Protein AF-0000000070114264 (afdb_homodimer)

Foldseek 3Di:
DDLQVVLVVVLVVDDPPDQLLLLVLLLLLLVLQLVVCLQFWAWAADPVRAIDTAGLCQQCVVCQVSLLRSNRLLSNLLSLLQVLLVQVVVCVVVVHDLVNSLVLVCLLLCLLVVVLVVVVVVVLVVCVVVPHDPRNSVRVCCLQCVLVLSSVLSSVLSVCSVVLLVLCVVPALCSLVVLLVVQVVLCCCDPPVDDPPDDVVNLVLQNSLSNNSSSNSNSVSVVSAADLVSLVVLLCQLVVVLVVVVVVPDDSHQADHPPDDDHCVSPHHSNSSSSSSNVVSVSRNCSVVSSVVCSPSSNVVVSVVCSLQSSLLSNCSSVLLVVLLVVCCVVPNADQLNYDHCSDPCSSVVSVVCVVSSVVSSVVSCVVSSVSSVVSD/DDLQVVLVVVLVVDDPPDQLLLLVLLLLLLVLQLVVCLQFWAWAADPVRAIDTAGLCQQCVVCQVSLLRSNRLLSNLLSLLQVLLVQVVVCVVVVHDLVVSLVLVCLLLCLLVVVLVVVVVVVLVVCVVVPHDPRNSVRVCCLQCVLVLSSVLSSVLSVCSVVLLVLCVVPALCSLVVLLVVQVVLCCCDPPVDDPPDDVVNLVLQNSLSNNSSSNSNSVSVVSAADLVSLVVLQCQLVVVLVVVVVVPDDSHQADHPPDDDHCVSPHHSNSSSSSSNVVSVSRNCSVVSSVVCSPSSNVVVSVVCSLQSSLLSNCSSVLLVVVLVVCCVVPNADQLNYDHCSDPCSSVVSVVCVVSSVVSSVVSCVVSSVSSVVSD

Sequence (754 aa):
MTAAAWAGRIATATPPDRERAVDGLRTIAMLGVVAGHWLVTGLTIGSGGDLHQASPLTGRPGLTPLTWALQTLGLFFFVSGYAAARGLGRARRRGVGAGSWLAGRARRLLTPVAVFLGMWLLVLTALRHAGAGRWTLHTAGTIALSPLWFVLVLALLLALTAPVLSAVGRFGAAAALLPLGALAAMDTLRYLLWPGMPGWPAYLNCVTAWLVPYTLGVAAARGRLAGPRSGRGLLLAGVTGGALLILAGYPASLVGVPGHGRSNLDPPSLLTAALSAAQIGLALLLWARLDRRLRRPGWWAVVAGLNLTAMTIFLWHQSALLGVAVFGRTLAGAPTGLIGPPDQAGWIAHRLLWLPAVAAALAALCLLFRRAEWRGRMTAAAWAGRIATATPPDRERAVDGLRTIAMLGVVAGHWLVTGLTIGSGGDLHQASPLTGRPGLTPLTWALQTLGLFFFVSGYAAARGLGRARRRGVGAGSWLAGRARRLLTPVAVFLGMWLLVLTALRHAGAGRWTLHTAGTIALSPLWFVLVLALLLALTAPVLSAVGRFGAAAALLPLGALAAMDTLRYLLWPGMPGWPAYLNCVTAWLVPYTLGVAAARGRLAGPRSGRGLLLAGVTGGALLILAGYPASLVGVPGHGRSNLDPPSLLTAALSAAQIGLALLLWARLDRRLRRPGWWAVVAGLNLTAMTIFLWHQSALLGVAVFGRTLAGAPTGLIGPPDQAGWIAHRLLWLPAVAAALAALCLLFRRAEWRGR

Organism: Actinoplanes teichomyceticus (NCBI:txid1867)

pLDDT: mean 91.92, std 6.29, range [60.78, 98.88]

Radius of gyration: 28.12 Å; Cα contacts (8 Å, |Δi|>4): 1077; chains: 2; bounding box: 62×74×70 Å

InterPro domains:
  IPR002656 Acyltransferase 3 domain [PF01757] (21-368)

Secondary structure (DSSP, 8-state):
--HHHHHHHHHHHS-TT--HHHHHHHHHHHHHHHHHHHHH-EEEE-TTS-EEEE-HHHH-GGGHHHHHHH--HHHHHHHHHHHHHHHHHHHHHTT--HHHHHHHHHHHHHHHHHHHHHHHHHHHHHHHHTT--HHHHHHHHHHHHTTHHHHHHHHHHHHTHHHHHHHHHHHGGGGGHHHHHHHHHHHHIIIII-TT--SGGGGGHHHHHHHHHHHHHHHHHTTSS-HHHHHHHHHHHHHHHHHHHHHTT--S-SS--TT-S--SBTTB-HHHHHHHHHHHHHHHHTHHHHHHHTTSHHHHHHHHHHHHTHHHHHHHHHHHHHHHHHHHHHHHSS-TTTSS-TTSTTHHHHHHHHHHHHHHHHHHHHHHHHHHHHHT-/--HHHHHHHHHHHS-TT--HHHHHHHHHHHHHHHHHHHHH-EEEE-TTS-EEEE-HHHH-GGGHHHHHHH--HHHHHHHHHHHHHHHHHHHHHTT--HHHHHHHHHHHHHHHHHHHHHHHHHHHHHHHHTT--HHHHHHHHHHHHTTHHHHHHHHHHHHTHHHHHHHHHHHGGGGGHHHHHHHHHHHHIIIII-TT--SGGGGGHHHHHHHHHHHHHHHHHTTSS-HHHHHHHHHHHHHHHHHHHHHTT--S-SS--TT-S--SBTTB-HHHHHHHHHHHHHHHHTHHHHHHHTTSHHHHHHHHHHHHTHHHHHHHHHHHHHHHHHHHHHHHSS-TTTSS-TTSTTHHHHHHHHHHHHHHHHHHHHHHHHHHHHHT-

Nearest PDB structures (foldseek):
  7qoa-assembly2_B  TM=1.493E-01  e=7.039E-01  Proteus vulgaris
  8odt-assembly1_E  TM=2.176E-01  e=9.246E+00  Escherichia coli K-12

Solvent-accessible surface area (backbone atoms only — not comparable to full-atom values): 37545 Å² total; per-residue (Å²): 131,52,71,65,60,51,15,45,49,50,53,68,68,47,61,87,83,58,62,57,40,51,51,46,45,41,48,51,18,51,50,21,43,50,50,38,49,68,67,40,60,29,29,28,68,45,95,87,68,30,43,36,77,44,42,32,54,61,71,33,65,86,54,33,68,54,33,69,67,19,59,24,61,34,45,37,32,17,40,47,21,22,50,47,45,51,50,51,51,52,33,48,76,71,71,43,52,69,65,59,52,49,51,48,51,45,42,38,61,44,40,39,51,51,55,51,51,54,51,48,51,51,50,43,40,50,39,48,74,72,63,54,48,50,52,29,48,19,36,53,48,43,58,47,50,55,60,51,59,56,56,53,42,49,54,54,50,60,72,40,43,64,64,47,50,53,39,26,70,74,50,28,44,60,41,26,51,56,32,45,49,52,30,45,51,50,50,43,37,48,72,67,50,30,47,54,52,65,68,71,72,50,51,56,22,53,49,26,39,47,42,24,30,18,39,42,13,30,11,34,60,70,65,51,46,64,52,57,69,50,9,51,50,29,26,49,49,8,50,52,47,32,51,51,41,39,75,70,64,46,67,80,38,54,46,70,42,79,91,53,88,76,37,28,50,74,42,35,36,60,56,46,42,17,49,22,30,25,53,45,9,50,47,43,58,40,36,67,61,46,35,58,52,44,64,37,35,66,55,29,37,53,42,54,55,48,63,75,39,40,67,47,49,60,61,38,45,49,46,17,47,51,48,49,35,53,50,38,28,75,74,63,55,58,40,70,46,44,32,42,67,47,67,43,88,59,20,66,60,37,30,61,67,44,44,62,59,28,50,49,42,32,50,52,49,38,70,73,48,38,62,44,49,53,68,38,101,133,52,73,65,60,53,16,46,48,51,52,68,67,46,61,87,83,58,62,57,39,51,51,45,46,42,48,52,19,50,51,22,43,50,50,39,49,66,67,40,60,29,28,27,69,46,97,87,68,31,42,37,77,44,41,32,56,62,69,32,65,87,53,33,68,54,32,68,70,21,59,23,60,34,44,38,32,16,41,48,21,21,52,48,45,52,50,52,51,53,33,48,75,72,71,42,52,70,64,60,52,49,51,48,52,45,41,38,59,45,43,39,48,51,54,51,52,53,50,49,51,52,49,44,42,49,40,49,74,72,62,53,47,51,51,27,47,18,36,53,48,43,56,46,49,54,60,50,59,57,56,53,44,49,53,53,50,60,72,39,42,64,64,48,50,54,40,26,70,75,51,28,45,60,41,26,51,55,32,44,48,52,30,46,50,48,51,43,38,48,72,67,51,31,48,55,52,65,69,71,72,49,50,55,20,54,49,26,38,49,41,24,31,18,40,42,14,30,12,34,62,69,66,49,45,64,49,56,69,50,8,51,50,30,24,49,49,8,50,53,46,32,51,50,39,38,74,71,64,45,67,78,38,53,48,71,42,78,92,52,88,76,38,28,50,74,41,35,36,62,57,46,42,16,50,23,30,25,52,45,8,48,47,42,57,39,35,66,61,47,34,58,54,43,67,38,34,66,56,30,37,53,43,54,56,49,62,75,38,41,66,46,48,61,60,38,44,49,46,18,46,51,49,49,33,53,53,38,28,72,73,62,56,58,43,70,45,47,31,42,66,47,66,43,90,60,19,65,60,37,30,62,67,43,45,62,60,29,51,50,42,32,51,53,49,37,70,72,49,38,63,45,49,54,67,38,102

Structure (mmCIF, N/CA/C/O backbone):
data_AF-0000000070114264-model_v1
#
loop_
_entity.id
_entity.type
_entity.pdbx_description
1 polymer 'Acyltransferase-like protein'
#
loop_
_atom_site.group_PDB
_atom_site.id
_atom_site.type_symbol
_atom_site.label_atom_id
_atom_site.label_alt_id
_atom_site.label_comp_id
_atom_site.label_asym_id
_atom_site.label_entity_id
_atom_site.label_seq_id
_atom_site.pdbx_PDB_ins_code
_atom_site.Cartn_x
_atom_site.Cartn_y
_atom_site.Cartn_z
_atom_site.occupancy
_atom_site.B_iso_or_equiv
_atom_site.auth_seq_id
_atom_site.auth_comp_id
_atom_site.auth_asym_id
_atom_site.auth_atom_id
_atom_site.pdbx_PDB_model_num
ATOM 1 N N . MET A 1 1 ? 13.305 -30.641 -37.125 1 65 1 MET A N 1
ATOM 2 C CA . MET A 1 1 ? 14.016 -30.969 -35.906 1 65 1 MET A CA 1
ATOM 3 C C . MET A 1 1 ? 13.102 -31.688 -34.906 1 65 1 MET A C 1
ATOM 5 O O . MET A 1 1 ? 11.992 -31.219 -34.625 1 65 1 MET A O 1
ATOM 9 N N . THR A 1 2 ? 13.32 -32.875 -34.531 1 78.25 2 THR A N 1
ATOM 10 C CA . THR A 1 2 ? 12.477 -33.688 -33.656 1 78.25 2 THR A CA 1
ATOM 11 C C . THR A 1 2 ? 12.445 -33.094 -32.25 1 78.25 2 THR A C 1
ATOM 13 O O . THR A 1 2 ? 13.328 -32.312 -31.859 1 78.25 2 THR A O 1
ATOM 16 N N . ALA A 1 3 ? 11.383 -33.281 -31.641 1 81.56 3 ALA A N 1
ATOM 17 C CA . ALA A 1 3 ? 11.242 -32.844 -30.266 1 81.56 3 ALA A CA 1
ATOM 18 C C . ALA A 1 3 ? 12.422 -33.312 -29.406 1 81.56 3 ALA A C 1
ATOM 20 O O . ALA A 1 3 ? 12.906 -32.594 -28.547 1 81.56 3 ALA A O 1
ATOM 21 N N . ALA A 1 4 ? 12.844 -34.406 -29.656 1 83.19 4 ALA A N 1
ATOM 22 C CA . ALA A 1 4 ? 13.961 -34.969 -28.906 1 83.19 4 ALA A CA 1
ATOM 23 C C . ALA A 1 4 ? 15.258 -34.25 -29.203 1 83.19 4 ALA A C 1
ATOM 25 O O . ALA A 1 4 ? 16.047 -33.969 -28.297 1 83.19 4 ALA A O 1
ATOM 26 N N . ALA A 1 5 ? 15.547 -33.969 -30.453 1 83.44 5 ALA A N 1
ATOM 27 C CA . ALA A 1 5 ? 16.734 -33.219 -30.844 1 83.44 5 ALA A CA 1
ATOM 28 C C . ALA A 1 5 ? 16.734 -31.812 -30.266 1 83.44 5 ALA A C 1
ATOM 30 O O . ALA A 1 5 ? 17.766 -31.312 -29.812 1 83.44 5 ALA A O 1
ATOM 31 N N . TRP A 1 6 ? 15.578 -31.25 -30.25 1 83.25 6 TRP A N 1
ATOM 32 C CA . TRP A 1 6 ? 15.422 -29.906 -29.688 1 83.25 6 TRP A CA 1
ATOM 33 C C . TRP A 1 6 ? 15.695 -29.906 -28.188 1 83.25 6 TRP A C 1
ATOM 35 O O . TRP A 1 6 ? 16.438 -29.047 -27.688 1 83.25 6 TRP A O 1
ATOM 45 N N . ALA A 1 7 ? 15.172 -30.844 -27.516 1 83.5 7 ALA A N 1
ATOM 46 C CA . ALA A 1 7 ? 15.383 -31 -26.078 1 83.5 7 ALA A CA 1
ATOM 47 C C . ALA A 1 7 ? 16.859 -31.188 -25.75 1 83.5 7 ALA A C 1
ATOM 49 O O . ALA A 1 7 ? 17.359 -30.625 -24.781 1 83.5 7 ALA A O 1
ATOM 50 N N . GLY A 1 8 ? 17.453 -31.953 -26.578 1 84.62 8 GLY A N 1
ATOM 51 C CA . GLY A 1 8 ? 18.875 -32.156 -26.406 1 84.62 8 GLY A CA 1
ATOM 52 C C . GLY A 1 8 ? 19.688 -30.891 -26.562 1 84.62 8 GLY A C 1
ATOM 53 O O . GLY A 1 8 ? 20.641 -30.656 -25.812 1 84.62 8 GLY A O 1
ATOM 54 N N . ARG A 1 9 ? 19.297 -30.125 -27.406 1 83.62 9 ARG A N 1
ATOM 55 C CA . ARG A 1 9 ? 20 -28.859 -27.656 1 83.62 9 ARG A CA 1
ATOM 56 C C . ARG A 1 9 ? 19.859 -27.922 -26.469 1 83.62 9 ARG A C 1
ATOM 58 O O . ARG A 1 9 ? 20.828 -27.25 -26.078 1 83.62 9 ARG A O 1
ATOM 65 N N . ILE A 1 10 ? 18.719 -27.844 -25.953 1 84.5 10 ILE A N 1
ATOM 66 C CA . ILE A 1 10 ? 18.469 -26.984 -24.812 1 84.5 10 ILE A CA 1
ATOM 67 C C . ILE A 1 10 ? 19.297 -27.469 -23.625 1 84.5 10 ILE A C 1
ATOM 69 O O . ILE A 1 10 ? 19.906 -26.656 -22.922 1 84.5 10 ILE A O 1
ATOM 73 N N . ALA A 1 11 ? 19.344 -28.719 -23.438 1 83.56 11 ALA A N 1
ATOM 74 C CA . ALA A 1 11 ? 20.109 -29.281 -22.328 1 83.56 11 ALA A CA 1
ATOM 75 C C . ALA A 1 11 ? 21.594 -28.969 -22.469 1 83.56 11 ALA A C 1
ATOM 77 O O . ALA A 1 11 ? 22.25 -28.641 -21.484 1 83.56 11 ALA A O 1
ATOM 78 N N . THR A 1 12 ? 22.016 -29.062 -23.672 1 84.44 12 THR A N 1
ATOM 79 C CA . THR A 1 12 ? 23.438 -28.828 -23.922 1 84.44 12 THR A CA 1
ATOM 80 C C . THR A 1 12 ? 23.781 -27.344 -23.797 1 84.44 12 THR A C 1
ATOM 82 O O . THR A 1 12 ? 24.891 -26.984 -23.406 1 84.44 12 THR A O 1
ATOM 85 N N . ALA A 1 13 ? 22.828 -26.578 -24.062 1 85.06 13 ALA A N 1
ATOM 86 C CA . ALA A 1 13 ? 23.047 -25.141 -24.047 1 85.06 13 ALA A CA 1
ATOM 87 C C . ALA A 1 13 ? 22.953 -24.578 -22.625 1 85.06 13 ALA A C 1
ATOM 89 O O . ALA A 1 13 ? 23.344 -23.453 -22.359 1 85.06 13 ALA A O 1
ATOM 90 N N . THR A 1 14 ? 22.484 -25.344 -21.703 1 86.81 14 THR A N 1
ATOM 91 C CA . THR A 1 14 ? 22.266 -24.906 -20.328 1 86.81 14 THR A CA 1
ATOM 92 C C . THR A 1 14 ? 23.578 -24.938 -19.547 1 86.81 14 THR A C 1
ATOM 94 O O . THR A 1 14 ? 24.281 -25.953 -19.531 1 86.81 14 THR A O 1
ATOM 97 N N . PRO A 1 15 ? 23.875 -23.828 -19.031 1 85.44 15 PRO A N 1
ATOM 98 C CA . PRO A 1 15 ? 25.109 -23.812 -18.234 1 85.44 15 PRO A CA 1
ATOM 99 C C . PRO A 1 15 ? 25.109 -24.844 -17.109 1 85.44 15 PRO A C 1
ATOM 101 O O . PRO A 1 15 ? 24.078 -25.078 -16.484 1 85.44 15 PRO A O 1
ATOM 104 N N . PRO A 1 16 ? 26.234 -25.422 -16.891 1 81.06 16 PRO A N 1
ATOM 105 C CA . PRO A 1 16 ? 26.312 -26.469 -15.875 1 81.06 16 PRO A CA 1
ATOM 106 C C . PRO A 1 16 ? 26.016 -25.938 -14.477 1 81.06 16 PRO A C 1
ATOM 108 O O . PRO A 1 16 ? 25.594 -26.719 -13.609 1 81.06 16 PRO A O 1
ATOM 111 N N . ASP A 1 17 ? 26.125 -24.672 -14.258 1 83.25 17 ASP A N 1
ATOM 112 C CA . ASP A 1 17 ? 25.969 -24.125 -12.914 1 83.25 17 ASP A CA 1
ATOM 113 C C . ASP A 1 17 ? 24.531 -23.688 -12.664 1 83.25 17 ASP A C 1
ATOM 115 O O . ASP A 1 17 ? 24.203 -23.203 -11.578 1 83.25 17 ASP A O 1
ATOM 119 N N . ARG A 1 18 ? 23.75 -23.953 -13.625 1 88 18 ARG A N 1
ATOM 120 C CA . ARG A 1 18 ? 22.344 -23.578 -13.469 1 88 18 ARG A CA 1
ATOM 121 C C . ARG A 1 18 ? 21.641 -24.5 -12.484 1 88 18 ARG A C 1
ATOM 123 O O . ARG A 1 18 ? 21.781 -25.719 -12.555 1 88 18 ARG A O 1
ATOM 130 N N . GLU A 1 19 ? 21 -23.906 -11.539 1 91.25 19 GLU A N 1
ATOM 131 C CA . GLU A 1 19 ? 20.219 -24.656 -10.57 1 91.25 19 GLU A CA 1
ATOM 132 C C . GLU A 1 19 ? 18.844 -25.031 -11.133 1 91.25 19 GLU A C 1
ATOM 134 O O . GLU A 1 19 ? 17.875 -24.281 -10.977 1 91.25 19 GLU A O 1
ATOM 139 N N . ARG A 1 20 ? 18.734 -26.172 -11.688 1 94.88 20 ARG A N 1
ATOM 140 C CA . ARG A 1 20 ? 17.547 -26.578 -12.414 1 94.88 20 ARG A CA 1
ATOM 141 C C . ARG A 1 20 ? 16.375 -26.781 -11.469 1 94.88 20 ARG A C 1
ATOM 143 O O . ARG A 1 20 ? 15.219 -26.562 -11.852 1 94.88 20 ARG A O 1
ATOM 150 N N . ALA A 1 21 ? 16.656 -27.125 -10.25 1 96.06 21 ALA A N 1
ATOM 151 C CA . ALA A 1 21 ? 15.602 -27.328 -9.266 1 96.06 21 ALA A CA 1
ATOM 152 C C . ALA A 1 21 ? 14.844 -26.031 -9 1 96.06 21 ALA A C 1
ATOM 154 O O . ALA A 1 21 ? 13.633 -26.031 -8.805 1 96.06 21 ALA A O 1
ATOM 155 N N . VAL A 1 22 ? 15.531 -24.906 -9.016 1 96.94 22 VAL A N 1
ATOM 156 C CA . VAL A 1 22 ? 14.906 -23.609 -8.789 1 96.94 22 VAL A CA 1
ATOM 157 C C . VAL A 1 22 ? 13.961 -23.281 -9.945 1 96.94 22 VAL A C 1
ATOM 159 O O . VAL A 1 22 ? 12.836 -22.828 -9.727 1 96.94 22 VAL A O 1
ATOM 162 N N . ASP A 1 23 ? 14.383 -23.578 -11.125 1 96.94 23 ASP A N 1
ATOM 163 C CA . ASP A 1 23 ? 13.539 -23.375 -12.297 1 96.94 23 ASP A CA 1
ATOM 164 C C . ASP A 1 23 ? 12.328 -24.297 -12.266 1 96.94 23 ASP A C 1
ATOM 166 O O . ASP A 1 23 ? 11.227 -23.906 -12.656 1 96.94 23 ASP A O 1
ATOM 170 N N . GLY A 1 24 ? 12.602 -25.484 -11.867 1 98.06 24 GLY A N 1
ATOM 171 C CA . GLY A 1 24 ? 11.508 -26.422 -11.719 1 98.06 24 GLY A CA 1
ATOM 172 C C . GLY A 1 24 ? 10.469 -25.984 -10.703 1 98.06 24 GLY A C 1
ATOM 173 O O . GLY A 1 24 ? 9.266 -26.047 -10.969 1 98.06 24 GLY A O 1
ATOM 174 N N . LEU A 1 25 ? 10.922 -25.531 -9.547 1 98.06 25 LEU A N 1
ATOM 175 C CA . LEU A 1 25 ? 10.023 -25.062 -8.5 1 98.06 25 LEU A CA 1
ATOM 176 C C . LEU A 1 25 ? 9.242 -23.828 -8.961 1 98.06 25 LEU A C 1
ATOM 178 O O . LEU A 1 25 ? 8.062 -23.688 -8.641 1 98.06 25 LEU A O 1
ATOM 182 N N . ARG A 1 26 ? 9.898 -22.969 -9.695 1 97.62 26 ARG A N 1
ATOM 183 C CA . ARG A 1 26 ? 9.219 -21.797 -10.266 1 97.62 26 ARG A CA 1
ATOM 184 C C . ARG A 1 26 ? 8.078 -22.219 -11.172 1 97.62 26 ARG A C 1
ATOM 186 O O . ARG A 1 26 ? 6.984 -21.656 -11.109 1 97.62 26 ARG A O 1
ATOM 193 N N . THR A 1 27 ? 8.375 -23.156 -11.969 1 97.62 27 THR A N 1
ATOM 194 C CA . THR A 1 27 ? 7.379 -23.688 -12.898 1 97.62 27 THR A CA 1
ATOM 195 C C . THR A 1 27 ? 6.219 -24.328 -12.141 1 97.62 27 THR A C 1
ATOM 197 O O . THR A 1 27 ? 5.055 -24.078 -12.453 1 97.62 27 THR A O 1
ATOM 200 N N . ILE A 1 28 ? 6.52 -25.109 -11.133 1 97.62 28 ILE A N 1
ATOM 201 C CA . ILE A 1 28 ? 5.504 -25.766 -10.32 1 97.62 28 ILE A CA 1
ATOM 202 C C . ILE A 1 28 ? 4.633 -24.703 -9.633 1 97.62 28 ILE A C 1
ATOM 204 O O . ILE A 1 28 ? 3.406 -24.812 -9.633 1 97.62 28 ILE A O 1
ATOM 208 N N . ALA A 1 29 ? 5.27 -23.719 -9.109 1 97.81 29 ALA A N 1
ATOM 209 C CA . ALA A 1 29 ? 4.551 -22.641 -8.445 1 97.81 29 ALA A CA 1
ATOM 210 C C . ALA A 1 29 ? 3.629 -21.922 -9.422 1 97.81 29 ALA A C 1
ATOM 212 O O . ALA A 1 29 ? 2.461 -21.672 -9.117 1 97.81 29 ALA A O 1
ATOM 213 N N . MET A 1 30 ? 4.117 -21.609 -10.562 1 97.31 30 MET A N 1
ATOM 214 C CA . MET A 1 30 ? 3.344 -20.906 -11.578 1 97.31 30 MET A CA 1
ATOM 215 C C . MET A 1 30 ? 2.146 -21.734 -12.031 1 97.31 30 MET A C 1
ATOM 217 O O . MET A 1 30 ? 1.026 -21.219 -12.102 1 97.31 30 MET A O 1
ATOM 221 N N . LEU A 1 31 ? 2.377 -22.984 -12.281 1 97.06 31 LEU A N 1
ATOM 222 C CA . LEU A 1 31 ? 1.307 -23.859 -12.742 1 97.06 31 LEU A CA 1
ATOM 223 C C . LEU A 1 31 ? 0.259 -24.062 -11.648 1 97.06 31 LEU A C 1
ATOM 225 O O . LEU A 1 31 ? -0.93 -24.203 -11.945 1 97.06 31 LEU A O 1
ATOM 229 N N . GLY A 1 32 ? 0.714 -24.109 -10.406 1 97.19 32 GLY A N 1
ATOM 230 C CA . GLY A 1 32 ? -0.231 -24.172 -9.297 1 97.19 32 GLY A CA 1
ATOM 231 C C . GLY A 1 32 ? -1.161 -22.969 -9.258 1 97.19 32 GLY A C 1
ATOM 232 O O . GLY A 1 32 ? -2.377 -23.125 -9.125 1 97.19 32 GLY A O 1
ATOM 233 N N . VAL A 1 33 ? -0.617 -21.797 -9.422 1 96.31 33 VAL A N 1
ATOM 234 C CA . VAL A 1 33 ? -1.395 -20.562 -9.406 1 96.31 33 VAL A CA 1
ATOM 235 C C . VAL A 1 33 ? -2.373 -20.562 -10.578 1 96.31 33 VAL A C 1
ATOM 237 O O . VAL A 1 33 ? -3.557 -20.25 -10.406 1 96.31 33 VAL A O 1
ATOM 240 N N . VAL A 1 34 ? -1.894 -20.906 -11.742 1 97.38 34 VAL A N 1
ATOM 241 C CA . VAL A 1 34 ? -2.715 -20.922 -12.945 1 97.38 34 VAL A CA 1
ATOM 242 C C . VAL A 1 34 ? -3.861 -21.922 -12.781 1 97.38 34 VAL A C 1
ATOM 244 O O . VAL A 1 34 ? -5.027 -21.578 -12.984 1 97.38 34 VAL A O 1
ATOM 247 N N . ALA A 1 35 ? -3.527 -23.109 -12.336 1 96.56 35 ALA A N 1
ATOM 248 C CA . ALA A 1 35 ? -4.535 -24.156 -12.125 1 96.56 35 ALA A CA 1
ATOM 249 C C . ALA A 1 35 ? -5.539 -23.734 -11.055 1 96.56 35 ALA A C 1
ATOM 251 O O . ALA A 1 35 ? -6.746 -23.938 -11.211 1 96.56 35 ALA A O 1
ATOM 252 N N . GLY A 1 36 ? -5.047 -23.188 -10 1 95.19 36 GLY A N 1
ATOM 253 C CA . GLY A 1 36 ? -5.918 -22.703 -8.945 1 95.19 36 GLY A CA 1
ATOM 254 C C . GLY A 1 36 ? -6.938 -21.688 -9.422 1 95.19 36 GLY A C 1
ATOM 255 O O . GLY A 1 36 ? -8.133 -21.828 -9.156 1 95.19 36 GLY A O 1
ATOM 256 N N . HIS A 1 37 ? -6.512 -20.75 -10.156 1 95.44 37 HIS A N 1
ATOM 257 C CA . HIS A 1 37 ? -7.41 -19.719 -10.68 1 95.44 37 HIS A CA 1
ATOM 258 C C . HIS A 1 37 ? -8.414 -20.328 -11.656 1 95.44 37 HIS A C 1
ATOM 260 O O . HIS A 1 37 ? -9.609 -20 -11.602 1 95.44 37 HIS A O 1
ATOM 266 N N . TRP A 1 38 ? -7.93 -21.172 -12.508 1 95.94 38 TRP A N 1
ATOM 267 C CA . TRP A 1 38 ? -8.797 -21.734 -13.531 1 95.94 38 TRP A CA 1
ATOM 268 C C . TRP A 1 38 ? -9.867 -22.625 -12.906 1 95.94 38 TRP A C 1
ATOM 270 O O . TRP A 1 38 ? -10.961 -22.766 -13.445 1 95.94 38 TRP A O 1
ATOM 280 N N . LEU A 1 39 ? -9.555 -23.172 -11.758 1 93.25 39 LEU A N 1
ATOM 281 C CA . LEU A 1 39 ? -10.477 -24.125 -11.148 1 93.25 39 LEU A CA 1
ATOM 282 C C . LEU A 1 39 ? -11.414 -23.406 -10.164 1 93.25 39 LEU A C 1
ATOM 284 O O . LEU A 1 39 ? -12.547 -23.844 -9.961 1 93.25 39 LEU A O 1
ATOM 288 N N . VAL A 1 40 ? -10.969 -22.328 -9.625 1 90 40 VAL A N 1
ATOM 289 C CA . VAL A 1 40 ? -11.734 -21.734 -8.523 1 90 40 VAL A CA 1
ATOM 290 C C . VAL A 1 40 ? -12.523 -20.531 -9.031 1 90 40 VAL A C 1
ATOM 292 O O . VAL A 1 40 ? -13.516 -20.125 -8.414 1 90 40 VAL A O 1
ATOM 295 N N . THR A 1 41 ? -12.125 -19.953 -10.156 1 89.69 41 THR A N 1
ATOM 296 C CA . THR A 1 41 ? -12.805 -18.781 -10.672 1 89.69 41 THR A CA 1
ATOM 297 C C . THR A 1 41 ? -14.055 -19.172 -11.453 1 89.69 41 THR A C 1
ATOM 299 O O . THR A 1 41 ? -13.977 -19.922 -12.422 1 89.69 41 THR A O 1
ATOM 302 N N . GLY A 1 42 ? -15.227 -18.688 -10.992 1 89.25 42 GLY A N 1
ATOM 303 C CA . GLY A 1 42 ? -16.484 -18.875 -11.688 1 89.25 42 GLY A CA 1
ATOM 304 C C . GLY A 1 42 ? -17.141 -17.578 -12.102 1 89.25 42 GLY A C 1
ATOM 305 O O . GLY A 1 42 ? -16.828 -16.516 -11.562 1 89.25 42 GLY A O 1
ATOM 306 N N . LEU A 1 43 ? -17.953 -17.688 -13.094 1 91.06 43 LEU A N 1
ATOM 307 C CA . LEU A 1 43 ? -18.719 -16.547 -13.602 1 91.06 43 LEU A CA 1
ATOM 308 C C . LEU A 1 43 ? -20.203 -16.875 -13.641 1 91.06 43 LEU A C 1
ATOM 310 O O . LEU A 1 43 ? -20.594 -17.984 -14.016 1 91.06 43 LEU A O 1
ATOM 314 N N . THR A 1 44 ? -20.953 -15.938 -13.148 1 89.81 44 THR A N 1
ATOM 315 C CA . THR A 1 44 ? -22.406 -16.062 -13.219 1 89.81 44 THR A CA 1
ATOM 316 C C . THR A 1 44 ? -23.031 -14.805 -13.812 1 89.81 44 THR A C 1
ATOM 318 O O . THR A 1 44 ? -22.406 -13.742 -13.828 1 89.81 44 THR A O 1
ATOM 321 N N . ILE A 1 45 ? -24.219 -15.016 -14.312 1 86.81 45 ILE A N 1
ATOM 322 C CA . ILE A 1 45 ? -24.953 -13.891 -14.867 1 86.81 45 ILE A CA 1
ATOM 323 C C . ILE A 1 45 ? -26.031 -13.438 -13.875 1 86.81 45 ILE A C 1
ATOM 325 O O . ILE A 1 45 ? -26.859 -14.242 -13.43 1 86.81 45 ILE A O 1
ATOM 329 N N . GLY A 1 46 ? -25.906 -12.188 -13.562 1 84.44 46 GLY A N 1
ATOM 330 C CA . GLY A 1 46 ? -26.906 -11.625 -12.664 1 84.44 46 GLY A CA 1
ATOM 331 C C . GLY A 1 46 ? -28.203 -11.289 -13.359 1 84.44 46 GLY A C 1
ATOM 332 O O . GLY A 1 46 ? -28.344 -11.461 -14.57 1 84.44 46 GLY A O 1
ATOM 333 N N . SER A 1 47 ? -29.203 -10.805 -12.609 1 82.25 47 SER A N 1
ATOM 334 C CA . SER A 1 47 ? -30.547 -10.5 -13.094 1 82.25 47 SER A CA 1
ATOM 335 C C . SER A 1 47 ? -30.516 -9.445 -14.188 1 82.25 47 SER A C 1
ATOM 337 O O . SER A 1 47 ? -31.312 -9.492 -15.125 1 82.25 47 SER A O 1
ATOM 339 N N . GLY A 1 48 ? -29.562 -8.57 -14.188 1 81.88 48 GLY A N 1
ATOM 340 C CA . GLY A 1 48 ? -29.469 -7.504 -15.172 1 81.88 48 GLY A CA 1
ATOM 341 C C . GLY A 1 48 ? -28.578 -7.852 -16.344 1 81.88 48 GLY A C 1
ATOM 342 O O . GLY A 1 48 ? -28.281 -7 -17.188 1 81.88 48 GLY A O 1
ATOM 343 N N . GLY A 1 49 ? -28.141 -9.141 -16.359 1 82.25 49 GLY A N 1
ATOM 344 C CA . GLY A 1 49 ? -27.312 -9.586 -17.469 1 82.25 49 GLY A CA 1
ATOM 345 C C . GLY A 1 49 ? -25.828 -9.383 -17.219 1 82.25 49 GLY A C 1
ATOM 346 O O . GLY A 1 49 ? -25 -9.773 -18.047 1 82.25 49 GLY A O 1
ATOM 347 N N . ASP A 1 50 ? -25.469 -8.812 -16.094 1 87.5 50 ASP A N 1
ATOM 348 C CA . ASP A 1 50 ? -24.062 -8.531 -15.797 1 87.5 50 ASP A CA 1
ATOM 349 C C . ASP A 1 50 ? -23.344 -9.789 -15.32 1 87.5 50 ASP A C 1
ATOM 351 O O . ASP A 1 50 ? -23.953 -10.672 -14.727 1 87.5 50 ASP A O 1
ATOM 355 N N . LEU A 1 51 ? -22.109 -9.836 -15.664 1 86.75 51 LEU A N 1
ATOM 356 C CA . LEU A 1 51 ? -21.266 -10.938 -15.234 1 86.75 51 LEU A CA 1
ATOM 357 C C . LEU A 1 51 ? -20.75 -10.711 -13.812 1 86.75 51 LEU A C 1
ATOM 359 O O . LEU A 1 51 ? -20.312 -9.609 -13.477 1 86.75 51 LEU A O 1
ATOM 363 N N . HIS A 1 52 ? -20.938 -11.742 -12.992 1 87.81 52 HIS A N 1
ATOM 364 C CA . HIS A 1 52 ? -20.453 -11.711 -11.617 1 87.81 52 HIS A CA 1
ATOM 365 C C . HIS A 1 52 ? -19.453 -12.82 -11.359 1 87.81 52 HIS A C 1
ATOM 367 O O . HIS A 1 52 ? -19.547 -13.898 -11.945 1 87.81 52 HIS A O 1
ATOM 373 N N . GLN A 1 53 ? -18.516 -12.5 -10.5 1 86.69 53 GLN A N 1
ATOM 374 C CA . GLN A 1 53 ? -17.547 -13.516 -10.102 1 86.69 53 GLN A CA 1
ATOM 375 C C . GLN A 1 53 ? -18.141 -14.469 -9.07 1 86.69 53 GLN A C 1
ATOM 377 O O . GLN A 1 53 ? -18.906 -14.055 -8.203 1 86.69 53 GLN A O 1
ATOM 382 N N . ALA A 1 54 ? -17.922 -15.703 -9.172 1 87.25 54 ALA A N 1
ATOM 383 C CA . ALA A 1 54 ? -18.344 -16.766 -8.25 1 87.25 54 ALA A CA 1
ATOM 384 C C . ALA A 1 54 ? -17.219 -17.75 -8.008 1 87.25 54 ALA A C 1
ATOM 386 O O . ALA A 1 54 ? -16.109 -17.594 -8.531 1 87.25 54 ALA A O 1
ATOM 387 N N . SER A 1 55 ? -17.391 -18.609 -7.035 1 88 55 SER A N 1
ATOM 388 C CA . SER A 1 55 ? -16.406 -19.656 -6.742 1 88 55 SER A CA 1
ATOM 389 C C . SER A 1 55 ? -17.094 -20.969 -6.367 1 88 55 SER A C 1
ATOM 391 O O . SER A 1 55 ? -18.062 -20.969 -5.625 1 88 55 SER A O 1
ATOM 393 N N . PRO A 1 56 ? -16.594 -22.062 -6.867 1 87.69 56 PRO A N 1
ATOM 394 C CA . PRO A 1 56 ? -17.141 -23.359 -6.445 1 87.69 56 PRO A CA 1
ATOM 395 C C . PRO A 1 56 ? -16.891 -23.641 -4.969 1 87.69 56 PRO A C 1
ATOM 397 O O . PRO A 1 56 ? -17.578 -24.484 -4.375 1 87.69 56 PRO A O 1
ATOM 400 N N . LEU A 1 57 ? -15.953 -22.938 -4.375 1 87.12 57 LEU A N 1
ATOM 401 C CA . LEU A 1 57 ? -15.617 -23.172 -2.975 1 87.12 57 LEU A CA 1
ATOM 402 C C . LEU A 1 57 ? -16.75 -22.734 -2.062 1 87.12 57 LEU A C 1
ATOM 404 O O . LEU A 1 57 ? -16.875 -23.203 -0.933 1 87.12 57 LEU A O 1
ATOM 408 N N . THR A 1 58 ? -17.531 -21.797 -2.562 1 86.19 58 THR A N 1
ATOM 409 C CA . THR A 1 58 ? -18.656 -21.297 -1.774 1 86.19 58 THR A CA 1
ATOM 410 C C . THR A 1 58 ? -19.672 -22.422 -1.522 1 86.19 58 THR A C 1
ATOM 412 O O . THR A 1 58 ? -20.156 -22.578 -0.403 1 86.19 58 THR A O 1
ATOM 415 N N . GLY A 1 59 ? -19.906 -23.25 -2.484 1 84.44 59 GLY A N 1
ATOM 416 C CA . GLY A 1 59 ? -20.922 -24.281 -2.395 1 84.44 59 GLY A CA 1
ATOM 417 C C . GLY A 1 59 ? -20.344 -25.656 -2.105 1 84.44 59 GLY A C 1
ATOM 418 O O . GLY A 1 59 ? -21.094 -26.609 -1.856 1 84.44 59 GLY A O 1
ATOM 419 N N . ARG A 1 60 ? -19 -25.734 -2.15 1 88.88 60 ARG A N 1
ATOM 420 C CA . ARG A 1 60 ? -18.359 -27.031 -1.966 1 88.88 60 ARG A CA 1
ATOM 421 C C . ARG A 1 60 ? -17.156 -26.922 -1.046 1 88.88 60 ARG A C 1
ATOM 423 O O . ARG A 1 60 ? -16.016 -27.094 -1.49 1 88.88 60 ARG A O 1
ATOM 430 N N . PRO A 1 61 ? -17.406 -26.859 0.196 1 85.19 61 PRO A N 1
ATOM 431 C CA . PRO A 1 61 ? -16.297 -26.703 1.154 1 85.19 61 PRO A CA 1
ATOM 432 C C . PRO A 1 61 ? -15.352 -27.906 1.155 1 85.19 61 PRO A C 1
ATOM 434 O O . PRO A 1 61 ? -14.203 -27.781 1.596 1 85.19 61 PRO A O 1
ATOM 437 N N . GLY A 1 62 ? -15.797 -29.062 0.631 1 88.38 62 GLY A N 1
ATOM 438 C CA . GLY A 1 62 ? -14.953 -30.234 0.53 1 88.38 62 GLY A CA 1
ATOM 439 C C . GLY A 1 62 ? -13.742 -30.031 -0.361 1 88.38 62 GLY A C 1
ATOM 440 O O . GLY A 1 62 ? -12.781 -30.797 -0.297 1 88.38 62 GLY A O 1
ATOM 441 N N . LEU A 1 63 ? -13.766 -28.969 -1.161 1 90.44 63 LEU A N 1
ATOM 442 C CA . LEU A 1 63 ? -12.672 -28.688 -2.088 1 90.44 63 LEU A CA 1
ATOM 443 C C . LEU A 1 63 ? -11.602 -27.828 -1.429 1 90.44 63 LEU A C 1
ATOM 445 O O . LEU A 1 63 ? -10.578 -27.516 -2.043 1 90.44 63 LEU A O 1
ATOM 449 N N . THR A 1 64 ? -11.758 -27.516 -0.18 1 91.19 64 THR A N 1
ATOM 450 C CA . THR A 1 64 ? -10.883 -26.594 0.542 1 91.19 64 THR A CA 1
ATOM 451 C C . THR A 1 64 ? -9.438 -27.094 0.529 1 91.19 64 THR A C 1
ATOM 453 O O . THR A 1 64 ? -8.508 -26.328 0.323 1 91.19 64 THR A O 1
ATOM 456 N N . PRO A 1 65 ? -9.195 -28.438 0.66 1 92.81 65 PRO A N 1
ATOM 457 C CA . PRO A 1 65 ? -7.816 -28.922 0.665 1 92.81 65 PRO A CA 1
ATOM 458 C C . PRO A 1 65 ? -7.094 -28.656 -0.658 1 92.81 65 PRO A C 1
ATOM 460 O O . PRO A 1 65 ? -5.863 -28.609 -0.695 1 92.81 65 PRO A O 1
ATOM 463 N N . LEU A 1 66 ? -7.859 -28.469 -1.672 1 93 66 LEU A N 1
ATOM 464 C CA . LEU A 1 66 ? -7.246 -28.156 -2.959 1 93 66 LEU A CA 1
ATOM 465 C C . LEU A 1 66 ? -6.52 -26.812 -2.906 1 93 66 LEU A C 1
ATOM 467 O O . LEU A 1 66 ? -5.516 -26.625 -3.596 1 93 66 LEU A O 1
ATOM 471 N N . THR A 1 67 ? -6.984 -25.938 -2.045 1 94.5 67 THR A N 1
ATOM 472 C CA . THR A 1 67 ? -6.344 -24.625 -1.915 1 94.5 67 THR A CA 1
ATOM 473 C C . THR A 1 67 ? -4.965 -24.766 -1.276 1 94.5 67 THR A C 1
ATOM 475 O O . THR A 1 67 ? -4.09 -23.922 -1.482 1 94.5 67 THR A O 1
ATOM 478 N N . TRP A 1 68 ? -4.711 -25.812 -0.492 1 96.19 68 TRP A N 1
ATOM 479 C CA . TRP A 1 68 ? -3.414 -26.047 0.132 1 96.19 68 TRP A CA 1
ATOM 480 C C . TRP A 1 68 ? -2.377 -26.469 -0.907 1 96.19 68 TRP A C 1
ATOM 482 O O . TRP A 1 68 ? -1.204 -26.094 -0.802 1 96.19 68 TRP A O 1
ATOM 492 N N . ALA A 1 69 ? -2.914 -27.141 -1.885 1 95.62 69 ALA A N 1
ATOM 493 C CA . ALA A 1 69 ? -2.021 -27.641 -2.928 1 95.62 69 ALA A CA 1
ATOM 494 C C . ALA A 1 69 ? -1.806 -26.594 -4.016 1 95.62 69 ALA A C 1
ATOM 496 O O . ALA A 1 69 ? -0.711 -26.484 -4.57 1 95.62 69 ALA A O 1
ATOM 497 N N . LEU A 1 70 ? -2.824 -25.766 -4.227 1 96.12 70 LEU A N 1
ATOM 498 C CA . LEU A 1 70 ? -2.781 -24.938 -5.426 1 96.12 70 LEU A CA 1
ATOM 499 C C . LEU A 1 70 ? -2.359 -23.516 -5.082 1 96.12 70 LEU A C 1
ATOM 501 O O . LEU A 1 70 ? -1.981 -22.75 -5.969 1 96.12 70 LEU A O 1
ATOM 505 N N . GLN A 1 71 ? -2.457 -23.172 -3.857 1 96.94 71 GLN A N 1
ATOM 506 C CA . GLN A 1 71 ? -1.883 -21.891 -3.451 1 96.94 71 GLN A CA 1
ATOM 507 C C . GLN A 1 71 ? -0.373 -22 -3.26 1 96.94 71 GLN A C 1
ATOM 509 O O . GLN A 1 71 ? 0.1 -22.266 -2.152 1 96.94 71 GLN A O 1
ATOM 514 N N . THR A 1 72 ? 0.357 -21.656 -4.301 1 97.88 72 THR A N 1
ATOM 515 C CA . THR A 1 72 ? 1.787 -21.953 -4.309 1 97.88 72 THR A CA 1
ATOM 516 C C . THR A 1 72 ? 2.6 -20.656 -4.293 1 97.88 72 THR A C 1
ATOM 518 O O . THR A 1 72 ? 3.752 -20.641 -4.734 1 97.88 72 THR A O 1
ATOM 521 N N . LEU A 1 73 ? 2.068 -19.625 -3.812 1 97.5 73 LEU A N 1
ATOM 522 C CA . LEU A 1 73 ? 2.742 -18.328 -3.803 1 97.5 73 LEU A CA 1
ATOM 523 C C . LEU A 1 73 ? 3.98 -18.375 -2.916 1 97.5 73 LEU A C 1
ATOM 525 O O . LEU A 1 73 ? 4.992 -17.734 -3.225 1 97.5 73 LEU A O 1
ATOM 529 N N . GLY A 1 74 ? 3.873 -19.125 -1.836 1 98.06 74 GLY A N 1
ATOM 530 C CA . GLY A 1 74 ? 5.031 -19.266 -0.966 1 98.06 74 GLY A CA 1
ATOM 531 C C . GLY A 1 74 ? 6.254 -19.797 -1.684 1 98.06 74 GLY A C 1
ATOM 532 O O . GLY A 1 74 ? 7.363 -19.297 -1.484 1 98.06 74 GLY A O 1
ATOM 533 N N . LEU A 1 75 ? 6.027 -20.75 -2.543 1 98.12 75 LEU A N 1
ATOM 534 C CA . LEU A 1 75 ? 7.117 -21.312 -3.332 1 98.12 75 LEU A CA 1
ATOM 535 C C . LEU A 1 75 ? 7.664 -20.281 -4.312 1 98.12 75 LEU A C 1
ATOM 537 O O . LEU A 1 75 ? 8.875 -20.219 -4.531 1 98.12 75 LEU A O 1
ATOM 541 N N . PHE A 1 76 ? 6.789 -19.547 -4.832 1 97.69 76 PHE A N 1
ATOM 542 C CA . PHE A 1 76 ? 7.195 -18.531 -5.797 1 97.69 76 PHE A CA 1
ATOM 543 C C . PHE A 1 76 ? 8.109 -17.5 -5.145 1 97.69 76 PHE A C 1
ATOM 545 O O . PHE A 1 76 ? 9.156 -17.141 -5.699 1 97.69 76 PHE A O 1
ATOM 552 N N . PHE A 1 77 ? 7.742 -17.047 -4.012 1 98.5 77 PHE A N 1
ATOM 553 C CA . PHE A 1 77 ? 8.547 -16.047 -3.328 1 98.5 77 PHE A CA 1
ATOM 554 C C . PHE A 1 77 ? 9.844 -16.656 -2.809 1 98.5 77 PHE A C 1
ATOM 556 O O . PHE A 1 77 ? 10.875 -15.977 -2.773 1 98.5 77 PHE A O 1
ATOM 563 N N . PHE A 1 78 ? 9.82 -17.969 -2.498 1 98.69 78 PHE A N 1
ATOM 564 C CA . PHE A 1 78 ? 11.016 -18.688 -2.08 1 98.69 78 PHE A CA 1
ATOM 565 C C . PHE A 1 78 ? 12.047 -18.719 -3.207 1 98.69 78 PHE A C 1
ATOM 567 O O . PHE A 1 78 ? 13.195 -18.344 -3.018 1 98.69 78 PHE A O 1
ATOM 574 N N . VAL A 1 79 ? 11.602 -19.047 -4.375 1 98.25 79 VAL A N 1
ATOM 575 C CA . VAL A 1 79 ? 12.516 -19.172 -5.504 1 98.25 79 VAL A CA 1
ATOM 576 C C . VAL A 1 79 ? 12.953 -17.781 -5.965 1 98.25 79 VAL A C 1
ATOM 578 O O . VAL A 1 79 ? 14.078 -17.609 -6.441 1 98.25 79 VAL A O 1
ATOM 581 N N . SER A 1 80 ? 12.07 -16.797 -5.797 1 97.94 80 SER A N 1
ATOM 582 C CA . SER A 1 80 ? 12.438 -15.43 -6.145 1 97.94 80 SER A CA 1
ATOM 583 C C . SER A 1 80 ? 13.547 -14.906 -5.234 1 97.94 80 SER A C 1
ATOM 585 O O . SER A 1 80 ? 14.484 -14.25 -5.703 1 97.94 80 SER A O 1
ATOM 587 N N . GLY A 1 81 ? 13.414 -15.234 -3.955 1 98.38 81 GLY A N 1
ATOM 588 C CA . GLY A 1 81 ? 14.477 -14.875 -3.035 1 98.38 81 GLY A CA 1
ATOM 589 C C . GLY A 1 81 ? 15.797 -15.547 -3.352 1 98.38 81 GLY A C 1
ATOM 590 O O . GLY A 1 81 ? 16.859 -14.914 -3.311 1 98.38 81 GLY A O 1
ATOM 591 N N . TYR A 1 82 ? 15.727 -16.812 -3.686 1 98.31 82 TYR A N 1
ATOM 592 C CA . TYR A 1 82 ? 16.906 -17.594 -4.066 1 98.31 82 TYR A CA 1
ATOM 593 C C . TYR A 1 82 ? 17.594 -16.969 -5.273 1 98.31 82 TYR A C 1
ATOM 595 O O . TYR A 1 82 ? 18.797 -16.703 -5.238 1 98.31 82 TYR A O 1
ATOM 603 N N . ALA A 1 83 ? 16.812 -16.688 -6.277 1 96.88 83 ALA A N 1
ATOM 604 C CA . ALA A 1 83 ? 17.344 -16.141 -7.523 1 96.88 83 ALA A CA 1
ATOM 605 C C . ALA A 1 83 ? 17.891 -14.727 -7.312 1 96.88 83 ALA A C 1
ATOM 607 O O . ALA A 1 83 ? 18.906 -14.359 -7.887 1 96.88 83 ALA A O 1
ATOM 608 N N . ALA A 1 84 ? 17.188 -13.977 -6.504 1 97.56 84 ALA A N 1
ATOM 609 C CA . ALA A 1 84 ? 17.609 -12.609 -6.242 1 97.56 84 ALA A CA 1
ATOM 610 C C . ALA A 1 84 ? 18.953 -12.57 -5.516 1 97.56 84 ALA A C 1
ATOM 612 O O . ALA A 1 84 ? 19.812 -11.75 -5.828 1 97.56 84 ALA A O 1
ATOM 613 N N . ALA A 1 85 ? 19.094 -13.453 -4.57 1 97.5 85 ALA A N 1
ATOM 614 C CA . ALA A 1 85 ? 20.344 -13.531 -3.822 1 97.5 85 ALA A CA 1
ATOM 615 C C . ALA A 1 85 ? 21.516 -13.875 -4.746 1 97.5 85 ALA A C 1
ATOM 617 O O . ALA A 1 85 ? 22.562 -13.227 -4.695 1 97.5 85 ALA A O 1
ATOM 618 N N . ARG A 1 86 ? 21.328 -14.805 -5.594 1 96 86 ARG A N 1
ATOM 619 C CA . ARG A 1 86 ? 22.375 -15.211 -6.531 1 96 86 ARG A CA 1
ATOM 620 C C . ARG A 1 86 ? 22.641 -14.117 -7.562 1 96 86 ARG A C 1
ATOM 622 O O . ARG A 1 86 ? 23.797 -13.852 -7.906 1 96 86 ARG A O 1
ATOM 629 N N . GLY A 1 87 ? 21.562 -13.547 -8.016 1 95.06 87 GLY A N 1
ATOM 630 C CA . GLY A 1 87 ? 21.703 -12.492 -9.008 1 95.06 87 GLY A CA 1
ATOM 631 C C . GLY A 1 87 ? 22.438 -11.273 -8.5 1 95.06 87 GLY A C 1
ATOM 632 O O . GLY A 1 87 ? 23.328 -10.758 -9.164 1 95.06 87 GLY A O 1
ATOM 633 N N . LEU A 1 88 ? 22.078 -10.883 -7.34 1 94.38 88 LEU A N 1
ATOM 634 C CA . LEU A 1 88 ? 22.75 -9.727 -6.75 1 94.38 88 LEU A CA 1
ATOM 635 C C . LEU A 1 88 ? 24.203 -10.047 -6.41 1 94.38 88 LEU A C 1
ATOM 637 O O . LEU A 1 88 ? 25.078 -9.203 -6.586 1 94.38 88 LEU A O 1
ATOM 641 N N . GLY A 1 89 ? 24.453 -11.234 -5.977 1 94.06 89 GLY A N 1
ATOM 642 C CA . GLY A 1 89 ? 25.812 -11.68 -5.738 1 94.06 89 GLY A CA 1
ATOM 643 C C . GLY A 1 89 ? 26.688 -11.625 -6.98 1 94.06 89 GLY A C 1
ATOM 644 O O . GLY A 1 89 ? 27.812 -11.133 -6.934 1 94.06 89 GLY A O 1
ATOM 645 N N . ARG A 1 90 ? 26.156 -12.07 -8.031 1 93.69 90 ARG A N 1
ATOM 646 C CA . ARG A 1 90 ? 26.875 -12.047 -9.297 1 93.69 90 ARG A CA 1
ATOM 647 C C . ARG A 1 90 ? 27.141 -10.617 -9.758 1 93.69 90 ARG A C 1
ATOM 649 O O . ARG A 1 90 ? 28.219 -10.305 -10.266 1 93.69 90 ARG A O 1
ATOM 656 N N . ALA A 1 91 ? 26.172 -9.82 -9.57 1 93.69 91 ALA A N 1
ATOM 657 C CA . ALA A 1 91 ? 26.312 -8.414 -9.938 1 93.69 91 ALA A CA 1
ATOM 658 C C . ALA A 1 91 ? 27.422 -7.738 -9.141 1 93.69 91 ALA A C 1
ATOM 660 O O . ALA A 1 91 ? 28.25 -7.016 -9.703 1 93.69 91 ALA A O 1
ATOM 661 N N . ARG A 1 92 ? 27.453 -8.031 -7.945 1 92.38 92 ARG A N 1
ATOM 662 C CA . ARG A 1 92 ? 28.469 -7.449 -7.082 1 92.38 92 ARG A CA 1
ATOM 663 C C . ARG A 1 92 ? 29.859 -7.906 -7.492 1 92.38 92 ARG A C 1
ATOM 665 O O . ARG A 1 92 ? 30.812 -7.113 -7.504 1 92.38 92 ARG A O 1
ATOM 672 N N . ARG A 1 93 ? 30.016 -9.047 -7.871 1 93.88 93 ARG A N 1
ATOM 673 C CA . ARG A 1 93 ? 31.297 -9.594 -8.312 1 93.88 93 ARG A CA 1
ATOM 674 C C . ARG A 1 93 ? 31.75 -8.93 -9.609 1 93.88 93 ARG A C 1
ATOM 676 O O . ARG A 1 93 ? 32.938 -8.781 -9.852 1 93.88 93 ARG A O 1
ATOM 683 N N . ARG A 1 94 ? 30.812 -8.5 -10.352 1 94.88 94 ARG A N 1
ATOM 684 C CA . ARG A 1 94 ? 31.109 -7.84 -11.625 1 94.88 94 ARG A CA 1
ATOM 685 C C . ARG A 1 94 ? 31.234 -6.332 -11.438 1 94.88 94 ARG A C 1
ATOM 687 O O . ARG A 1 94 ? 31.359 -5.59 -12.422 1 94.88 94 ARG A O 1
ATOM 694 N N . GLY A 1 95 ? 31.031 -5.816 -10.258 1 93.56 95 GLY A N 1
ATOM 695 C CA . GLY A 1 95 ? 31.172 -4.398 -9.977 1 93.56 95 GLY A CA 1
ATOM 696 C C . GLY A 1 95 ? 29.922 -3.602 -10.266 1 93.56 95 GLY A C 1
ATOM 697 O O . GLY A 1 95 ? 29.969 -2.377 -10.398 1 93.56 95 GLY A O 1
ATOM 698 N N . VAL A 1 96 ? 28.844 -4.359 -10.43 1 90.69 96 VAL A N 1
ATOM 699 C CA . VAL A 1 96 ? 27.562 -3.693 -10.68 1 90.69 96 VAL A CA 1
ATOM 700 C C . VAL A 1 96 ? 26.891 -3.359 -9.359 1 90.69 96 VAL A C 1
ATOM 702 O O . VAL A 1 96 ? 26.75 -4.223 -8.492 1 90.69 96 VAL A O 1
ATOM 705 N N . GLY A 1 97 ? 26.469 -2.143 -9.234 1 88.12 97 GLY A N 1
ATOM 706 C CA . GLY A 1 97 ? 25.828 -1.703 -8.008 1 88.12 97 GLY A CA 1
ATOM 707 C C . GLY A 1 97 ? 24.438 -2.283 -7.82 1 88.12 97 GLY A C 1
ATOM 708 O O . GLY A 1 97 ? 23.797 -2.713 -8.789 1 88.12 97 GLY A O 1
ATOM 709 N N . ALA A 1 98 ? 23.953 -2.404 -6.605 1 86.69 98 ALA A N 1
ATOM 710 C CA . ALA A 1 98 ? 22.641 -2.943 -6.27 1 86.69 98 ALA A CA 1
ATOM 711 C C . ALA A 1 98 ? 21.531 -2.172 -6.977 1 86.69 98 ALA A C 1
ATOM 713 O O . ALA A 1 98 ? 20.531 -2.756 -7.391 1 86.69 98 ALA A O 1
ATOM 714 N N . GLY A 1 99 ? 21.703 -0.913 -7.117 1 84.88 99 GLY A N 1
ATOM 715 C CA . GLY A 1 99 ? 20.719 -0.09 -7.797 1 84.88 99 GLY A CA 1
ATOM 716 C C . GLY A 1 99 ? 20.562 -0.436 -9.266 1 84.88 99 GLY A C 1
ATOM 717 O O . GLY A 1 99 ? 19.453 -0.538 -9.773 1 84.88 99 GLY A O 1
ATOM 718 N N . SER A 1 100 ? 21.688 -0.557 -9.883 1 85.69 100 SER A N 1
ATOM 719 C CA . SER A 1 100 ? 21.672 -0.918 -11.297 1 85.69 100 SER A CA 1
ATOM 720 C C . SER A 1 100 ? 21.078 -2.307 -11.5 1 85.69 100 SER A C 1
ATOM 722 O O . SER A 1 100 ? 20.312 -2.527 -12.453 1 85.69 100 SER A O 1
ATOM 724 N N . TRP A 1 101 ? 21.422 -3.158 -10.625 1 91.38 101 TRP A N 1
ATOM 725 C CA . TRP A 1 101 ? 20.859 -4.504 -10.664 1 91.38 101 TRP A CA 1
ATOM 726 C C . TRP A 1 101 ? 19.344 -4.461 -10.508 1 91.38 101 TRP A C 1
ATOM 728 O O . TRP A 1 101 ? 18.609 -5.09 -11.281 1 91.38 101 TRP A O 1
ATOM 738 N N . LEU A 1 102 ? 18.906 -3.725 -9.531 1 89.06 102 LEU A N 1
ATOM 739 C CA . LEU A 1 102 ? 17.469 -3.598 -9.273 1 89.06 102 LEU A CA 1
ATOM 740 C C . LEU A 1 102 ? 16.75 -2.967 -10.461 1 89.06 102 LEU A C 1
ATOM 742 O O . LEU A 1 102 ? 15.656 -3.383 -10.812 1 89.06 102 LEU A O 1
ATOM 746 N N . ALA A 1 103 ? 17.344 -2 -11.07 1 85.38 103 ALA A N 1
ATOM 747 C CA . ALA A 1 103 ? 16.75 -1.346 -12.234 1 85.38 103 ALA A CA 1
ATOM 748 C C . ALA A 1 103 ? 16.578 -2.33 -13.391 1 85.38 103 ALA A C 1
ATOM 750 O O . ALA A 1 103 ? 15.555 -2.311 -14.078 1 85.38 103 ALA A O 1
ATOM 751 N N . GLY A 1 104 ? 17.562 -3.117 -13.531 1 89.25 104 GLY A N 1
ATOM 752 C CA . GLY A 1 104 ? 17.469 -4.152 -14.555 1 89.25 104 GLY A CA 1
ATOM 753 C C . GLY A 1 104 ? 16.359 -5.148 -14.297 1 89.25 104 GLY A C 1
ATOM 754 O O . GLY A 1 104 ? 15.586 -5.477 -15.195 1 89.25 104 GLY A O 1
ATOM 755 N N . ARG A 1 105 ? 16.25 -5.543 -13.047 1 90.44 105 ARG A N 1
ATOM 756 C CA . ARG A 1 105 ? 15.203 -6.484 -12.672 1 90.44 105 ARG A CA 1
ATOM 757 C C . ARG A 1 105 ? 13.82 -5.855 -12.82 1 90.44 105 ARG A C 1
ATOM 759 O O . ARG A 1 105 ? 12.883 -6.512 -13.281 1 90.44 105 ARG A O 1
ATOM 766 N N . ALA A 1 106 ? 13.742 -4.672 -12.43 1 87.25 106 ALA A N 1
ATOM 767 C CA . ALA A 1 106 ? 12.477 -3.953 -12.516 1 87.25 106 ALA A CA 1
ATOM 768 C C . ALA A 1 106 ? 12.031 -3.795 -13.969 1 87.25 106 ALA A C 1
ATOM 770 O O . ALA A 1 106 ? 10.852 -3.969 -14.289 1 87.25 106 ALA A O 1
ATOM 771 N N . ARG A 1 107 ? 12.922 -3.473 -14.805 1 86.19 107 ARG A N 1
ATOM 772 C CA . ARG A 1 107 ? 12.602 -3.322 -16.219 1 86.19 107 ARG A CA 1
ATOM 773 C C . ARG A 1 107 ? 12.086 -4.629 -16.812 1 86.19 107 ARG A C 1
ATOM 775 O O . ARG A 1 107 ? 11.102 -4.633 -17.562 1 86.19 107 ARG A O 1
ATOM 782 N N . ARG A 1 108 ? 12.648 -5.668 -16.375 1 87.94 108 ARG A N 1
ATOM 783 C CA . ARG A 1 108 ? 12.242 -6.984 -16.859 1 87.94 108 ARG A CA 1
ATOM 784 C C . ARG A 1 108 ? 10.859 -7.352 -16.344 1 87.94 108 ARG A C 1
ATOM 786 O O . ARG A 1 108 ? 10.078 -8 -17.031 1 87.94 108 ARG A O 1
ATOM 793 N N . LEU A 1 109 ? 10.633 -6.93 -15.188 1 88.75 109 LEU A N 1
ATOM 794 C CA . LEU A 1 109 ? 9.359 -7.238 -14.539 1 88.75 109 LEU A CA 1
ATOM 795 C C . LEU A 1 109 ? 8.25 -6.328 -15.062 1 88.75 109 LEU A C 1
ATOM 797 O O . LEU A 1 109 ? 7.137 -6.785 -15.32 1 88.75 109 LEU A O 1
ATOM 801 N N . LEU A 1 110 ? 8.539 -5.047 -15.359 1 87.31 110 LEU A N 1
ATOM 802 C CA . LEU A 1 110 ? 7.5 -4.047 -15.57 1 87.31 110 LEU A CA 1
ATOM 803 C C . LEU A 1 110 ? 7.16 -3.916 -17.047 1 87.31 110 LEU A C 1
ATOM 805 O O . LEU A 1 110 ? 6.078 -3.449 -17.406 1 87.31 110 LEU A O 1
ATOM 809 N N . THR A 1 111 ? 7.996 -4.332 -17.938 1 89.62 111 THR A N 1
ATOM 810 C CA . THR A 1 111 ? 7.746 -4.18 -19.375 1 89.62 111 THR A CA 1
ATOM 811 C C . THR A 1 111 ? 6.543 -5.012 -19.797 1 89.62 111 THR A C 1
ATOM 813 O O . THR A 1 111 ? 5.59 -4.484 -20.375 1 89.62 111 THR A O 1
ATOM 816 N N . PRO A 1 112 ? 6.496 -6.25 -19.438 1 92.25 112 PRO A N 1
ATOM 817 C CA . PRO A 1 112 ? 5.301 -7.016 -19.797 1 92.25 112 PRO A CA 1
ATOM 818 C C . PRO A 1 112 ? 4.043 -6.508 -19.094 1 92.25 112 PRO A C 1
ATOM 820 O O . PRO A 1 112 ? 2.945 -6.582 -19.641 1 92.25 112 PRO A O 1
ATOM 823 N N . VAL A 1 113 ? 4.203 -5.961 -17.938 1 92.75 113 VAL A N 1
ATOM 824 C CA . VAL A 1 113 ? 3.072 -5.43 -17.172 1 92.75 113 VAL A CA 1
ATOM 825 C C . VAL A 1 113 ? 2.48 -4.227 -17.906 1 92.75 113 VAL A C 1
ATOM 827 O O . VAL A 1 113 ? 1.259 -4.082 -17.984 1 92.75 113 VAL A O 1
ATOM 830 N N . ALA A 1 114 ? 3.354 -3.42 -18.484 1 90.06 114 ALA A N 1
ATOM 831 C CA . ALA A 1 114 ? 2.895 -2.24 -19.203 1 90.06 114 ALA A CA 1
ATOM 832 C C . ALA A 1 114 ? 2.076 -2.635 -20.438 1 90.06 114 ALA A C 1
ATOM 834 O O . ALA A 1 114 ? 1.02 -2.057 -20.703 1 90.06 114 ALA A O 1
ATOM 835 N N . VAL A 1 115 ? 2.531 -3.586 -21.109 1 92.38 115 VAL A N 1
ATOM 836 C CA . VAL A 1 115 ? 1.818 -4.074 -22.281 1 92.38 115 VAL A CA 1
ATOM 837 C C . VAL A 1 115 ? 0.48 -4.68 -21.859 1 92.38 115 VAL A C 1
ATOM 839 O O . VAL A 1 115 ? -0.552 -4.406 -22.484 1 92.38 115 VAL A O 1
ATOM 842 N N . PHE A 1 116 ? 0.505 -5.41 -20.859 1 94.94 116 PHE A N 1
ATOM 843 C CA . PHE A 1 116 ? -0.69 -6.051 -20.312 1 94.94 116 PHE A CA 1
ATOM 844 C C . PHE A 1 116 ? -1.728 -5.008 -19.922 1 94.94 116 PHE A C 1
ATOM 846 O O . PHE A 1 116 ? -2.896 -5.109 -20.297 1 94.94 116 PHE A O 1
ATOM 853 N N . LEU A 1 117 ? -1.258 -3.994 -19.203 1 90.94 117 LEU A N 1
ATOM 854 C CA . LEU A 1 117 ? -2.145 -2.93 -18.734 1 90.94 117 LEU A CA 1
ATOM 855 C C . LEU A 1 117 ? -2.699 -2.139 -19.922 1 90.94 117 LEU A C 1
ATOM 857 O O . LEU A 1 117 ? -3.879 -1.781 -19.938 1 90.94 117 LEU A O 1
ATOM 861 N N . GLY A 1 118 ? -1.853 -1.855 -20.875 1 91.31 118 GLY A N 1
ATOM 862 C CA . GLY A 1 118 ? -2.311 -1.164 -22.062 1 91.31 118 GLY A CA 1
ATOM 863 C C . GLY A 1 118 ? -3.379 -1.928 -22.828 1 91.31 118 GLY A C 1
ATOM 864 O O . GLY A 1 118 ? -4.387 -1.35 -23.234 1 91.31 118 GLY A O 1
ATOM 865 N N . MET A 1 119 ? -3.16 -3.18 -22.953 1 92.69 119 MET A N 1
ATOM 866 C CA . MET A 1 119 ? -4.117 -4.02 -23.672 1 92.69 119 MET A CA 1
ATOM 867 C C . MET A 1 119 ? -5.449 -4.078 -22.938 1 92.69 119 MET A C 1
ATOM 869 O O . MET A 1 119 ? -6.512 -3.959 -23.547 1 92.69 119 MET A O 1
ATOM 873 N N . TRP A 1 120 ? -5.438 -4.219 -21.656 1 92.62 120 TRP A N 1
ATOM 874 C CA . TRP A 1 120 ? -6.684 -4.332 -20.906 1 92.62 120 TRP A CA 1
ATOM 875 C C . TRP A 1 120 ? -7.391 -2.986 -20.828 1 92.62 120 TRP A C 1
ATOM 877 O O . TRP A 1 120 ? -8.625 -2.928 -20.75 1 92.62 120 TRP A O 1
ATOM 887 N N . LEU A 1 121 ? -6.582 -1.927 -20.844 1 89.25 121 LEU A N 1
ATOM 888 C CA . LEU A 1 121 ? -7.223 -0.621 -20.969 1 89.25 121 LEU A CA 1
ATOM 889 C C . LEU A 1 121 ? -8.023 -0.526 -22.266 1 89.25 121 LEU A C 1
ATOM 891 O O . LEU A 1 121 ? -9.156 -0.032 -22.266 1 89.25 121 LEU A O 1
ATOM 895 N N . LEU A 1 122 ? -7.48 -1.009 -23.312 1 92.12 122 LEU A N 1
ATOM 896 C CA . LEU A 1 122 ? -8.164 -1.013 -24.609 1 92.12 122 LEU A CA 1
ATOM 897 C C . LEU A 1 122 ? -9.398 -1.907 -24.562 1 92.12 122 LEU A C 1
ATOM 899 O O . LEU A 1 122 ? -10.469 -1.521 -25.031 1 92.12 122 LEU A O 1
ATOM 903 N N . VAL A 1 123 ? -9.289 -3.018 -23.953 1 92.75 123 VAL A N 1
ATOM 904 C CA . VAL A 1 123 ? -10.398 -3.967 -23.875 1 92.75 123 VAL A CA 1
ATOM 905 C C . VAL A 1 123 ? -11.531 -3.365 -23.047 1 92.75 123 VAL A C 1
ATOM 907 O O . VAL A 1 123 ? -12.695 -3.41 -23.453 1 92.75 123 VAL A O 1
ATOM 910 N N . LEU A 1 124 ? -11.211 -2.846 -21.906 1 90.62 124 LEU A N 1
ATOM 911 C CA . LEU A 1 124 ? -12.219 -2.273 -21.031 1 90.62 124 LEU A CA 1
ATOM 912 C C . LEU A 1 124 ? -12.906 -1.083 -21.688 1 90.62 124 LEU A C 1
ATOM 914 O O . LEU A 1 124 ? -14.125 -0.913 -21.562 1 90.62 124 LEU A O 1
ATOM 918 N N . THR A 1 125 ? -12.109 -0.292 -22.422 1 89 125 THR A N 1
ATOM 919 C CA . THR A 1 125 ? -12.68 0.834 -23.156 1 89 125 THR A CA 1
ATOM 920 C C . THR A 1 125 ? -13.633 0.347 -24.25 1 89 125 THR A C 1
ATOM 922 O O . THR A 1 125 ? -14.727 0.891 -24.422 1 89 125 THR A O 1
ATOM 925 N N . ALA A 1 126 ? -13.227 -0.637 -24.922 1 90.69 126 ALA A N 1
ATOM 926 C CA . ALA A 1 126 ? -14.062 -1.213 -25.969 1 90.69 126 ALA A CA 1
ATOM 927 C C . ALA A 1 126 ? -15.352 -1.784 -25.391 1 90.69 126 ALA A C 1
ATOM 929 O O . ALA A 1 126 ? -16.438 -1.583 -25.953 1 90.69 126 ALA A O 1
ATOM 930 N N . LEU A 1 127 ? -15.258 -2.473 -24.266 1 90 127 LEU A N 1
ATOM 931 C CA . LEU A 1 127 ? -16.438 -3.037 -23.609 1 90 127 LEU A CA 1
ATOM 932 C C . LEU A 1 127 ? -17.375 -1.935 -23.141 1 90 127 LEU A C 1
ATOM 934 O O . LEU A 1 127 ? -18.594 -2.057 -23.281 1 90 127 LEU A O 1
ATOM 938 N N . ARG A 1 128 ? -16.781 -0.938 -22.594 1 88.44 128 ARG A N 1
ATOM 939 C CA . ARG A 1 128 ? -17.594 0.195 -22.156 1 88.44 128 ARG A CA 1
ATOM 940 C C . ARG A 1 128 ? -18.344 0.815 -23.328 1 88.44 128 ARG A C 1
ATOM 942 O O . ARG A 1 128 ? -19.547 1.086 -23.219 1 88.44 128 ARG A O 1
ATOM 949 N N . HIS A 1 129 ? -17.734 0.957 -24.484 1 89.75 129 HIS A N 1
ATOM 950 C CA . HIS A 1 129 ? -18.344 1.558 -25.672 1 89.75 129 HIS A CA 1
ATOM 951 C C . HIS A 1 129 ? -19.375 0.624 -26.281 1 89.75 129 HIS A C 1
ATOM 953 O O . HIS A 1 129 ? -20.328 1.081 -26.922 1 89.75 129 HIS A O 1
ATOM 959 N N . ALA A 1 130 ? -19.188 -0.632 -26.062 1 89.56 130 ALA A N 1
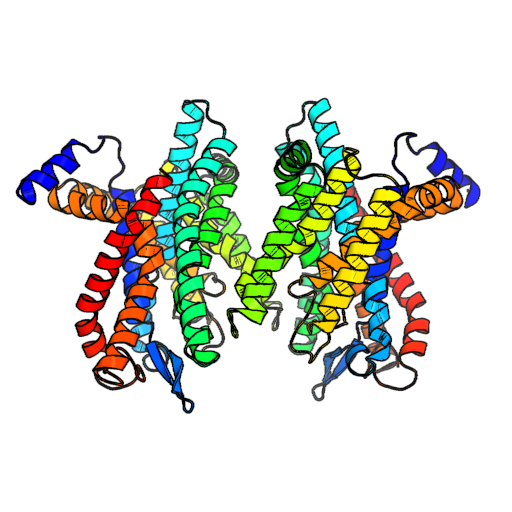ATOM 960 C CA . ALA A 1 130 ? -20.141 -1.62 -26.578 1 89.56 130 ALA A CA 1
ATOM 961 C C . ALA A 1 130 ? -21.344 -1.745 -25.656 1 89.56 130 ALA A C 1
ATOM 963 O O . ALA A 1 130 ? -22.219 -2.586 -25.891 1 89.56 130 ALA A O 1
ATOM 964 N N . GLY A 1 131 ? -21.328 -1.042 -24.531 1 87.69 131 GLY A N 1
ATOM 965 C CA . GLY A 1 131 ? -22.5 -0.979 -23.672 1 87.69 131 GLY A CA 1
ATOM 966 C C . GLY A 1 131 ? -22.453 -1.965 -22.516 1 87.69 131 GLY A C 1
ATOM 967 O O . GLY A 1 131 ? -23.484 -2.283 -21.922 1 87.69 131 GLY A O 1
ATOM 968 N N . ALA A 1 132 ? -21.281 -2.518 -22.234 1 87.88 132 ALA A N 1
ATOM 969 C CA . ALA A 1 132 ? -21.156 -3.43 -21.094 1 87.88 132 ALA A CA 1
ATOM 970 C C . ALA A 1 132 ? -21.516 -2.732 -19.781 1 87.88 132 ALA A C 1
ATOM 972 O O . ALA A 1 132 ? -21.172 -1.57 -19.578 1 87.88 132 ALA A O 1
ATOM 973 N N . GLY A 1 133 ? -22.312 -3.465 -18.969 1 87.5 133 GLY A N 1
ATOM 974 C CA . GLY A 1 133 ? -22.703 -2.918 -17.688 1 87.5 133 GLY A CA 1
ATOM 975 C C . GLY A 1 133 ? -21.531 -2.707 -16.734 1 87.5 133 GLY A C 1
ATOM 976 O O . GLY A 1 133 ? -20.453 -3.252 -16.953 1 87.5 133 GLY A O 1
ATOM 977 N N . ARG A 1 134 ? -21.734 -1.918 -15.695 1 86 134 ARG A N 1
ATOM 978 C CA . ARG A 1 134 ? -20.719 -1.558 -14.711 1 86 134 ARG A CA 1
ATOM 979 C C . ARG A 1 134 ? -20.172 -2.795 -14 1 86 134 ARG A C 1
ATOM 981 O O . ARG A 1 134 ? -18.969 -2.898 -13.75 1 86 134 ARG A O 1
ATOM 988 N N . TRP A 1 135 ? -21.031 -3.684 -13.719 1 87.44 135 TRP A N 1
ATOM 989 C CA . TRP A 1 135 ? -20.609 -4.863 -12.969 1 87.44 135 TRP A CA 1
ATOM 990 C C . TRP A 1 135 ? -19.781 -5.801 -13.852 1 87.44 135 TRP A C 1
ATOM 992 O O . TRP A 1 135 ? -18.859 -6.457 -13.375 1 87.44 135 TRP A O 1
ATOM 1002 N N . THR A 1 136 ? -20.188 -5.832 -15.117 1 87.81 136 THR A N 1
ATOM 1003 C CA . THR A 1 136 ? -19.391 -6.602 -16.062 1 87.81 136 THR A CA 1
ATOM 1004 C C . THR A 1 136 ? -17.969 -6.035 -16.156 1 87.81 136 THR A C 1
ATOM 1006 O O . THR A 1 136 ? -17 -6.785 -16.125 1 87.81 136 THR A O 1
ATOM 1009 N N . LEU A 1 137 ? -17.875 -4.754 -16.25 1 88.81 137 LEU A N 1
ATOM 1010 C CA . LEU A 1 137 ? -16.578 -4.094 -16.312 1 88.81 137 LEU A CA 1
ATOM 1011 C C . LEU A 1 137 ? -15.781 -4.336 -15.023 1 88.81 137 LEU A C 1
ATOM 1013 O O . LEU A 1 137 ? -14.586 -4.609 -15.078 1 88.81 137 LEU A O 1
ATOM 1017 N N . HIS A 1 138 ? -16.484 -4.344 -13.922 1 89.38 138 HIS A N 1
ATOM 1018 C CA . HIS A 1 138 ? -15.852 -4.617 -12.633 1 89.38 138 HIS A CA 1
ATOM 1019 C C . HIS A 1 138 ? -15.32 -6.043 -12.57 1 89.38 138 HIS A C 1
ATOM 1021 O O . HIS A 1 138 ? -14.164 -6.266 -12.195 1 89.38 138 HIS A O 1
ATOM 1027 N N . THR A 1 139 ? -16.125 -6.895 -12.984 1 88.44 139 THR A N 1
ATOM 1028 C CA . THR A 1 139 ? -15.75 -8.305 -12.922 1 88.44 139 THR A CA 1
ATOM 1029 C C . THR A 1 139 ? -14.57 -8.594 -13.852 1 88.44 139 THR A C 1
ATOM 1031 O O . THR A 1 139 ? -13.57 -9.188 -13.43 1 88.44 139 THR A O 1
ATOM 1034 N N . ALA A 1 140 ? -14.695 -8.117 -15.062 1 89.12 140 ALA A N 1
ATOM 1035 C CA . ALA A 1 140 ? -13.641 -8.328 -16.047 1 89.12 140 ALA A CA 1
ATOM 1036 C C . ALA A 1 140 ? -12.32 -7.727 -15.562 1 89.12 140 ALA A C 1
ATOM 1038 O O . ALA A 1 140 ? -11.281 -8.383 -15.602 1 89.12 140 ALA A O 1
ATOM 1039 N N . GLY A 1 141 ? -12.406 -6.551 -15.062 1 89.62 141 GLY A N 1
ATOM 1040 C CA . GLY A 1 141 ? -11.211 -5.875 -14.578 1 89.62 141 GLY A CA 1
ATOM 1041 C C . GLY A 1 141 ? -10.617 -6.523 -13.344 1 89.62 141 GLY A C 1
ATOM 1042 O O . GLY A 1 141 ? -9.398 -6.664 -13.234 1 89.62 141 GLY A O 1
ATOM 1043 N N . THR A 1 142 ? -11.445 -6.918 -12.453 1 88.69 142 THR A N 1
ATOM 1044 C CA . THR A 1 142 ? -10.984 -7.543 -11.211 1 88.69 142 THR A CA 1
ATOM 1045 C C . THR A 1 142 ? -10.281 -8.867 -11.5 1 88.69 142 THR A C 1
ATOM 1047 O O . THR A 1 142 ? -9.18 -9.109 -11 1 88.69 142 THR A O 1
ATOM 1050 N N . ILE A 1 143 ? -10.875 -9.625 -12.328 1 88.94 143 ILE A N 1
ATOM 1051 C CA . ILE A 1 143 ? -10.312 -10.93 -12.656 1 88.94 143 ILE A CA 1
ATOM 1052 C C . ILE A 1 143 ? -9.016 -10.75 -13.438 1 88.94 143 ILE A C 1
ATOM 1054 O O . ILE A 1 143 ? -7.996 -11.367 -13.109 1 88.94 143 ILE A O 1
ATOM 1058 N N . ALA A 1 144 ? -9.062 -9.82 -14.352 1 87.5 144 ALA A N 1
ATOM 1059 C CA . ALA A 1 144 ? -7.918 -9.641 -15.242 1 87.5 144 ALA A CA 1
ATOM 1060 C C . ALA A 1 144 ? -6.73 -9.047 -14.492 1 87.5 144 ALA A C 1
ATOM 1062 O O . ALA A 1 144 ? -5.582 -9.438 -14.727 1 87.5 144 ALA A O 1
ATOM 1063 N N . LEU A 1 145 ? -6.977 -8.188 -13.523 1 87.94 145 LEU A N 1
ATOM 1064 C CA . LEU A 1 145 ? -5.879 -7.445 -12.914 1 87.94 145 LEU A CA 1
ATOM 1065 C C . LEU A 1 145 ? -5.477 -8.062 -11.578 1 87.94 145 LEU A C 1
ATOM 1067 O O . LEU A 1 145 ? -4.469 -7.668 -10.984 1 87.94 145 LEU A O 1
ATOM 1071 N N . SER A 1 146 ? -6.133 -9.07 -11.203 1 88.38 146 SER A N 1
ATOM 1072 C CA . SER A 1 146 ? -5.91 -9.672 -9.898 1 88.38 146 SER A CA 1
ATOM 1073 C C . SER A 1 146 ? -4.473 -10.156 -9.75 1 88.38 146 SER A C 1
ATOM 1075 O O . SER A 1 146 ? -3.871 -10.023 -8.68 1 88.38 146 SER A O 1
ATOM 1077 N N . PRO A 1 147 ? -3.799 -10.547 -10.773 1 90.25 147 PRO A N 1
ATOM 1078 C CA . PRO A 1 147 ? -2.432 -11.039 -10.594 1 90.25 147 PRO A CA 1
ATOM 1079 C C . PRO A 1 147 ? -1.436 -9.914 -10.312 1 90.25 147 PRO A C 1
ATOM 1081 O O . PRO A 1 147 ? -0.319 -10.18 -9.852 1 90.25 147 PRO A O 1
ATOM 1084 N N . LEU A 1 148 ? -1.876 -8.727 -10.461 1 92.25 148 LEU A N 1
ATOM 1085 C CA . LEU A 1 148 ? -0.922 -7.625 -10.43 1 92.25 148 LEU A CA 1
ATOM 1086 C C . LEU A 1 148 ? -0.483 -7.328 -9 1 92.25 148 LEU A C 1
ATOM 1088 O O . LEU A 1 148 ? 0.578 -6.738 -8.781 1 92.25 148 LEU A O 1
ATOM 1092 N N . TRP A 1 149 ? -1.265 -7.695 -8.055 1 91.19 149 TRP A N 1
ATOM 1093 C CA . TRP A 1 149 ? -0.799 -7.473 -6.691 1 91.19 149 TRP A CA 1
ATOM 1094 C C . TRP A 1 149 ? 0.468 -8.273 -6.414 1 91.19 149 TRP A C 1
ATOM 1096 O O . TRP A 1 149 ? 1.351 -7.816 -5.684 1 91.19 149 TRP A O 1
ATOM 1106 N N . PHE A 1 150 ? 0.552 -9.461 -6.949 1 94.12 150 PHE A N 1
ATOM 1107 C CA . PHE A 1 150 ? 1.738 -10.289 -6.789 1 94.12 150 PHE A CA 1
ATOM 1108 C C . PHE A 1 150 ? 2.975 -9.578 -7.324 1 94.12 150 PHE A C 1
ATOM 1110 O O . PHE A 1 150 ? 4.016 -9.555 -6.664 1 94.12 150 PHE A O 1
ATOM 1117 N N . VAL A 1 151 ? 2.871 -9.031 -8.523 1 93.81 151 VAL A N 1
ATOM 1118 C CA . VAL A 1 151 ? 3.998 -8.367 -9.172 1 93.81 151 VAL A CA 1
ATOM 1119 C C . VAL A 1 151 ? 4.449 -7.172 -8.328 1 93.81 151 VAL A C 1
ATOM 1121 O O . VAL A 1 151 ? 5.648 -6.941 -8.164 1 93.81 151 VAL A O 1
ATOM 1124 N N . LEU A 1 152 ? 3.479 -6.516 -7.812 1 91.06 152 LEU A N 1
ATOM 1125 C CA . LEU A 1 152 ? 3.791 -5.367 -6.965 1 91.06 152 LEU A CA 1
ATOM 1126 C C . LEU A 1 152 ? 4.559 -5.801 -5.723 1 91.06 152 LEU A C 1
ATOM 1128 O O . LEU A 1 152 ? 5.586 -5.207 -5.383 1 91.06 152 LEU A O 1
ATOM 1132 N N . VAL A 1 153 ? 4.129 -6.844 -5.102 1 94.5 153 VAL A N 1
ATOM 1133 C CA . VAL A 1 153 ? 4.781 -7.344 -3.896 1 94.5 153 VAL A CA 1
ATOM 1134 C C . VAL A 1 153 ? 6.168 -7.887 -4.246 1 94.5 153 VAL A C 1
ATOM 1136 O O . VAL A 1 153 ? 7.137 -7.645 -3.52 1 94.5 153 VAL A O 1
ATOM 1139 N N . LEU A 1 154 ? 6.266 -8.531 -5.352 1 96.12 154 LEU A N 1
ATOM 1140 C CA . LEU A 1 154 ? 7.559 -9.055 -5.785 1 96.12 154 LEU A CA 1
ATOM 1141 C C . LEU A 1 154 ? 8.547 -7.918 -6.027 1 96.12 154 LEU A C 1
ATOM 1143 O O . LEU A 1 154 ? 9.703 -8 -5.613 1 96.12 154 LEU A O 1
ATOM 1147 N N . ALA A 1 155 ? 8.094 -6.91 -6.641 1 92.88 155 ALA A N 1
ATOM 1148 C CA . ALA A 1 155 ? 8.953 -5.754 -6.883 1 92.88 155 ALA A CA 1
ATOM 1149 C C . ALA A 1 155 ? 9.445 -5.152 -5.574 1 92.88 155 ALA A C 1
ATOM 1151 O O . ALA A 1 155 ? 10.617 -4.785 -5.453 1 92.88 155 ALA A O 1
ATOM 1152 N N . LEU A 1 156 ? 8.594 -5.102 -4.633 1 91.81 156 LEU A N 1
ATOM 1153 C CA . LEU A 1 156 ? 8.953 -4.562 -3.326 1 91.81 156 LEU A CA 1
ATOM 1154 C C . LEU A 1 156 ? 9.977 -5.461 -2.635 1 91.81 156 LEU A C 1
ATOM 1156 O O . LEU A 1 156 ? 10.945 -4.969 -2.049 1 91.81 156 LEU A O 1
ATOM 1160 N N . LEU A 1 157 ? 9.797 -6.727 -2.734 1 95.69 157 LEU A N 1
ATOM 1161 C CA . LEU A 1 157 ? 10.719 -7.656 -2.09 1 95.69 157 LEU A CA 1
ATOM 1162 C C . LEU A 1 157 ? 12.078 -7.641 -2.777 1 95.69 157 LEU A C 1
ATOM 1164 O O . LEU A 1 157 ? 13.117 -7.77 -2.119 1 95.69 157 LEU A O 1
ATOM 1168 N N . LEU A 1 158 ? 12.086 -7.418 -4.07 1 94.31 158 LEU A N 1
ATOM 1169 C CA . LEU A 1 158 ? 13.344 -7.301 -4.797 1 94.31 158 LEU A CA 1
ATOM 1170 C C . LEU A 1 158 ? 14.148 -6.105 -4.297 1 94.31 158 LEU A C 1
ATOM 1172 O O . LEU A 1 158 ? 15.367 -6.199 -4.129 1 94.31 158 LEU A O 1
ATOM 1176 N N . ALA A 1 159 ? 13.43 -5.086 -3.971 1 89.75 159 ALA A N 1
ATOM 1177 C CA . ALA A 1 159 ? 14.078 -3.887 -3.457 1 89.75 159 ALA A CA 1
ATOM 1178 C C . ALA A 1 159 ? 14.664 -4.129 -2.066 1 89.75 159 ALA A C 1
ATOM 1180 O O . ALA A 1 159 ? 15.602 -3.451 -1.654 1 89.75 159 ALA A O 1
ATOM 1181 N N . LEU A 1 160 ? 14.195 -5.109 -1.4 1 92 160 LEU A N 1
ATOM 1182 C CA . LEU A 1 160 ? 14.633 -5.402 -0.04 1 92 160 LEU A CA 1
ATOM 1183 C C . LEU A 1 160 ? 15.703 -6.484 -0.033 1 92 160 LEU A C 1
ATOM 1185 O O . LEU A 1 160 ? 16.125 -6.934 1.032 1 92 160 LEU A O 1
ATOM 1189 N N . THR A 1 161 ? 16.156 -6.867 -1.168 1 95.69 161 THR A N 1
ATOM 1190 C CA . THR A 1 161 ? 17.078 -7.996 -1.269 1 95.69 161 THR A CA 1
ATOM 1191 C C . THR A 1 161 ? 18.359 -7.727 -0.474 1 95.69 161 THR A C 1
ATOM 1193 O O . THR A 1 161 ? 18.812 -8.586 0.283 1 95.69 161 THR A O 1
ATOM 1196 N N . ALA A 1 162 ? 18.891 -6.559 -0.513 1 91 162 ALA A N 1
ATOM 1197 C CA . ALA A 1 162 ? 20.172 -6.258 0.146 1 91 162 ALA A CA 1
ATOM 1198 C C . ALA A 1 162 ? 20.031 -6.332 1.663 1 91 162 ALA A C 1
ATOM 1200 O O . ALA A 1 162 ? 20.797 -7.027 2.328 1 91 162 ALA A O 1
ATOM 1201 N N . PRO A 1 163 ? 19 -5.645 2.205 1 90.88 163 PRO A N 1
ATOM 1202 C CA . PRO A 1 163 ? 18.859 -5.789 3.654 1 90.88 163 PRO A CA 1
ATOM 1203 C C . PRO A 1 163 ? 18.562 -7.223 4.078 1 90.88 163 PRO A C 1
ATOM 1205 O O . PRO A 1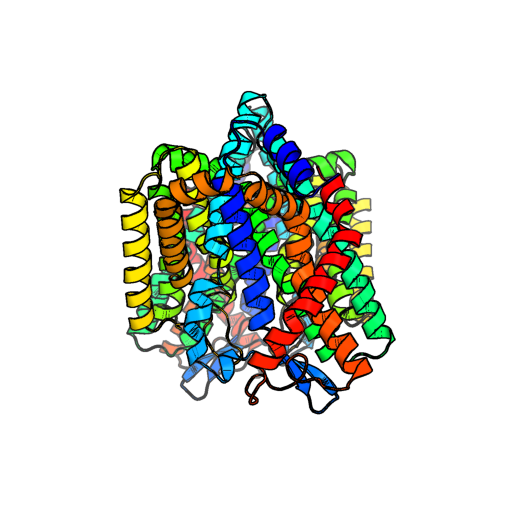 163 ? 18.984 -7.656 5.152 1 90.88 163 PRO A O 1
ATOM 1208 N N . VAL A 1 164 ? 17.844 -8.016 3.275 1 96.31 164 VAL A N 1
ATOM 1209 C CA . VAL A 1 164 ? 17.547 -9.414 3.59 1 96.31 164 VAL A CA 1
ATOM 1210 C C . VAL A 1 164 ? 18.828 -10.234 3.574 1 96.31 164 VAL A C 1
ATOM 1212 O O . VAL A 1 164 ? 19.047 -11.078 4.449 1 96.31 164 VAL A O 1
ATOM 1215 N N . LEU A 1 165 ? 19.656 -9.906 2.627 1 96.06 165 LEU A N 1
ATOM 1216 C CA . LEU A 1 165 ? 20.953 -10.578 2.547 1 96.06 165 LEU A CA 1
ATOM 1217 C C . LEU A 1 165 ? 21.781 -10.305 3.797 1 96.06 165 LEU A C 1
ATOM 1219 O O . LEU A 1 165 ? 22.406 -11.219 4.344 1 96.06 165 LEU A O 1
ATOM 1223 N N . SER A 1 166 ? 21.734 -9.078 4.262 1 93.88 166 SER A N 1
ATOM 1224 C CA . SER A 1 166 ? 22.469 -8.719 5.469 1 93.88 166 SER A CA 1
ATOM 1225 C C . SER A 1 166 ? 21.922 -9.438 6.691 1 93.88 166 SER A C 1
ATOM 1227 O O . SER A 1 166 ? 22.672 -9.945 7.516 1 93.88 166 SER A O 1
ATOM 1229 N N . ALA A 1 167 ? 20.656 -9.516 6.734 1 95.62 167 ALA A N 1
ATOM 1230 C CA . ALA A 1 167 ? 20.016 -10.195 7.855 1 95.62 167 ALA A CA 1
ATOM 1231 C C . ALA A 1 167 ? 20.328 -11.688 7.84 1 95.62 167 ALA A C 1
ATOM 1233 O O . ALA A 1 167 ? 20.609 -12.281 8.883 1 95.62 167 ALA A O 1
ATOM 1234 N N . VAL A 1 168 ? 20.266 -12.281 6.695 1 97.81 168 VAL A N 1
ATOM 1235 C CA . VAL A 1 168 ? 20.547 -13.703 6.551 1 97.81 168 VAL A CA 1
ATOM 1236 C C . VAL A 1 168 ? 22.016 -13.977 6.863 1 97.81 168 VAL A C 1
ATOM 1238 O O . VAL A 1 168 ? 22.359 -15.016 7.43 1 97.81 168 VAL A O 1
ATOM 1241 N N . GLY A 1 169 ? 22.859 -13.039 6.469 1 97 169 GLY A N 1
ATOM 1242 C CA . GLY A 1 169 ? 24.266 -13.156 6.824 1 97 169 GLY A CA 1
ATOM 1243 C C . GLY A 1 169 ? 24.5 -13.203 8.32 1 97 169 GLY A C 1
ATOM 1244 O O . GLY A 1 169 ? 25.359 -13.945 8.797 1 97 169 GLY A O 1
ATOM 1245 N N . ARG A 1 170 ? 23.734 -12.492 9.023 1 96.12 170 ARG A N 1
ATOM 1246 C CA . ARG A 1 170 ? 23.922 -12.359 10.469 1 96.12 170 ARG A CA 1
ATOM 1247 C C . ARG A 1 170 ? 23.203 -13.477 11.219 1 96.12 170 ARG A C 1
ATOM 1249 O O . ARG A 1 170 ? 23.734 -14.031 12.18 1 96.12 170 ARG A O 1
ATOM 1256 N N . PHE A 1 171 ? 21.984 -13.859 10.703 1 97.25 171 PHE A N 1
ATOM 1257 C CA . PHE A 1 171 ? 21.125 -14.711 11.523 1 97.25 171 PHE A CA 1
ATOM 1258 C C . PHE A 1 171 ? 20.828 -16.031 10.812 1 97.25 171 PHE A C 1
ATOM 1260 O O . PHE A 1 171 ? 20.172 -16.906 11.375 1 97.25 171 PHE A O 1
ATOM 1267 N N . GLY A 1 172 ? 21.297 -16.125 9.602 1 97.31 172 GLY A N 1
ATOM 1268 C CA . GLY A 1 172 ? 20.938 -17.297 8.828 1 97.31 172 GLY A CA 1
ATOM 1269 C C . GLY A 1 172 ? 19.453 -17.375 8.492 1 97.31 172 GLY A C 1
ATOM 1270 O O . GLY A 1 172 ? 18.828 -16.344 8.234 1 97.31 172 GLY A O 1
ATOM 1271 N N . ALA A 1 173 ? 18.922 -18.547 8.469 1 97.88 173 ALA A N 1
ATOM 1272 C CA . ALA A 1 173 ? 17.516 -18.766 8.148 1 97.88 173 ALA A CA 1
ATOM 1273 C C . ALA A 1 173 ? 16.609 -18.156 9.219 1 97.88 173 ALA A C 1
ATOM 1275 O O . ALA A 1 173 ? 15.438 -17.875 8.961 1 97.88 173 ALA A O 1
ATOM 1276 N N . ALA A 1 174 ? 17.156 -17.922 10.414 1 97.81 174 ALA A N 1
ATOM 1277 C CA . ALA A 1 174 ? 16.391 -17.359 11.516 1 97.81 174 ALA A CA 1
ATOM 1278 C C . ALA A 1 174 ? 15.984 -15.914 11.227 1 97.81 174 ALA A C 1
ATOM 1280 O O . ALA A 1 174 ? 15.109 -15.352 11.891 1 97.81 174 ALA A O 1
ATOM 1281 N N . ALA A 1 175 ? 16.578 -15.336 10.172 1 98.19 175 ALA A N 1
ATOM 1282 C CA . ALA A 1 175 ? 16.172 -13.992 9.75 1 98.19 175 ALA A CA 1
ATOM 1283 C C . ALA A 1 175 ? 14.703 -13.953 9.367 1 98.19 175 ALA A C 1
ATOM 1285 O O . ALA A 1 175 ? 14.062 -12.898 9.438 1 98.19 175 ALA A O 1
ATOM 1286 N N . ALA A 1 176 ? 14.148 -15.07 9 1 98.5 176 ALA A N 1
ATOM 1287 C CA . ALA A 1 176 ? 12.75 -15.148 8.594 1 98.5 176 ALA A CA 1
ATOM 1288 C C . ALA A 1 176 ? 11.82 -14.961 9.781 1 98.5 176 ALA A C 1
ATOM 1290 O O . ALA A 1 176 ? 10.625 -14.719 9.609 1 98.5 176 ALA A O 1
ATOM 1291 N N . LEU A 1 177 ? 12.359 -15.07 11.016 1 97.62 177 LEU A N 1
ATOM 1292 C CA . LEU A 1 177 ? 11.539 -14.93 12.219 1 97.62 177 LEU A CA 1
ATOM 1293 C C . LEU A 1 177 ? 11.109 -13.484 12.414 1 97.62 177 LEU A C 1
ATOM 1295 O O . LEU A 1 177 ? 10.109 -13.211 13.078 1 97.62 177 LEU A O 1
ATOM 1299 N N . LEU A 1 178 ? 11.852 -12.586 11.781 1 95.5 178 LEU A N 1
ATOM 1300 C CA . LEU A 1 178 ? 11.5 -11.172 11.906 1 95.5 178 LEU A CA 1
ATOM 1301 C C . LEU A 1 178 ? 10.195 -10.867 11.188 1 95.5 178 LEU A C 1
ATOM 1303 O O . LEU A 1 178 ? 9.234 -10.406 11.805 1 95.5 178 LEU A O 1
ATOM 1307 N N . PRO A 1 179 ? 10.133 -11.156 9.891 1 97.5 179 PRO A N 1
ATOM 1308 C CA . PRO A 1 179 ? 8.844 -10.938 9.234 1 97.5 179 PRO A CA 1
ATOM 1309 C C . PRO A 1 179 ? 7.746 -11.852 9.773 1 97.5 179 PRO A C 1
ATOM 1311 O O . PRO A 1 179 ? 6.574 -11.469 9.805 1 97.5 179 PRO A O 1
ATOM 1314 N N . LEU A 1 180 ? 8.078 -13.039 10.203 1 98.31 180 LEU A N 1
ATOM 1315 C CA . LEU A 1 180 ? 7.086 -13.93 10.797 1 98.31 180 LEU A CA 1
ATOM 1316 C C . LEU A 1 180 ? 6.52 -13.336 12.086 1 98.31 180 LEU A C 1
ATOM 1318 O O . LEU A 1 180 ? 5.312 -13.398 12.32 1 98.31 180 LEU A O 1
ATOM 1322 N N . GLY A 1 181 ? 7.426 -12.805 12.914 1 97.19 181 GLY A N 1
ATOM 1323 C CA . GLY A 1 181 ? 6.996 -12.133 14.133 1 97.19 181 GLY A CA 1
ATOM 1324 C C . GLY A 1 181 ? 6.086 -10.953 13.867 1 97.19 181 GLY A C 1
ATOM 1325 O O . GLY A 1 181 ? 5.094 -10.758 14.578 1 97.19 181 GLY A O 1
ATOM 1326 N N . ALA A 1 182 ? 6.422 -10.195 12.836 1 95.25 182 ALA A N 1
ATOM 1327 C CA . ALA A 1 182 ? 5.586 -9.062 12.461 1 95.25 182 ALA A CA 1
ATOM 1328 C C . ALA A 1 182 ? 4.211 -9.523 11.992 1 95.25 182 ALA A C 1
ATOM 1330 O O . ALA A 1 182 ? 3.193 -8.922 12.336 1 95.25 182 ALA A O 1
ATOM 1331 N N . LEU A 1 183 ? 4.195 -10.547 11.227 1 97.12 183 LEU A N 1
ATOM 1332 C CA . LEU A 1 183 ? 2.953 -11.156 10.75 1 97.12 183 LEU A CA 1
ATOM 1333 C C . LEU A 1 183 ? 2.107 -11.641 11.922 1 97.12 183 LEU A C 1
ATOM 1335 O O . LEU A 1 183 ? 0.904 -11.383 11.977 1 97.12 183 LEU A O 1
ATOM 1339 N N . ALA A 1 184 ? 2.73 -12.297 12.844 1 96.56 184 ALA A N 1
ATOM 1340 C CA . ALA A 1 184 ? 2.041 -12.805 14.031 1 96.56 184 ALA A CA 1
ATOM 1341 C C . ALA A 1 184 ? 1.5 -11.664 14.883 1 96.56 184 ALA A C 1
ATOM 1343 O O . ALA A 1 184 ? 0.377 -11.742 15.391 1 96.56 184 ALA A O 1
ATOM 1344 N N . ALA A 1 185 ? 2.287 -10.68 15.031 1 93.25 185 ALA A N 1
ATOM 1345 C CA . ALA A 1 185 ? 1.865 -9.516 15.812 1 93.25 185 ALA A CA 1
ATOM 1346 C C . ALA A 1 185 ? 0.633 -8.859 15.195 1 93.25 185 ALA A C 1
ATOM 1348 O O . ALA A 1 185 ? -0.311 -8.508 15.906 1 93.25 185 ALA A O 1
ATOM 1349 N N . MET A 1 186 ? 0.633 -8.75 13.875 1 93.69 186 MET A N 1
ATOM 1350 C CA . MET A 1 186 ? -0.498 -8.133 13.188 1 93.69 186 MET A CA 1
ATOM 1351 C C . MET A 1 186 ? -1.753 -8.992 13.328 1 93.69 186 MET A C 1
ATOM 1353 O O . MET A 1 186 ? -2.84 -8.469 13.578 1 93.69 186 MET A O 1
ATOM 1357 N N . ASP A 1 187 ? -1.588 -10.289 13.133 1 94.56 187 ASP A N 1
ATOM 1358 C CA . ASP A 1 187 ? -2.742 -11.164 13.305 1 94.56 187 ASP A CA 1
ATOM 1359 C C . ASP A 1 187 ? -3.277 -11.094 14.734 1 94.56 187 ASP A C 1
ATOM 1361 O O . ASP A 1 187 ? -4.492 -11.086 14.953 1 94.56 187 ASP A O 1
ATOM 1365 N N . THR A 1 188 ? -2.377 -11.07 15.711 1 91.38 188 THR A N 1
ATOM 1366 C CA . THR A 1 188 ? -2.785 -10.969 17.109 1 91.38 188 THR A CA 1
ATOM 1367 C C . THR A 1 188 ? -3.525 -9.656 17.359 1 91.38 188 THR A C 1
ATOM 1369 O O . THR A 1 188 ? -4.559 -9.641 18.031 1 91.38 188 THR A O 1
ATOM 1372 N N . LEU A 1 189 ? -3.037 -8.656 16.766 1 88.5 189 LEU A N 1
ATOM 1373 C CA . LEU A 1 189 ? -3.688 -7.355 16.891 1 88.5 189 LEU A CA 1
ATOM 1374 C C . LEU A 1 189 ? -5.078 -7.383 16.266 1 88.5 189 LEU A C 1
ATOM 1376 O O . LEU A 1 189 ? -6.059 -7.008 16.906 1 88.5 189 LEU A O 1
ATOM 1380 N N . ARG A 1 190 ? -5.152 -7.867 15.117 1 88 190 ARG A N 1
ATOM 1381 C CA . ARG A 1 190 ? -6.363 -7.84 14.297 1 88 190 ARG A CA 1
ATOM 1382 C C . ARG A 1 190 ? -7.438 -8.75 14.883 1 88 190 ARG A C 1
ATOM 1384 O O . ARG A 1 190 ? -8.617 -8.398 14.906 1 88 190 ARG A O 1
ATOM 1391 N N . TYR A 1 191 ? -7.066 -9.883 15.383 1 87.56 191 TYR A N 1
ATOM 1392 C CA . TYR A 1 191 ? -8.07 -10.891 15.688 1 87.56 191 TYR A CA 1
ATOM 1393 C C . TYR A 1 191 ? -8.273 -11.023 17.203 1 87.56 191 TYR A C 1
ATOM 1395 O O . TYR A 1 191 ? -9.297 -11.531 17.656 1 87.56 191 TYR A O 1
ATOM 1403 N N . LEU A 1 192 ? -7.289 -10.602 17.984 1 84.19 192 LEU A N 1
ATOM 1404 C CA . LEU A 1 192 ? -7.406 -10.828 19.422 1 84.19 192 LEU A CA 1
ATOM 1405 C C . LEU A 1 192 ? -7.48 -9.508 20.188 1 84.19 192 LEU A C 1
ATOM 1407 O O . LEU A 1 192 ? -8.359 -9.32 21.031 1 84.19 192 LEU A O 1
ATOM 1411 N N . LEU A 1 193 ? -6.641 -8.609 19.844 1 81.81 193 LEU A N 1
ATOM 1412 C CA . LEU A 1 193 ? -6.461 -7.441 20.703 1 81.81 193 LEU A CA 1
ATOM 1413 C C . LEU A 1 193 ? -7.367 -6.297 20.266 1 81.81 193 LEU A C 1
ATOM 1415 O O . LEU A 1 193 ? -7.781 -5.48 21.094 1 81.81 193 LEU A O 1
ATOM 1419 N N . TRP A 1 194 ? -7.625 -6.176 18.969 1 82.38 194 TRP A N 1
ATOM 1420 C CA . TRP A 1 194 ? -8.383 -5.051 18.438 1 82.38 194 TRP A CA 1
ATOM 1421 C C . TRP A 1 194 ? -9.461 -5.531 17.469 1 82.38 194 TRP A C 1
ATOM 1423 O O . TRP A 1 194 ? -9.375 -5.273 16.266 1 82.38 194 TRP A O 1
ATOM 1433 N N . PRO A 1 195 ? -10.531 -6.051 18.203 1 78.31 195 PRO A N 1
ATOM 1434 C CA . PRO A 1 195 ? -11.656 -6.387 17.328 1 78.31 195 PRO A CA 1
ATOM 1435 C C . PRO A 1 195 ? -12.227 -5.168 16.609 1 78.31 195 PRO A C 1
ATOM 1437 O O . PRO A 1 195 ? -12.406 -4.113 17.219 1 78.31 195 PRO A O 1
ATOM 1440 N N . GLY A 1 196 ? -12.273 -5.191 15.352 1 78.19 196 GLY A N 1
ATOM 1441 C CA . GLY A 1 196 ? -12.789 -4.059 14.594 1 78.19 196 GLY A CA 1
ATOM 1442 C C . GLY A 1 196 ? -11.695 -3.182 14.008 1 78.19 196 GLY A C 1
ATOM 1443 O O . GLY A 1 196 ? -11.969 -2.08 13.531 1 78.19 196 GLY A O 1
ATOM 1444 N N . MET A 1 197 ? -10.523 -3.625 14.172 1 84 197 MET A N 1
ATOM 1445 C CA . MET A 1 197 ? -9.414 -2.891 13.578 1 84 197 MET A CA 1
ATOM 1446 C C . MET A 1 197 ? -9.719 -2.521 12.133 1 84 197 MET A C 1
ATOM 1448 O O . MET A 1 197 ? -10.25 -3.34 11.375 1 84 197 MET A O 1
ATOM 1452 N N . PRO A 1 198 ? -9.43 -1.19 11.875 1 79.19 198 PRO A N 1
ATOM 1453 C CA . PRO A 1 198 ? -9.562 -0.868 10.453 1 79.19 198 PRO A CA 1
ATOM 1454 C C . PRO A 1 198 ? -8.75 -1.797 9.555 1 79.19 198 PRO A C 1
ATOM 1456 O O . PRO A 1 198 ? -7.68 -2.264 9.953 1 79.19 198 PRO A O 1
ATOM 1459 N N . GLY A 1 199 ? -9.227 -2.029 8.312 1 82.5 199 GLY A N 1
ATOM 1460 C CA . GLY A 1 199 ? -8.68 -3.064 7.449 1 82.5 199 GLY A CA 1
ATOM 1461 C C . GLY A 1 199 ? -7.344 -2.693 6.844 1 82.5 199 GLY A C 1
ATOM 1462 O O . GLY A 1 199 ? -6.492 -3.559 6.625 1 82.5 199 GLY A O 1
ATOM 1463 N N . TRP A 1 200 ? -7.012 -1.436 6.664 1 80.25 200 TRP A N 1
ATOM 1464 C CA . TRP A 1 200 ? -5.926 -1.016 5.785 1 80.25 200 TRP A CA 1
ATOM 1465 C C . TRP A 1 200 ? -4.57 -1.349 6.395 1 80.25 200 TRP A C 1
ATOM 1467 O O . TRP A 1 200 ? -3.637 -1.723 5.684 1 80.25 200 TRP A O 1
ATOM 1477 N N . PRO A 1 201 ? -4.391 -1.282 7.781 1 85.25 201 PRO A N 1
ATOM 1478 C CA . PRO A 1 201 ? -3.07 -1.632 8.32 1 85.25 201 PRO A CA 1
ATOM 1479 C C . PRO A 1 201 ? -2.697 -3.09 8.062 1 85.25 201 PRO A C 1
ATOM 1481 O O . PRO A 1 201 ? -1.513 -3.422 7.973 1 85.25 201 PRO A O 1
ATOM 1484 N N . ALA A 1 202 ? -3.713 -3.895 7.922 1 89.38 202 ALA A N 1
ATOM 1485 C CA . ALA A 1 202 ? -3.482 -5.328 7.754 1 89.38 202 ALA A CA 1
ATOM 1486 C C . ALA A 1 202 ? -2.828 -5.625 6.41 1 89.38 202 ALA A C 1
ATOM 1488 O O . ALA A 1 202 ? -2.271 -6.707 6.211 1 89.38 202 ALA A O 1
ATOM 1489 N N . TYR A 1 203 ? -2.844 -4.684 5.516 1 89.06 203 TYR A N 1
ATOM 1490 C CA . TYR A 1 203 ? -2.254 -4.906 4.203 1 89.06 203 TYR A CA 1
ATOM 1491 C C . TYR A 1 203 ? -0.731 -4.871 4.273 1 89.06 203 TYR A C 1
ATOM 1493 O O . TYR A 1 203 ? -0.049 -5.281 3.332 1 89.06 203 TYR A O 1
ATOM 1501 N N . LEU A 1 204 ? -0.197 -4.508 5.441 1 89.81 204 LEU A N 1
ATOM 1502 C CA . LEU A 1 204 ? 1.231 -4.684 5.676 1 89.81 204 LEU A CA 1
ATOM 1503 C C . LEU A 1 204 ? 1.617 -6.156 5.598 1 89.81 204 LEU A C 1
ATOM 1505 O O . LEU A 1 204 ? 2.748 -6.488 5.238 1 89.81 204 LEU A O 1
ATOM 1509 N N . ASN A 1 205 ? 0.627 -6.969 5.82 1 95.94 205 ASN A N 1
ATOM 1510 C CA . ASN A 1 205 ? 0.854 -8.406 5.773 1 95.94 205 ASN A CA 1
ATOM 1511 C C . ASN A 1 205 ? 1.156 -8.883 4.352 1 95.94 205 ASN A C 1
ATOM 1513 O O . ASN A 1 205 ? 1.706 -9.969 4.16 1 95.94 205 ASN A O 1
ATOM 1517 N N . CYS A 1 206 ? 0.806 -8.07 3.369 1 94.62 206 CYS A N 1
ATOM 1518 C CA . CYS A 1 206 ? 1.131 -8.43 1.994 1 94.62 206 CYS A CA 1
ATOM 1519 C C . CYS A 1 206 ? 2.639 -8.445 1.775 1 94.62 206 CYS A C 1
ATOM 1521 O O . CYS A 1 206 ? 3.135 -9.156 0.897 1 94.62 206 CYS A O 1
ATOM 1523 N N . VAL A 1 207 ? 3.305 -7.742 2.625 1 94.62 207 VAL A N 1
ATOM 1524 C CA . VAL A 1 207 ? 4.758 -7.723 2.516 1 94.62 207 VAL A CA 1
ATOM 1525 C C . VAL A 1 207 ? 5.363 -8.734 3.486 1 94.62 207 VAL A C 1
ATOM 1527 O O . VAL A 1 207 ? 6.156 -9.594 3.084 1 94.62 207 VAL A O 1
ATOM 1530 N N . THR A 1 208 ? 4.902 -8.734 4.719 1 97 208 THR A N 1
ATOM 1531 C CA . THR A 1 208 ? 5.543 -9.531 5.758 1 97 208 THR A CA 1
ATOM 1532 C C . THR A 1 208 ? 5.316 -11.023 5.512 1 97 208 THR A C 1
ATOM 1534 O O . THR A 1 208 ? 6.223 -11.836 5.715 1 97 208 THR A O 1
ATOM 1537 N N . ALA A 1 209 ? 4.148 -11.359 5.051 1 98.25 209 ALA A N 1
ATOM 1538 C CA . ALA A 1 209 ? 3.822 -12.766 4.84 1 98.25 209 ALA A CA 1
ATOM 1539 C C . ALA A 1 209 ? 4.719 -13.383 3.77 1 98.25 209 ALA A C 1
ATOM 1541 O O . ALA A 1 209 ? 5.195 -14.508 3.922 1 98.25 209 ALA A O 1
ATOM 1542 N N . TRP A 1 210 ? 4.984 -12.602 2.723 1 98.5 210 TRP A N 1
ATOM 1543 C CA . TRP A 1 210 ? 5.734 -13.156 1.599 1 98.5 210 TRP A CA 1
ATOM 1544 C C . TRP A 1 210 ? 7.23 -12.906 1.768 1 98.5 210 TRP A C 1
ATOM 1546 O O . TRP A 1 210 ? 8.047 -13.539 1.101 1 98.5 210 TRP A O 1
ATOM 1556 N N . LEU A 1 211 ? 7.516 -12.031 2.729 1 98.56 211 LEU A N 1
ATOM 1557 C CA . LEU A 1 211 ? 8.922 -11.836 3.074 1 98.56 211 LEU A CA 1
ATOM 1558 C C . LEU A 1 211 ? 9.477 -13.062 3.789 1 98.56 211 LEU A C 1
ATOM 1560 O O . LEU A 1 211 ? 10.68 -13.32 3.742 1 98.56 211 LEU A O 1
ATOM 1564 N N . VAL A 1 212 ? 8.633 -13.859 4.391 1 98.69 212 VAL A N 1
ATOM 1565 C CA . VAL A 1 212 ? 9.055 -15.062 5.094 1 98.69 212 VAL A CA 1
ATOM 1566 C C . VAL A 1 212 ? 9.633 -16.062 4.098 1 98.69 212 VAL A C 1
ATOM 1568 O O . VAL A 1 212 ? 10.828 -16.391 4.148 1 98.69 212 VAL A O 1
ATOM 1571 N N . PRO A 1 213 ? 8.836 -16.484 3.125 1 98.88 213 PRO A N 1
ATOM 1572 C CA . PRO A 1 213 ? 9.422 -17.422 2.164 1 98.88 213 PRO A CA 1
ATOM 1573 C C . PRO A 1 213 ? 10.539 -16.797 1.327 1 98.88 213 PRO A C 1
ATOM 1575 O O . PRO A 1 213 ? 11.484 -17.484 0.945 1 98.88 213 PRO A O 1
ATOM 1578 N N . TYR A 1 214 ? 10.5 -15.523 1.03 1 98.81 214 TYR A N 1
ATOM 1579 C CA . TYR A 1 214 ? 11.555 -14.828 0.299 1 98.81 214 TYR A CA 1
ATOM 1580 C C . TYR A 1 214 ? 12.883 -14.906 1.048 1 98.81 214 TYR A C 1
ATOM 1582 O O . TYR A 1 214 ? 13.914 -15.227 0.458 1 98.81 214 TYR A O 1
ATOM 1590 N N . THR A 1 215 ? 12.836 -14.672 2.346 1 98.81 215 THR A N 1
ATOM 1591 C CA . THR A 1 215 ? 14.016 -14.719 3.195 1 98.81 215 THR A CA 1
ATOM 1592 C C . THR A 1 215 ? 14.57 -16.141 3.262 1 98.81 215 THR A C 1
ATOM 1594 O O . THR A 1 215 ? 15.789 -16.344 3.223 1 98.81 215 THR A O 1
ATOM 1597 N N . LEU A 1 216 ? 13.695 -17.078 3.33 1 98.81 216 LEU A N 1
ATOM 1598 C CA . LEU A 1 216 ? 14.133 -18.469 3.338 1 98.81 216 LEU A CA 1
ATOM 1599 C C . LEU A 1 216 ? 14.797 -18.844 2.014 1 98.81 216 LEU A C 1
ATOM 1601 O O . LEU A 1 216 ? 15.734 -19.641 1.987 1 98.81 216 LEU A O 1
ATOM 1605 N N . GLY A 1 217 ? 14.297 -18.266 0.91 1 98.81 217 GLY A N 1
ATOM 1606 C CA . GLY A 1 217 ? 14.953 -18.453 -0.378 1 98.81 217 GLY A CA 1
ATOM 1607 C C . GLY A 1 217 ? 16.359 -17.875 -0.426 1 98.81 217 GLY A C 1
ATOM 1608 O O . GLY A 1 217 ? 17.281 -18.531 -0.931 1 98.81 217 GLY A O 1
ATOM 1609 N N . VAL A 1 218 ? 16.484 -16.719 0.141 1 98.69 218 VAL A N 1
ATOM 1610 C CA . VAL A 1 218 ? 17.797 -16.078 0.221 1 98.69 218 VAL A CA 1
ATOM 1611 C C . VAL A 1 218 ? 18.719 -16.938 1.073 1 98.69 218 VAL A C 1
ATOM 1613 O O . VAL A 1 218 ? 19.875 -17.172 0.704 1 98.69 218 VAL A O 1
ATOM 1616 N N . ALA A 1 219 ? 18.219 -17.438 2.158 1 98.69 219 ALA A N 1
ATOM 1617 C CA . ALA A 1 219 ? 19.016 -18.297 3.041 1 98.69 219 ALA A CA 1
ATOM 1618 C C . ALA A 1 219 ? 19.453 -19.562 2.328 1 98.69 219 ALA A C 1
ATOM 1620 O O . ALA A 1 219 ? 20.594 -20.016 2.486 1 98.69 219 ALA A O 1
ATOM 1621 N N . ALA A 1 220 ? 18.594 -20.125 1.576 1 98.31 220 ALA A N 1
ATOM 1622 C CA . ALA A 1 220 ? 18.922 -21.344 0.823 1 98.31 220 ALA A CA 1
ATOM 1623 C C . ALA A 1 220 ? 20.016 -21.062 -0.205 1 98.31 220 ALA A C 1
ATOM 1625 O O . ALA A 1 220 ? 20.938 -21.859 -0.363 1 98.31 220 ALA A O 1
ATOM 1626 N N . ALA A 1 221 ? 19.922 -19.906 -0.846 1 97.75 221 ALA A N 1
ATOM 1627 C CA . ALA A 1 221 ? 20.922 -19.531 -1.849 1 97.75 221 ALA A CA 1
ATOM 1628 C C . ALA A 1 221 ? 22.297 -19.344 -1.216 1 97.75 221 ALA A C 1
ATOM 1630 O O . ALA A 1 221 ? 23.312 -19.609 -1.854 1 97.75 221 ALA A O 1
ATOM 1631 N N . ARG A 1 222 ? 22.25 -18.984 0.061 1 96.94 222 ARG A N 1
ATOM 1632 C CA . ARG A 1 222 ? 23.5 -18.703 0.765 1 96.94 222 ARG A CA 1
ATOM 1633 C C . ARG A 1 222 ? 23.969 -19.938 1.53 1 96.94 222 ARG A C 1
ATOM 1635 O O . ARG A 1 222 ? 24.922 -19.844 2.32 1 96.94 222 ARG A O 1
ATOM 1642 N N . GLY A 1 223 ? 23.297 -20.984 1.389 1 96.44 223 GLY A N 1
ATOM 1643 C CA . GLY A 1 223 ? 23.703 -22.234 2.016 1 96.44 223 GLY A CA 1
ATOM 1644 C C . GLY A 1 223 ? 23.359 -22.297 3.49 1 96.44 223 GLY A C 1
ATOM 1645 O O . GLY A 1 223 ? 23.875 -23.141 4.219 1 96.44 223 GLY A O 1
ATOM 1646 N N . ARG A 1 224 ? 22.516 -21.438 3.893 1 96.62 224 ARG A N 1
ATOM 1647 C CA . ARG A 1 224 ? 22.141 -21.359 5.305 1 96.62 224 ARG A CA 1
ATOM 1648 C C . ARG A 1 224 ? 20.859 -22.141 5.574 1 96.62 224 ARG A C 1
ATOM 1650 O O . ARG A 1 224 ? 20.375 -22.172 6.707 1 96.62 224 ARG A O 1
ATOM 1657 N N . LEU A 1 225 ? 20.266 -22.672 4.582 1 96.06 225 LEU A N 1
ATOM 1658 C CA . LEU A 1 225 ? 19.078 -23.516 4.633 1 96.06 225 LEU A CA 1
ATOM 1659 C C . LEU A 1 225 ? 19.156 -24.625 3.582 1 96.06 225 LEU A C 1
ATOM 1661 O O . LEU A 1 225 ? 18.969 -24.359 2.391 1 96.06 225 LEU A O 1
ATOM 1665 N N . ALA A 1 226 ? 19.547 -25.75 4.047 1 92.5 226 ALA A N 1
ATOM 1666 C CA . ALA A 1 226 ? 19.703 -26.844 3.105 1 92.5 226 ALA A CA 1
ATOM 1667 C C . ALA A 1 226 ? 19.562 -28.203 3.811 1 92.5 226 ALA A C 1
ATOM 1669 O O . ALA A 1 226 ? 19.688 -28.281 5.035 1 92.5 226 ALA A O 1
ATOM 1670 N N . GLY A 1 227 ? 19.172 -29.188 2.996 1 92.62 227 GLY A N 1
ATOM 1671 C CA . GLY A 1 227 ? 19.25 -30.562 3.473 1 92.62 227 GLY A CA 1
ATOM 1672 C C . GLY A 1 227 ? 17.922 -31.078 4.012 1 92.62 227 GLY A C 1
ATOM 1673 O O . GLY A 1 227 ? 16.969 -30.312 4.172 1 92.62 227 GLY A O 1
ATOM 1674 N N . PRO A 1 228 ? 17.828 -32.344 4.227 1 95.25 228 PRO A N 1
ATOM 1675 C CA . PRO A 1 228 ? 16.578 -33 4.641 1 95.25 228 PRO A CA 1
ATOM 1676 C C . PRO A 1 228 ? 16.141 -32.594 6.051 1 95.25 228 PRO A C 1
ATOM 1678 O O . PRO A 1 228 ? 14.953 -32.562 6.352 1 95.25 228 PRO A O 1
ATOM 1681 N N . ARG A 1 229 ? 17.141 -32.281 6.953 1 95.69 229 ARG A N 1
ATOM 1682 C CA . ARG A 1 229 ? 16.781 -31.906 8.312 1 95.69 229 ARG A CA 1
ATOM 1683 C C . ARG A 1 229 ? 15.992 -30.594 8.328 1 95.69 229 ARG A C 1
ATOM 1685 O O . ARG A 1 229 ? 14.969 -30.484 9.008 1 95.69 229 ARG A O 1
ATOM 1692 N N . SER A 1 230 ? 16.531 -29.625 7.512 1 97.94 230 SER A N 1
ATOM 1693 C CA . SER A 1 230 ? 15.828 -28.359 7.375 1 97.94 230 SER A CA 1
ATOM 1694 C C . SER A 1 230 ? 14.469 -28.562 6.711 1 97.94 230 SER A C 1
ATOM 1696 O O . SER A 1 230 ? 13.477 -27.953 7.121 1 97.94 230 SER A O 1
ATOM 1698 N N . GLY A 1 231 ? 14.445 -29.406 5.723 1 98.5 231 GLY A N 1
ATOM 1699 C CA . GLY A 1 231 ? 13.195 -29.703 5.043 1 98.5 231 GLY A CA 1
ATOM 1700 C C . GLY A 1 231 ? 12.148 -30.312 5.957 1 98.5 231 GLY A C 1
ATOM 1701 O O . GLY A 1 231 ? 11 -29.875 5.969 1 98.5 231 GLY A O 1
ATOM 1702 N N . ARG A 1 232 ? 12.555 -31.328 6.75 1 98.31 232 ARG A N 1
ATOM 1703 C CA . ARG A 1 232 ? 11.648 -31.969 7.684 1 98.31 232 ARG A CA 1
ATOM 1704 C C . ARG A 1 232 ? 11.172 -31 8.758 1 98.31 232 ARG A C 1
ATOM 1706 O O . ARG A 1 232 ? 10 -31 9.141 1 98.31 232 ARG A O 1
ATOM 1713 N N . GLY A 1 233 ? 12.094 -30.203 9.242 1 98.19 233 GLY A N 1
ATOM 1714 C CA . GLY A 1 233 ? 11.75 -29.203 10.234 1 98.19 233 GLY A CA 1
ATOM 1715 C C . GLY A 1 233 ? 10.695 -28.219 9.758 1 98.19 233 GLY A C 1
ATOM 1716 O O . GLY A 1 233 ? 9.711 -27.969 10.453 1 98.19 233 GLY A O 1
ATOM 1717 N N . LEU A 1 234 ? 10.906 -27.672 8.555 1 98.62 234 LEU A N 1
ATOM 1718 C CA . LEU A 1 234 ? 9.969 -26.703 7.988 1 98.62 234 LEU A CA 1
ATOM 1719 C C . LEU A 1 234 ? 8.625 -27.359 7.695 1 98.62 234 LEU A C 1
ATOM 1721 O O . LEU A 1 234 ? 7.57 -26.781 7.949 1 98.62 234 LEU A O 1
ATOM 1725 N N . LEU A 1 235 ? 8.68 -28.562 7.16 1 98.56 235 LEU A N 1
ATOM 1726 C CA . LEU A 1 235 ? 7.453 -29.297 6.871 1 98.56 235 LEU A CA 1
ATOM 1727 C C . LEU A 1 235 ? 6.641 -29.516 8.141 1 98.56 235 LEU A C 1
ATOM 1729 O O . LEU A 1 235 ? 5.438 -29.25 8.164 1 98.56 235 LEU A O 1
ATOM 1733 N N . LEU A 1 236 ? 7.309 -29.953 9.195 1 98.44 236 LEU A N 1
ATOM 1734 C CA . LEU A 1 236 ? 6.641 -30.219 10.461 1 98.44 236 LEU A CA 1
ATOM 1735 C C . LEU A 1 236 ? 6.105 -28.922 11.07 1 98.44 236 LEU A C 1
ATOM 1737 O O . LEU A 1 236 ? 4.98 -28.891 11.57 1 98.44 236 LEU A O 1
ATOM 1741 N N . ALA A 1 237 ? 6.898 -27.906 11.016 1 98.19 237 ALA A N 1
ATOM 1742 C CA . ALA A 1 237 ? 6.473 -26.609 11.547 1 98.19 237 ALA A CA 1
ATOM 1743 C C . ALA A 1 237 ? 5.258 -26.078 10.789 1 98.19 237 ALA A C 1
ATOM 1745 O O . ALA A 1 237 ? 4.305 -25.594 11.398 1 98.19 237 ALA A O 1
ATOM 1746 N N . GLY A 1 238 ? 5.34 -26.188 9.445 1 98.62 238 GLY A N 1
ATOM 1747 C CA . GLY A 1 238 ? 4.234 -25.719 8.625 1 98.62 238 GLY A CA 1
ATOM 1748 C C . GLY A 1 238 ? 2.951 -26.484 8.844 1 98.62 238 GLY A C 1
ATOM 1749 O O . GLY A 1 238 ? 1.887 -25.891 9.031 1 98.62 238 GLY A O 1
ATOM 1750 N N . VAL A 1 239 ? 3.053 -27.766 8.898 1 98.25 239 VAL A N 1
ATOM 1751 C CA . VAL A 1 239 ? 1.881 -28.625 9.031 1 98.25 239 VAL A CA 1
ATOM 1752 C C . VAL A 1 239 ? 1.296 -28.484 10.438 1 98.25 239 VAL A C 1
ATOM 1754 O O . VAL A 1 239 ? 0.093 -28.266 10.594 1 98.25 239 VAL A O 1
ATOM 1757 N N . THR A 1 240 ? 2.104 -28.594 11.469 1 98.38 240 THR A N 1
ATOM 1758 C CA . THR A 1 240 ? 1.628 -28.5 12.844 1 98.38 240 THR A CA 1
ATOM 1759 C C . THR A 1 240 ? 1.123 -27.094 13.141 1 98.38 240 THR A C 1
ATOM 1761 O O . THR A 1 240 ? 0.064 -26.906 13.742 1 98.38 240 THR A O 1
ATOM 1764 N N . GLY A 1 241 ? 1.937 -26.156 12.672 1 98.06 241 GLY A N 1
ATOM 1765 C CA . GLY A 1 241 ? 1.488 -24.781 12.836 1 98.06 241 GLY A CA 1
ATOM 1766 C C . GLY A 1 241 ? 0.171 -24.484 12.141 1 98.06 241 GLY A C 1
ATOM 1767 O O . GLY A 1 241 ? -0.714 -23.859 12.719 1 98.06 241 GLY A O 1
ATOM 1768 N N . GLY A 1 242 ? 0.071 -24.938 10.898 1 98.06 242 GLY A N 1
ATOM 1769 C CA . GLY A 1 242 ? -1.172 -24.75 10.164 1 98.06 242 GLY A CA 1
ATOM 1770 C C . GLY A 1 242 ? -2.363 -25.406 10.844 1 98.06 242 GLY A C 1
ATOM 1771 O O . GLY A 1 242 ? -3.43 -24.797 10.953 1 98.06 242 GLY A O 1
ATOM 1772 N N . ALA A 1 243 ? -2.156 -26.594 11.328 1 97.88 243 ALA A N 1
ATOM 1773 C CA . ALA A 1 243 ? -3.225 -27.312 12.023 1 97.88 243 ALA A CA 1
ATOM 1774 C C . ALA A 1 243 ? -3.648 -26.578 13.289 1 97.88 243 ALA A C 1
ATOM 1776 O O . ALA A 1 243 ? -4.844 -26.438 13.562 1 97.88 243 ALA A O 1
ATOM 1777 N N . LEU A 1 244 ? -2.713 -26.094 14.016 1 98.06 244 LEU A N 1
ATOM 1778 C CA . LEU A 1 244 ? -3.004 -25.375 15.242 1 98.06 244 LEU A CA 1
ATOM 1779 C C . LEU A 1 244 ? -3.752 -24.078 14.945 1 98.06 244 LEU A C 1
ATOM 1781 O O . LEU A 1 244 ? -4.656 -23.688 15.688 1 98.06 244 LEU A O 1
ATOM 1785 N N . LEU A 1 245 ? -3.385 -23.438 13.844 1 97.75 245 LEU A N 1
ATOM 1786 C CA . LEU A 1 245 ? -4.039 -22.188 13.469 1 97.75 245 LEU A CA 1
ATOM 1787 C C . LEU A 1 245 ? -5.477 -22.438 13.016 1 97.75 245 LEU A C 1
ATOM 1789 O O . LEU A 1 245 ? -6.379 -21.672 13.344 1 97.75 245 LEU A O 1
ATOM 1793 N N . ILE A 1 246 ? -5.641 -23.516 12.328 1 96.56 246 ILE A N 1
ATOM 1794 C CA . ILE A 1 246 ? -6.992 -23.875 11.922 1 96.56 246 ILE A CA 1
ATOM 1795 C C . ILE A 1 246 ? -7.832 -24.203 13.156 1 96.56 246 ILE A C 1
ATOM 1797 O O . ILE A 1 246 ? -8.984 -23.766 13.266 1 96.56 246 ILE A O 1
ATOM 1801 N N . LEU A 1 247 ? -7.277 -24.875 14.133 1 96.69 247 LEU A N 1
ATOM 1802 C CA . LEU A 1 247 ? -7.957 -25.172 15.383 1 96.69 247 LEU A CA 1
ATOM 1803 C C . LEU A 1 247 ? -8.25 -23.891 16.156 1 96.69 247 LEU A C 1
ATOM 1805 O O . LEU A 1 247 ? -9.258 -23.812 16.859 1 96.69 247 LEU A O 1
ATOM 1809 N N . ALA A 1 248 ? -7.383 -22.922 15.93 1 95.25 248 ALA A N 1
ATOM 1810 C CA . ALA A 1 248 ? -7.547 -21.656 16.625 1 95.25 248 ALA A CA 1
ATOM 1811 C C . ALA A 1 248 ? -8.578 -20.781 15.922 1 95.25 248 ALA A C 1
ATOM 1813 O O . ALA A 1 248 ? -8.836 -19.641 16.344 1 95.25 248 ALA A O 1
ATOM 1814 N N . GLY A 1 249 ? -9.094 -21.219 14.773 1 93.5 249 GLY A N 1
ATOM 1815 C CA . GLY A 1 249 ? -10.227 -20.516 14.203 1 93.5 249 GLY A CA 1
ATOM 1816 C C . GLY A 1 249 ? -9.914 -19.891 12.852 1 93.5 249 GLY A C 1
ATOM 1817 O O . GLY A 1 249 ? -10.758 -19.203 12.273 1 93.5 249 GLY A O 1
ATOM 1818 N N . TYR A 1 250 ? -8.664 -20.031 12.352 1 94.75 250 TYR A N 1
ATOM 1819 C CA . TYR A 1 250 ? -8.383 -19.562 11 1 94.75 250 TYR A CA 1
ATOM 1820 C C . TYR A 1 250 ? -9.172 -20.359 9.969 1 94.75 250 TYR A C 1
ATOM 1822 O O . TYR A 1 250 ? -9.328 -21.578 10.109 1 94.75 250 TYR A O 1
ATOM 1830 N N . PRO A 1 251 ? -9.719 -19.656 8.93 1 94.25 251 PRO A N 1
ATOM 1831 C CA . PRO A 1 251 ? -10.344 -20.438 7.859 1 94.25 251 PRO A CA 1
ATOM 1832 C C . PRO A 1 251 ? -9.406 -21.469 7.258 1 94.25 251 PRO A C 1
ATOM 1834 O O . PRO A 1 251 ? -8.211 -21.203 7.09 1 94.25 251 PRO A O 1
ATOM 1837 N N . ALA A 1 252 ? -9.984 -22.562 6.934 1 94 252 ALA A N 1
ATOM 1838 C CA . ALA A 1 252 ? -9.164 -23.625 6.371 1 94 252 ALA A CA 1
ATOM 1839 C C . ALA A 1 252 ? -8.742 -23.297 4.945 1 94 252 ALA A C 1
ATOM 1841 O O . ALA A 1 252 ? -7.668 -23.719 4.496 1 94 252 ALA A O 1
ATOM 1842 N N . SER A 1 253 ? -9.586 -22.531 4.254 1 93.75 253 SER A N 1
ATOM 1843 C CA . SER A 1 253 ? -9.258 -22.156 2.885 1 93.75 253 SER A CA 1
ATOM 1844 C C . SER A 1 253 ? -8.094 -21.172 2.854 1 93.75 253 SER A C 1
ATOM 1846 O O . SER A 1 253 ? -8.047 -20.219 3.645 1 93.75 253 SER A O 1
ATOM 1848 N N . LEU A 1 254 ? -7.16 -21.406 1.979 1 94.19 254 LEU A N 1
ATOM 1849 C CA . LEU A 1 254 ? -5.992 -20.531 1.869 1 94.19 254 LEU A CA 1
ATOM 1850 C C . LEU A 1 254 ? -6.207 -19.469 0.802 1 94.19 254 LEU A C 1
ATOM 1852 O O . LEU A 1 254 ? -5.305 -18.672 0.514 1 94.19 254 LEU A O 1
ATOM 1856 N N . VAL A 1 255 ? -7.414 -19.484 0.204 1 90.69 255 VAL A N 1
ATOM 1857 C CA . VAL A 1 255 ? -7.824 -18.438 -0.723 1 90.69 255 VAL A CA 1
ATOM 1858 C C . VAL A 1 255 ? -9.156 -17.844 -0.271 1 90.69 255 VAL A C 1
ATOM 1860 O O . VAL A 1 255 ? -9.852 -18.422 0.573 1 90.69 255 VAL A O 1
ATOM 1863 N N . GLY A 1 256 ? -9.398 -16.703 -0.783 1 87.44 256 GLY A N 1
ATOM 1864 C CA . GLY A 1 256 ? -10.656 -16.062 -0.43 1 87.44 256 GLY A CA 1
ATOM 1865 C C . GLY A 1 256 ? -11.867 -16.781 -0.989 1 87.44 256 GLY A C 1
ATOM 1866 O O . GLY A 1 256 ? -11.828 -17.297 -2.113 1 87.44 256 GLY A O 1
ATOM 1867 N N . VAL A 1 257 ? -12.867 -16.906 -0.176 1 82 257 VAL A N 1
ATOM 1868 C CA . VAL A 1 257 ? -14.148 -17.484 -0.578 1 82 257 VAL A CA 1
ATOM 1869 C C . VAL A 1 257 ? -15.242 -16.422 -0.494 1 82 257 VAL A C 1
ATOM 1871 O O . VAL A 1 257 ? -15.484 -15.852 0.573 1 82 257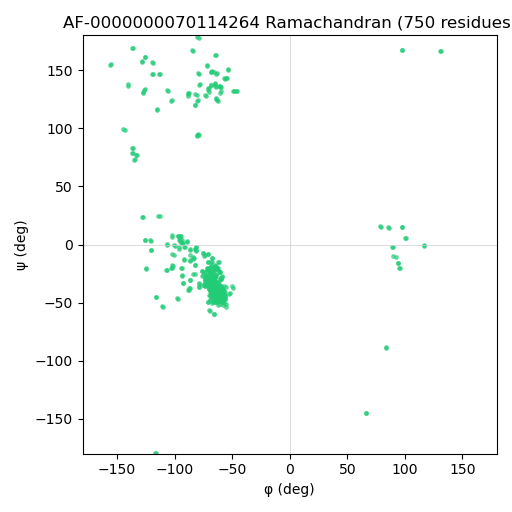 VAL A O 1
ATOM 1874 N N . PRO A 1 258 ? -15.766 -16.156 -1.656 1 76.56 258 PRO A N 1
ATOM 1875 C CA . PRO A 1 258 ? -16.828 -15.133 -1.612 1 76.56 258 PRO A CA 1
ATOM 1876 C C . PRO A 1 258 ? -17.859 -15.414 -0.53 1 76.56 258 PRO A C 1
ATOM 1878 O O . PRO A 1 258 ? -18.312 -16.547 -0.38 1 76.56 258 PRO A O 1
ATOM 1881 N N . GLY A 1 259 ? -18.141 -14.359 0.223 1 72.94 259 GLY A N 1
ATOM 1882 C CA . GLY A 1 259 ? -19.172 -14.477 1.245 1 72.94 259 GLY A CA 1
ATOM 1883 C C . GLY A 1 259 ? -18.625 -14.836 2.611 1 72.94 259 GLY A C 1
ATOM 1884 O O . GLY A 1 259 ? -19.312 -14.68 3.625 1 72.94 259 GLY A O 1
ATOM 1885 N N . HIS A 1 260 ? -17.359 -15.305 2.492 1 72.75 260 HIS A N 1
ATOM 1886 C CA . HIS A 1 260 ? -16.734 -15.625 3.771 1 72.75 260 HIS A CA 1
ATOM 1887 C C . HIS A 1 260 ? -16.031 -14.398 4.355 1 72.75 260 HIS A C 1
ATOM 1889 O O . HIS A 1 260 ? -15.547 -13.547 3.613 1 72.75 260 HIS A O 1
ATOM 1895 N N . GLY A 1 261 ? -16.234 -14.047 5.531 1 73.19 261 GLY A N 1
ATOM 1896 C CA . GLY A 1 261 ? -15.758 -12.852 6.207 1 73.19 261 GLY A CA 1
ATOM 1897 C C . GLY A 1 261 ? -14.25 -12.734 6.215 1 73.19 261 GLY A C 1
ATOM 1898 O O . GLY A 1 261 ? -13.695 -11.719 5.793 1 73.19 261 GLY A O 1
ATOM 1899 N N . ARG A 1 262 ? -13.5 -13.781 6.656 1 84.56 262 ARG A N 1
ATOM 1900 C CA . ARG A 1 262 ? -12.055 -13.703 6.824 1 84.56 262 ARG A CA 1
ATOM 1901 C C . ARG A 1 262 ? -11.336 -14.477 5.727 1 84.56 262 ARG A C 1
ATOM 1903 O O . ARG A 1 262 ? -11.766 -15.562 5.336 1 84.56 262 ARG A O 1
ATOM 1910 N N . SER A 1 263 ? -10.305 -13.844 5.117 1 89.44 263 SER A N 1
ATOM 1911 C CA . SER A 1 263 ? -9.453 -14.461 4.102 1 89.44 263 SER A CA 1
ATOM 1912 C C . SER A 1 263 ? -8.023 -14.641 4.609 1 89.44 263 SER A C 1
ATOM 1914 O O . SER A 1 263 ? -7.562 -13.883 5.457 1 89.44 263 SER A O 1
ATOM 1916 N N . ASN A 1 264 ? -7.379 -15.711 4.16 1 94.5 264 ASN A N 1
ATOM 1917 C CA . ASN A 1 264 ? -5.977 -15.93 4.5 1 94.5 264 ASN A CA 1
ATOM 1918 C C . ASN A 1 264 ? -5.047 -15.359 3.432 1 94.5 264 ASN A C 1
ATOM 1920 O O . ASN A 1 264 ? -3.826 -15.43 3.566 1 94.5 264 ASN A O 1
ATOM 1924 N N . LEU A 1 265 ? -5.695 -14.75 2.432 1 91.88 265 LEU A N 1
ATOM 1925 C CA . LEU A 1 265 ? -4.871 -14.273 1.322 1 91.88 265 LEU A CA 1
ATOM 1926 C C . LEU A 1 265 ? -5.094 -12.789 1.075 1 91.88 265 LEU A C 1
ATOM 1928 O O . LEU A 1 265 ? -4.262 -12.133 0.443 1 91.88 265 LEU A O 1
ATOM 1932 N N . ASP A 1 266 ? -6.184 -12.266 1.539 1 88.75 266 ASP A N 1
ATOM 1933 C CA . ASP A 1 266 ? -6.52 -10.867 1.285 1 88.75 266 ASP A CA 1
ATOM 1934 C C . ASP A 1 266 ? -7.047 -10.195 2.549 1 88.75 266 ASP A C 1
ATOM 1936 O O . ASP A 1 266 ? -8.25 -9.984 2.693 1 88.75 266 ASP A O 1
ATOM 1940 N N . PRO A 1 267 ? -6.094 -9.727 3.408 1 91.25 267 PRO A N 1
ATOM 1941 C CA . PRO A 1 267 ? -4.641 -9.867 3.311 1 91.25 267 PRO A CA 1
ATOM 1942 C C . PRO A 1 267 ? -4.133 -11.188 3.877 1 91.25 267 PRO A C 1
ATOM 1944 O O . PRO A 1 267 ? -4.891 -11.93 4.512 1 91.25 267 PRO A O 1
ATOM 1947 N N . PRO A 1 268 ? -2.9 -11.492 3.582 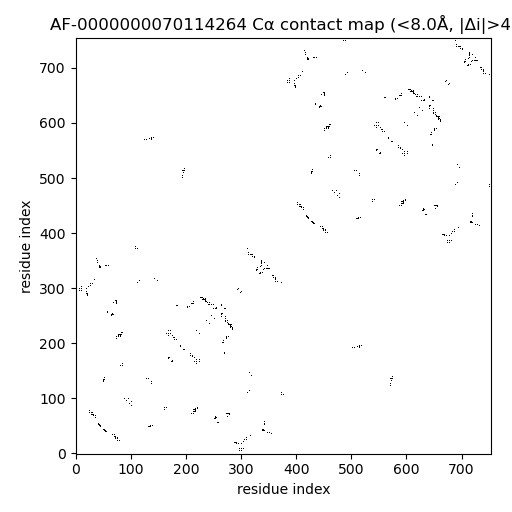1 96.19 268 PRO A N 1
ATOM 1948 C CA . PRO A 1 268 ? -2.363 -12.773 4.051 1 96.19 268 PRO A CA 1
ATOM 1949 C C . PRO A 1 268 ? -2.309 -12.867 5.574 1 96.19 268 PRO A C 1
ATOM 1951 O O . PRO A 1 268 ? -2.203 -11.844 6.258 1 96.19 268 PRO A O 1
ATOM 1954 N N . SER A 1 269 ? -2.498 -14.07 6.094 1 97 269 SER A N 1
ATOM 1955 C CA . SER A 1 269 ? -2.447 -14.344 7.527 1 97 269 SER A CA 1
ATOM 1956 C C . SER A 1 269 ? -1.307 -15.297 7.867 1 97 269 SER A C 1
ATOM 1958 O O . SER A 1 269 ? -0.571 -15.734 6.98 1 97 269 SER A O 1
ATOM 1960 N N . LEU A 1 270 ? -1.211 -15.609 9.148 1 97.62 270 LEU A N 1
ATOM 1961 C CA . LEU A 1 270 ? -0.196 -16.531 9.648 1 97.62 270 LEU A CA 1
ATOM 1962 C C . LEU A 1 270 ? -0.327 -17.891 8.984 1 97.62 270 LEU A C 1
ATOM 1964 O O . LEU A 1 270 ? 0.666 -18.609 8.812 1 97.62 270 LEU A O 1
ATOM 1968 N N . LEU A 1 271 ? -1.493 -18.234 8.57 1 97.94 271 LEU A N 1
ATOM 1969 C CA . LEU A 1 271 ? -1.704 -19.531 7.949 1 97.94 271 LEU A CA 1
ATOM 1970 C C . LEU A 1 271 ? -0.988 -19.609 6.602 1 97.94 271 LEU A C 1
ATOM 1972 O O . LEU A 1 271 ? -0.51 -20.672 6.211 1 97.94 271 LEU A O 1
ATOM 1976 N N . THR A 1 272 ? -0.909 -18.5 5.926 1 97.81 272 THR A N 1
ATOM 1977 C CA . THR A 1 272 ? -0.179 -18.453 4.664 1 97.81 272 THR A CA 1
ATOM 1978 C C . THR A 1 272 ? 1.302 -18.75 4.883 1 97.81 272 THR A C 1
ATOM 1980 O O . THR A 1 272 ? 1.922 -19.453 4.086 1 97.81 272 THR A O 1
ATOM 1983 N N . ALA A 1 273 ? 1.837 -18.219 5.953 1 98.44 273 ALA A N 1
ATOM 1984 C CA . ALA A 1 273 ? 3.232 -18.5 6.277 1 98.44 273 ALA A CA 1
ATOM 1985 C C . ALA A 1 273 ? 3.428 -19.969 6.629 1 98.44 273 ALA A C 1
ATOM 1987 O O . ALA A 1 273 ? 4.445 -20.562 6.277 1 98.44 273 ALA A O 1
ATOM 1988 N N . ALA A 1 274 ? 2.486 -20.531 7.312 1 98.62 274 ALA A N 1
ATOM 1989 C CA . ALA A 1 274 ? 2.553 -21.953 7.652 1 98.62 274 ALA A CA 1
ATOM 1990 C C . ALA A 1 274 ? 2.539 -22.812 6.398 1 98.62 274 ALA A C 1
ATOM 1992 O O . ALA A 1 274 ? 3.322 -23.766 6.281 1 98.62 274 ALA A O 1
ATOM 1993 N N . LEU A 1 275 ? 1.662 -22.484 5.5 1 98.62 275 LEU A N 1
ATOM 1994 C CA . LEU A 1 275 ? 1.615 -23.219 4.242 1 98.62 275 LEU A CA 1
ATOM 1995 C C . LEU A 1 275 ? 2.934 -23.094 3.486 1 98.62 275 LEU A C 1
ATOM 1997 O O . LEU A 1 275 ? 3.449 -24.078 2.955 1 98.62 275 LEU A O 1
ATOM 2001 N N . SER A 1 276 ? 3.457 -21.859 3.432 1 98.69 276 SER A N 1
ATOM 2002 C CA . SER A 1 276 ? 4.734 -21.625 2.76 1 98.69 276 SER A CA 1
ATOM 2003 C C . SER A 1 276 ? 5.828 -22.516 3.354 1 98.69 276 SER A C 1
ATOM 2005 O O . SER A 1 276 ? 6.613 -23.109 2.619 1 98.69 276 SER A O 1
ATOM 2007 N N . ALA A 1 277 ? 5.812 -22.578 4.691 1 98.69 277 ALA A N 1
ATOM 2008 C CA . ALA A 1 277 ? 6.82 -23.391 5.363 1 98.69 277 ALA A CA 1
ATOM 2009 C C . ALA A 1 277 ? 6.688 -24.859 4.969 1 98.69 277 ALA A C 1
ATOM 2011 O O . ALA A 1 277 ? 7.684 -25.516 4.672 1 98.69 277 ALA A O 1
ATOM 2012 N N . ALA A 1 278 ? 5.516 -25.344 4.938 1 98.69 278 ALA A N 1
ATOM 2013 C CA . ALA A 1 278 ? 5.27 -26.734 4.566 1 98.69 278 ALA A CA 1
ATOM 2014 C C . ALA A 1 278 ? 5.707 -27.016 3.131 1 98.69 278 ALA A C 1
ATOM 2016 O O . ALA A 1 278 ? 6.387 -28 2.859 1 98.69 278 ALA A O 1
ATOM 2017 N N . GLN A 1 279 ? 5.348 -26.109 2.242 1 98.69 279 GLN A N 1
ATOM 2018 C CA . GLN A 1 279 ? 5.664 -26.281 0.829 1 98.69 279 GLN A CA 1
ATOM 2019 C C . GLN A 1 279 ? 7.164 -26.172 0.583 1 98.69 279 GLN A C 1
ATOM 2021 O O . GLN A 1 279 ? 7.73 -26.938 -0.204 1 98.69 279 GLN A O 1
ATOM 2026 N N . ILE A 1 280 ? 7.793 -25.25 1.279 1 98.75 280 ILE A N 1
ATOM 2027 C CA . ILE A 1 280 ? 9.234 -25.109 1.153 1 98.75 280 ILE A CA 1
ATOM 2028 C C . ILE A 1 280 ? 9.938 -26.328 1.749 1 98.75 280 ILE A C 1
ATOM 2030 O O . ILE A 1 280 ? 10.922 -26.812 1.191 1 98.75 280 ILE A O 1
ATOM 2034 N N . GLY A 1 281 ? 9.406 -26.766 2.904 1 98.75 281 GLY A N 1
ATOM 2035 C CA . GLY A 1 281 ? 9.953 -27.984 3.479 1 98.75 281 GLY A CA 1
ATOM 2036 C C . GLY A 1 281 ? 9.898 -29.172 2.529 1 98.75 281 GLY A C 1
ATOM 2037 O O . GLY A 1 281 ? 10.883 -29.891 2.367 1 98.75 281 GLY A O 1
ATOM 2038 N N . LEU A 1 282 ? 8.805 -29.328 1.892 1 98.31 282 LEU A N 1
ATOM 2039 C CA . LEU A 1 282 ? 8.648 -30.406 0.911 1 98.31 282 LEU A CA 1
ATOM 2040 C C . LEU A 1 282 ? 9.602 -30.203 -0.263 1 98.31 282 LEU A C 1
ATOM 2042 O O . LEU A 1 282 ? 10.203 -31.172 -0.749 1 98.31 282 LEU A O 1
ATOM 2046 N N . ALA A 1 283 ? 9.734 -28.969 -0.729 1 98.25 283 ALA A N 1
ATOM 2047 C CA . ALA A 1 283 ? 10.641 -28.656 -1.828 1 98.25 283 ALA A CA 1
ATOM 2048 C C . ALA A 1 283 ? 12.078 -29.031 -1.477 1 98.25 283 ALA A C 1
ATOM 2050 O O . ALA A 1 283 ? 12.789 -29.609 -2.299 1 98.25 283 ALA A O 1
ATOM 2051 N N . LEU A 1 284 ? 12.484 -28.719 -0.228 1 98 284 LEU A N 1
ATOM 2052 C CA . LEU A 1 284 ? 13.844 -29.031 0.205 1 98 284 LEU A CA 1
ATOM 2053 C C . LEU A 1 284 ? 14.055 -30.547 0.27 1 98 284 LEU A C 1
ATOM 2055 O O . LEU A 1 284 ? 15.117 -31.047 -0.106 1 98 284 LEU A O 1
ATOM 2059 N N . LEU A 1 285 ? 13.031 -31.266 0.711 1 97.88 285 LEU A N 1
ATOM 2060 C CA . LEU A 1 285 ? 13.117 -32.719 0.825 1 97.88 285 LEU A CA 1
ATOM 2061 C C . LEU A 1 285 ? 13.203 -33.375 -0.553 1 97.88 285 LEU A C 1
ATOM 2063 O O . LEU A 1 285 ? 13.859 -34.406 -0.722 1 97.88 285 LEU A O 1
ATOM 2067 N N . LEU A 1 286 ? 12.578 -32.75 -1.511 1 97.25 286 LEU A N 1
ATOM 2068 C CA . LEU A 1 286 ? 12.5 -33.344 -2.84 1 97.25 286 LEU A CA 1
ATOM 2069 C C . LEU A 1 286 ? 13.484 -32.688 -3.795 1 97.25 286 LEU A C 1
ATOM 2071 O O . LEU A 1 286 ? 13.461 -32.938 -5 1 97.25 286 LEU A O 1
ATOM 2075 N N . TRP A 1 287 ? 14.305 -31.875 -3.289 1 96.62 287 TRP A N 1
ATOM 2076 C CA . TRP A 1 287 ? 15.203 -31.047 -4.094 1 96.62 287 TRP A CA 1
ATOM 2077 C C . TRP A 1 287 ? 16.078 -31.922 -4.992 1 96.62 287 TRP A C 1
ATOM 2079 O O . TRP A 1 287 ? 16.125 -31.703 -6.207 1 96.62 287 TRP A O 1
ATOM 2089 N N . ALA A 1 288 ? 16.734 -32.938 -4.402 1 95.12 288 ALA A N 1
ATOM 2090 C CA . ALA A 1 288 ? 17.656 -33.781 -5.141 1 95.12 288 ALA A CA 1
ATOM 2091 C C . ALA A 1 288 ? 16.922 -34.594 -6.207 1 95.12 288 ALA A C 1
ATOM 2093 O O . ALA A 1 288 ? 17.422 -34.781 -7.32 1 95.12 288 ALA A O 1
ATOM 2094 N N . ARG A 1 289 ? 15.812 -35.125 -5.832 1 96.44 289 ARG A N 1
ATOM 2095 C CA . ARG A 1 289 ? 15.008 -35.875 -6.781 1 96.44 289 ARG A CA 1
ATOM 2096 C C . ARG A 1 289 ? 14.57 -35 -7.953 1 96.44 289 ARG A C 1
ATOM 2098 O O . ARG A 1 289 ? 14.594 -35.469 -9.102 1 96.44 289 ARG A O 1
ATOM 2105 N N . LEU A 1 290 ? 14.133 -33.75 -7.621 1 96.69 290 LEU A N 1
ATOM 2106 C CA . LEU A 1 290 ? 13.719 -32.812 -8.656 1 96.69 290 LEU A CA 1
ATOM 2107 C C . LEU A 1 290 ? 14.883 -32.469 -9.578 1 96.69 290 LEU A C 1
ATOM 2109 O O . LEU A 1 290 ? 14.734 -32.469 -10.805 1 96.69 290 LEU A O 1
ATOM 2113 N N . ASP A 1 291 ? 15.977 -32.281 -9.023 1 94.81 291 ASP A N 1
ATOM 2114 C CA . ASP A 1 291 ? 17.172 -31.953 -9.797 1 94.81 291 ASP A CA 1
ATOM 2115 C C . ASP A 1 291 ? 17.531 -33.094 -10.742 1 94.81 291 ASP A C 1
ATOM 2117 O O . ASP A 1 291 ? 17.859 -32.875 -11.914 1 94.81 291 ASP A O 1
ATOM 2121 N N . ARG A 1 292 ? 17.516 -34.312 -10.258 1 94.75 292 ARG A N 1
ATOM 2122 C CA . ARG A 1 292 ? 17.844 -35.469 -11.062 1 94.75 292 ARG A CA 1
ATOM 2123 C C . ARG A 1 292 ? 16.859 -35.656 -12.211 1 94.75 292 ARG A C 1
ATOM 2125 O O . ARG A 1 292 ? 17.266 -35.938 -13.336 1 94.75 292 ARG A O 1
ATOM 2132 N N . ARG A 1 293 ? 15.656 -35.469 -11.906 1 96.12 293 ARG A N 1
ATOM 2133 C CA . ARG A 1 293 ? 14.633 -35.594 -12.938 1 96.12 293 ARG A CA 1
ATOM 2134 C C . ARG A 1 293 ? 14.797 -34.531 -14.016 1 96.12 293 ARG A C 1
ATOM 2136 O O . ARG A 1 293 ? 14.594 -34.812 -15.203 1 96.12 293 ARG A O 1
ATOM 2143 N N . LEU A 1 294 ? 15.203 -33.344 -13.648 1 95.94 294 LEU A N 1
ATOM 2144 C CA . LEU A 1 294 ? 15.297 -32.219 -14.57 1 95.94 294 LEU A CA 1
ATOM 2145 C C . LEU A 1 294 ? 16.594 -32.281 -15.375 1 95.94 294 LEU A C 1
ATOM 2147 O O . LEU A 1 294 ? 16.797 -31.469 -16.266 1 95.94 294 LEU A O 1
ATOM 2151 N N . ARG A 1 295 ? 17.375 -33.281 -15.07 1 92.81 295 ARG A N 1
ATOM 2152 C CA . ARG A 1 295 ? 18.562 -33.5 -15.898 1 92.81 295 ARG A CA 1
ATOM 2153 C C . ARG A 1 295 ? 18.203 -34.281 -17.156 1 92.81 295 ARG A C 1
ATOM 2155 O O . ARG A 1 295 ? 18.984 -34.344 -18.094 1 92.81 295 ARG A O 1
ATOM 2162 N N . ARG A 1 296 ? 17.094 -34.875 -17.078 1 94.06 296 ARG A N 1
ATOM 2163 C CA . ARG A 1 296 ? 16.609 -35.531 -18.312 1 94.06 296 ARG A CA 1
ATOM 2164 C C . ARG A 1 296 ? 16.188 -34.469 -19.328 1 94.06 296 ARG A C 1
ATOM 2166 O O . ARG A 1 296 ? 15.406 -33.562 -19.016 1 94.06 296 ARG A O 1
ATOM 2173 N N . PRO A 1 297 ? 16.594 -34.594 -20.531 1 91.88 297 PRO A N 1
ATOM 2174 C CA . PRO A 1 297 ? 16.422 -33.531 -21.531 1 91.88 297 PRO A CA 1
ATOM 2175 C C . PRO A 1 297 ? 14.961 -33.188 -21.797 1 91.88 297 PRO A C 1
ATOM 2177 O O . PRO A 1 297 ? 14.617 -32.031 -21.969 1 91.88 297 PRO A O 1
ATOM 2180 N N . GLY A 1 298 ? 14.156 -34.156 -21.828 1 93 298 GLY A N 1
ATOM 2181 C CA . GLY A 1 298 ? 12.75 -33.906 -22.094 1 93 298 GLY A CA 1
ATOM 2182 C C . GLY A 1 298 ? 12.102 -33.031 -21.031 1 93 298 GLY A C 1
ATOM 2183 O O . GLY A 1 298 ? 11.461 -32.031 -21.359 1 93 298 GLY A O 1
ATOM 2184 N N . TRP A 1 299 ? 12.242 -33.375 -19.797 1 94.06 299 TRP A N 1
ATOM 2185 C CA . TRP A 1 299 ? 11.688 -32.594 -18.672 1 94.06 299 TRP A CA 1
ATOM 2186 C C . TRP A 1 299 ? 12.289 -31.203 -18.609 1 94.06 299 TRP A C 1
ATOM 2188 O O . TRP A 1 299 ? 11.578 -30.234 -18.391 1 94.06 299 TRP A O 1
ATOM 2198 N N . TRP A 1 300 ? 13.531 -31.141 -18.875 1 94.19 300 TRP A N 1
ATOM 2199 C CA . TRP A 1 300 ? 14.211 -29.859 -18.812 1 94.19 300 TRP A CA 1
ATOM 2200 C C . TRP A 1 300 ? 13.711 -28.922 -19.906 1 94.19 300 TRP A C 1
ATOM 2202 O O . TRP A 1 300 ? 13.492 -27.734 -19.672 1 94.19 300 TRP A O 1
ATOM 2212 N N . ALA A 1 301 ? 13.492 -29.5 -21.062 1 93.88 301 ALA A N 1
ATOM 2213 C CA . ALA A 1 301 ? 13.023 -28.688 -22.188 1 93.88 301 ALA A CA 1
ATOM 2214 C C . ALA A 1 301 ? 11.68 -28.047 -21.875 1 93.88 301 ALA A C 1
ATOM 2216 O O . ALA A 1 301 ? 11.453 -26.875 -22.188 1 93.88 301 ALA A O 1
ATOM 2217 N N . VAL A 1 302 ? 10.844 -28.734 -21.203 1 94.44 302 VAL A N 1
ATOM 2218 C CA . VAL A 1 302 ? 9.523 -28.219 -20.844 1 94.44 302 VAL A CA 1
ATOM 2219 C C . VAL A 1 302 ? 9.664 -27.109 -19.828 1 94.44 302 VAL A C 1
ATOM 2221 O O . VAL A 1 302 ? 9.102 -26.016 -20 1 94.44 302 VAL A O 1
ATOM 2224 N N . VAL A 1 303 ? 10.453 -27.344 -18.812 1 96.25 303 VAL A N 1
ATOM 2225 C CA . VAL A 1 303 ? 10.641 -26.391 -17.734 1 96.25 303 VAL A CA 1
ATOM 2226 C C . VAL A 1 303 ? 11.336 -25.141 -18.266 1 96.25 303 VAL A C 1
ATOM 2228 O O . VAL A 1 303 ? 10.914 -24.016 -17.984 1 96.25 303 VAL A O 1
ATOM 2231 N N . ALA A 1 304 ? 12.344 -25.359 -19.094 1 93.69 304 ALA A N 1
ATOM 2232 C CA . ALA A 1 304 ? 13.07 -24.234 -19.688 1 93.69 304 ALA A CA 1
ATOM 2233 C C . ALA A 1 304 ? 12.164 -23.406 -20.594 1 93.69 304 ALA A C 1
ATOM 2235 O O . ALA A 1 304 ? 12.195 -22.172 -20.547 1 93.69 304 ALA A O 1
ATOM 2236 N N . GLY A 1 305 ? 11.352 -24.094 -21.359 1 90.88 305 GLY A N 1
ATOM 2237 C CA . GLY A 1 305 ? 10.414 -23.406 -22.234 1 90.88 305 GLY A CA 1
ATOM 2238 C C . GLY A 1 305 ? 9.391 -22.578 -21.469 1 90.88 305 GLY A C 1
ATOM 2239 O O . GLY A 1 305 ? 9.117 -21.438 -21.828 1 90.88 305 GLY A O 1
ATOM 2240 N N . LEU A 1 306 ? 8.828 -23.094 -20.391 1 94.25 306 LEU A N 1
ATOM 2241 C CA . LEU A 1 306 ? 7.824 -22.406 -19.594 1 94.25 306 LEU A CA 1
ATOM 2242 C C . LEU A 1 306 ? 8.43 -21.203 -18.875 1 94.25 306 LEU A C 1
ATOM 2244 O O . LEU A 1 306 ? 7.793 -20.156 -18.75 1 94.25 306 LEU A O 1
ATOM 2248 N N . ASN A 1 307 ? 9.648 -21.359 -18.438 1 92.94 307 ASN A N 1
ATOM 2249 C CA . ASN A 1 307 ? 10.312 -20.281 -17.703 1 92.94 307 ASN A CA 1
ATOM 2250 C C . ASN A 1 307 ? 10.633 -19.094 -18.625 1 92.94 307 ASN A C 1
ATOM 2252 O O . ASN A 1 307 ? 10.727 -17.953 -18.156 1 92.94 307 ASN A O 1
ATOM 2256 N N . LEU A 1 308 ? 10.727 -19.344 -19.969 1 88.38 308 LEU A N 1
ATOM 2257 C CA . LEU A 1 308 ? 11.008 -18.281 -20.922 1 88.38 308 LEU A CA 1
ATOM 2258 C C . LEU A 1 308 ? 9.812 -17.344 -21.078 1 88.38 308 LEU A C 1
ATOM 2260 O O . LEU A 1 308 ? 9.961 -16.188 -21.469 1 88.38 308 LEU A O 1
ATOM 2264 N N . THR A 1 309 ? 8.633 -17.859 -20.703 1 92.19 309 THR A N 1
ATOM 2265 C CA . THR A 1 309 ? 7.414 -17.078 -20.859 1 92.19 309 THR A CA 1
ATOM 2266 C C . THR A 1 309 ? 6.629 -17.016 -19.562 1 92.19 309 THR A C 1
ATOM 2268 O O . THR A 1 309 ? 5.402 -16.922 -19.562 1 92.19 309 THR A O 1
ATOM 2271 N N . ALA A 1 310 ? 7.32 -17.203 -18.5 1 92.94 310 ALA A N 1
ATOM 2272 C CA . ALA A 1 310 ? 6.676 -17.328 -17.188 1 92.94 310 ALA A CA 1
ATOM 2273 C C . ALA A 1 310 ? 5.84 -16.094 -16.875 1 92.94 310 ALA A C 1
ATOM 2275 O O . ALA A 1 310 ? 4.695 -16.203 -16.438 1 92.94 310 ALA A O 1
ATOM 2276 N N . MET A 1 311 ? 6.367 -14.898 -17.125 1 92.81 311 MET A N 1
ATOM 2277 C CA . MET A 1 311 ? 5.656 -13.656 -16.828 1 92.81 311 MET A CA 1
ATOM 2278 C C . MET A 1 311 ? 4.426 -13.516 -17.719 1 92.81 311 MET A C 1
ATOM 2280 O O . MET A 1 311 ? 3.363 -13.094 -17.25 1 92.81 311 MET A O 1
ATOM 2284 N N . THR A 1 312 ? 4.57 -13.867 -18.953 1 94.81 312 THR A N 1
ATOM 2285 C CA . THR A 1 312 ? 3.438 -13.789 -19.859 1 94.81 312 THR A CA 1
ATOM 2286 C C . THR A 1 312 ? 2.336 -14.758 -19.453 1 94.81 312 THR A C 1
ATOM 2288 O O . THR A 1 312 ? 1.158 -14.398 -19.422 1 94.81 312 THR A O 1
ATOM 2291 N N . ILE A 1 313 ? 2.762 -15.953 -19.109 1 96.69 313 ILE A N 1
ATOM 2292 C CA . ILE A 1 313 ? 1.802 -16.953 -18.641 1 96.69 313 ILE A CA 1
ATOM 2293 C C . ILE A 1 313 ? 1.093 -16.422 -17.391 1 96.69 313 ILE A C 1
ATOM 2295 O O . ILE A 1 313 ? -0.137 -16.453 -17.312 1 96.69 313 ILE A O 1
ATOM 2299 N N . PHE A 1 314 ? 1.849 -15.945 -16.547 1 96 314 PHE A N 1
ATOM 2300 C CA . PHE A 1 314 ? 1.338 -15.445 -15.281 1 96 314 PHE A CA 1
ATOM 2301 C C . PHE A 1 314 ? 0.346 -14.312 -15.5 1 96 314 PHE A C 1
ATOM 2303 O O . PHE A 1 314 ? -0.747 -14.312 -14.93 1 96 314 PHE A O 1
ATOM 2310 N N . LEU A 1 315 ? 0.647 -13.352 -16.344 1 96.06 315 LEU A N 1
ATOM 2311 C CA . LEU A 1 315 ? -0.162 -12.156 -16.531 1 96.06 315 LEU A CA 1
ATOM 2312 C C . LEU A 1 315 ? -1.442 -12.484 -17.297 1 96.06 315 LEU A C 1
ATOM 2314 O O . LEU A 1 315 ? -2.5 -11.922 -17.016 1 96.06 315 LEU A O 1
ATOM 2318 N N . TRP A 1 316 ? -1.385 -13.445 -18.203 1 97.25 316 TRP A N 1
ATOM 2319 C CA . TRP A 1 316 ? -2.473 -13.578 -19.172 1 97.25 316 TRP A CA 1
ATOM 2320 C C . TRP A 1 316 ? -3.344 -14.789 -18.844 1 97.25 316 TRP A C 1
ATOM 2322 O O . TRP A 1 316 ? -4.355 -15.031 -19.5 1 97.25 316 TRP A O 1
ATOM 2332 N N . HIS A 1 317 ? -3.062 -15.539 -17.812 1 97.81 317 HIS A N 1
ATOM 2333 C CA . HIS A 1 317 ? -3.773 -16.797 -17.594 1 97.81 317 HIS A CA 1
ATOM 2334 C C . HIS A 1 317 ? -5.246 -16.547 -17.281 1 97.81 317 HIS A C 1
ATOM 2336 O O . HIS A 1 317 ? -6.113 -17.297 -17.719 1 97.81 317 HIS A O 1
ATOM 2342 N N . GLN A 1 318 ? -5.484 -15.516 -16.578 1 97.19 318 GLN A N 1
ATOM 2343 C CA . GLN A 1 318 ? -6.887 -15.219 -16.297 1 97.19 318 GLN A CA 1
ATOM 2344 C C . GLN A 1 318 ? -7.59 -14.656 -17.516 1 97.19 318 GLN A C 1
ATOM 2346 O O . GLN A 1 318 ? -8.781 -14.906 -17.734 1 97.19 318 GLN A O 1
ATOM 2351 N N . SER A 1 319 ? -6.863 -13.875 -18.312 1 96.69 319 SER A N 1
ATOM 2352 C CA . SER A 1 319 ? -7.414 -13.352 -19.562 1 96.69 319 SER A CA 1
ATOM 2353 C C . SER A 1 319 ? -7.848 -14.484 -20.484 1 96.69 319 SER A C 1
ATOM 2355 O O . SER A 1 319 ? -8.867 -14.375 -21.172 1 96.69 319 SER A O 1
ATOM 2357 N N . ALA A 1 320 ? -7.074 -15.523 -20.5 1 97.5 320 ALA A N 1
ATOM 2358 C CA . ALA A 1 320 ? -7.41 -16.688 -21.312 1 97.5 320 ALA A CA 1
ATOM 2359 C C . ALA A 1 320 ? -8.734 -17.297 -20.875 1 97.5 320 ALA A C 1
ATOM 2361 O O . ALA A 1 320 ? -9.594 -17.609 -21.719 1 97.5 320 ALA A O 1
ATOM 2362 N N . LEU A 1 321 ? -8.898 -17.438 -19.578 1 96.19 321 LEU A N 1
ATOM 2363 C CA . LEU A 1 321 ? -10.141 -17.984 -19.047 1 96.19 321 LEU A CA 1
ATOM 2364 C C . LEU A 1 321 ? -11.328 -17.094 -19.375 1 96.19 321 LEU A C 1
ATOM 2366 O O . LEU A 1 321 ? -12.359 -17.578 -19.844 1 96.19 321 LEU A O 1
ATOM 2370 N N . LEU A 1 322 ? -11.172 -15.812 -19.188 1 94.12 322 LEU A N 1
ATOM 2371 C CA . LEU A 1 322 ? -12.227 -14.852 -19.484 1 94.12 322 LEU A CA 1
ATOM 2372 C C . LEU A 1 322 ? -12.57 -14.859 -20.969 1 94.12 322 LEU A C 1
ATOM 2374 O O . LEU A 1 322 ? -13.75 -14.805 -21.328 1 94.12 322 LEU A O 1
ATOM 2378 N N . GLY A 1 323 ? -11.562 -14.914 -21.781 1 93.75 323 GLY A N 1
ATOM 2379 C CA . GLY A 1 323 ? -11.781 -14.945 -23.219 1 93.75 323 GLY A CA 1
ATOM 2380 C C . GLY A 1 323 ? -12.602 -16.141 -23.672 1 93.75 323 GLY A C 1
ATOM 2381 O O . GLY A 1 323 ? -13.539 -16 -24.453 1 93.75 323 GLY A O 1
ATOM 2382 N N . VAL A 1 324 ? -12.266 -17.281 -23.141 1 94.69 324 VAL A N 1
ATOM 2383 C CA . VAL A 1 324 ? -12.977 -18.5 -23.5 1 94.69 324 VAL A CA 1
ATOM 2384 C C . VAL A 1 324 ? -14.406 -18.438 -22.969 1 94.69 324 VAL A C 1
ATOM 2386 O O . VAL A 1 324 ? -15.352 -18.844 -23.656 1 94.69 324 VAL A O 1
ATOM 2389 N N . ALA A 1 325 ? -14.602 -17.906 -21.781 1 92.06 325 ALA A N 1
ATOM 2390 C CA . ALA A 1 325 ? -15.93 -17.781 -21.203 1 92.06 325 ALA A CA 1
ATOM 2391 C C . ALA A 1 325 ? -16.812 -16.844 -22.031 1 92.06 325 ALA A C 1
ATOM 2393 O O . ALA A 1 325 ? -17.969 -17.172 -22.328 1 92.06 325 ALA A O 1
ATOM 2394 N N . VAL A 1 326 ? -16.297 -15.758 -22.391 1 86.88 326 VAL A N 1
ATOM 2395 C CA . VAL A 1 326 ? -17.047 -14.773 -23.156 1 86.88 326 VAL A CA 1
ATOM 2396 C C . VAL A 1 326 ? -17.328 -15.312 -24.562 1 86.88 326 VAL A C 1
ATOM 2398 O O . VAL A 1 326 ? -18.453 -15.156 -25.062 1 86.88 326 VAL A O 1
ATOM 2401 N N . PHE A 1 327 ? -16.344 -15.914 -25.156 1 88.06 327 PHE A N 1
ATOM 2402 C CA . PHE A 1 327 ? -16.547 -16.531 -26.469 1 88.06 327 PHE A CA 1
ATOM 2403 C C . PHE A 1 327 ? -17.594 -17.625 -26.391 1 88.06 327 PHE A C 1
ATOM 2405 O O . PHE A 1 327 ? -18.453 -17.75 -27.266 1 88.06 327 PHE A O 1
ATOM 2412 N N . GLY A 1 328 ? -17.453 -18.406 -25.375 1 86.62 328 GLY A N 1
ATOM 2413 C CA . GLY A 1 328 ? -18.453 -19.438 -25.156 1 86.62 328 GLY A CA 1
ATOM 2414 C C . GLY A 1 328 ? -19.859 -18.906 -24.969 1 86.62 328 GLY A C 1
ATOM 2415 O O . GLY A 1 328 ? -20.812 -19.453 -25.5 1 86.62 328 GLY A O 1
ATOM 2416 N N . ARG A 1 329 ? -19.922 -17.875 -24.219 1 84.75 329 ARG A N 1
ATOM 2417 C CA . ARG A 1 329 ? -21.219 -17.234 -24.031 1 84.75 329 ARG A CA 1
ATOM 2418 C C . ARG A 1 329 ? -21.812 -16.766 -25.344 1 84.75 329 ARG A C 1
ATOM 2420 O O . ARG A 1 329 ? -23.016 -16.922 -25.594 1 84.75 329 ARG A O 1
ATOM 2427 N N . THR A 1 330 ? -21.016 -16.25 -26.156 1 84 330 THR A N 1
ATOM 2428 C CA . THR A 1 330 ? -21.453 -15.734 -27.438 1 84 330 THR A CA 1
ATOM 2429 C C . THR A 1 330 ? -21.906 -16.875 -28.344 1 84 330 THR A C 1
ATOM 2431 O O . THR A 1 330 ? -22.891 -16.734 -29.078 1 84 330 THR A O 1
ATOM 2434 N N . LEU A 1 331 ? -21.266 -18 -28.234 1 86.19 331 LEU A N 1
ATOM 2435 C CA . LEU A 1 331 ? -21.547 -19.109 -29.141 1 86.19 331 LEU A CA 1
ATOM 2436 C C . LEU A 1 331 ? -22.672 -19.984 -28.594 1 86.19 331 LEU A C 1
ATOM 2438 O O . LEU A 1 331 ? -23.5 -20.5 -29.359 1 86.19 331 LEU A O 1
ATOM 2442 N N . ALA A 1 332 ? -22.625 -20.172 -27.281 1 84.88 332 ALA A N 1
ATOM 2443 C CA . ALA A 1 332 ? -23.484 -21.203 -26.734 1 84.88 332 ALA A CA 1
ATOM 2444 C C . ALA A 1 332 ? -24.375 -20.641 -25.609 1 84.88 332 ALA A C 1
ATOM 2446 O O . ALA A 1 332 ? -25.125 -21.391 -24.984 1 84.88 332 ALA A O 1
ATOM 2447 N N . GLY A 1 333 ? -24.312 -19.391 -25.359 1 83.44 333 GLY A N 1
ATOM 2448 C CA . GLY A 1 333 ? -25.109 -18.75 -24.312 1 83.44 333 GLY A CA 1
ATOM 2449 C C . GLY A 1 333 ? -24.484 -18.859 -22.938 1 83.44 333 GLY A C 1
ATOM 2450 O O . GLY A 1 333 ? -23.75 -17.969 -22.5 1 83.44 333 GLY A O 1
ATOM 2451 N N . ALA A 1 334 ? -24.766 -19.922 -22.203 1 81.38 334 ALA A N 1
ATOM 2452 C CA . ALA A 1 334 ? -24.203 -20.109 -20.859 1 81.38 334 ALA A CA 1
ATOM 2453 C C . ALA A 1 334 ? -23.703 -21.547 -20.688 1 81.38 334 ALA A C 1
ATOM 2455 O O . ALA A 1 334 ? -24.297 -22.328 -19.953 1 81.38 334 ALA A O 1
ATOM 2456 N N . PRO A 1 335 ? -22.609 -21.781 -21.344 1 87.31 335 PRO A N 1
ATOM 2457 C CA . PRO A 1 335 ? -22.125 -23.156 -21.234 1 87.31 335 PRO A CA 1
ATOM 2458 C C . PRO A 1 335 ? -21.719 -23.547 -19.812 1 87.31 335 PRO A C 1
ATOM 2460 O O . PRO A 1 335 ? -21.016 -22.781 -19.141 1 87.31 335 PRO A O 1
ATOM 2463 N N . THR A 1 336 ? -22.141 -24.703 -19.469 1 88.12 336 THR A N 1
ATOM 2464 C CA . THR A 1 336 ? -21.797 -25.219 -18.156 1 88.12 336 THR A CA 1
ATOM 2465 C C . THR A 1 336 ? -20.281 -25.328 -17.984 1 88.12 336 THR A C 1
ATOM 2467 O O . THR A 1 336 ? -19.578 -25.75 -18.906 1 88.12 336 THR A O 1
ATOM 2470 N N . GLY A 1 337 ? -19.812 -24.859 -16.781 1 91.25 337 GLY A N 1
ATOM 2471 C CA . GLY A 1 337 ? -18.391 -24.906 -16.531 1 91.25 337 GLY A CA 1
ATOM 2472 C C . GLY A 1 337 ? -17.672 -23.609 -16.844 1 91.25 337 GLY A C 1
ATOM 2473 O O . GLY A 1 337 ? -16.531 -23.391 -16.422 1 91.25 337 GLY A O 1
ATOM 2474 N N . LEU A 1 338 ? -18.312 -22.781 -17.672 1 91.5 338 LEU A N 1
ATOM 2475 C CA . LEU A 1 338 ? -17.75 -21.484 -18.016 1 91.5 338 LEU A CA 1
ATOM 2476 C C . LEU A 1 338 ? -18.578 -20.359 -17.406 1 91.5 338 LEU A C 1
ATOM 2478 O O . LEU A 1 338 ? -18.031 -19.484 -16.719 1 91.5 338 LEU A O 1
ATOM 2482 N N . ILE A 1 339 ? -19.797 -20.406 -17.672 1 90.12 339 ILE A N 1
ATOM 2483 C CA . ILE A 1 339 ? -20.75 -19.438 -17.141 1 90.12 339 ILE A CA 1
ATOM 2484 C C . ILE A 1 339 ? -21.906 -20.172 -16.469 1 90.12 339 ILE A C 1
ATOM 2486 O O . ILE A 1 339 ? -22.469 -21.109 -17.031 1 90.12 339 ILE A O 1
ATOM 2490 N N . GLY A 1 340 ? -22.203 -19.734 -15.242 1 88.19 340 GLY A N 1
ATOM 2491 C CA . GLY A 1 340 ? -23.234 -20.375 -14.445 1 88.19 340 GLY A CA 1
ATOM 2492 C C . GLY A 1 340 ? -22.781 -20.688 -13.031 1 88.19 340 GLY A C 1
ATOM 2493 O O . GLY A 1 340 ? -21.594 -20.641 -12.727 1 88.19 340 GLY A O 1
ATOM 2494 N N . PRO A 1 341 ? -23.719 -21.016 -12.188 1 86.12 341 PRO A N 1
ATOM 2495 C CA . PRO A 1 341 ? -23.375 -21.266 -10.781 1 86.12 341 PRO A CA 1
ATOM 2496 C C . PRO A 1 341 ? -22.453 -22.469 -10.602 1 86.12 341 PRO A C 1
ATOM 2498 O O . PRO A 1 341 ? -22.812 -23.578 -11.008 1 86.12 341 PRO A O 1
ATOM 2501 N N . PRO A 1 342 ? -21.375 -22.266 -9.961 1 87 342 PRO A N 1
ATOM 2502 C CA . PRO A 1 342 ? -20.406 -23.344 -9.828 1 87 342 PRO A CA 1
ATOM 2503 C C . PRO A 1 342 ? -20.875 -24.469 -8.891 1 87 342 PRO A C 1
ATOM 2505 O O . PRO A 1 342 ? -20.234 -25.516 -8.812 1 87 342 PRO A O 1
ATOM 2508 N N . ASP A 1 343 ? -21.938 -24.25 -8.25 1 83.75 343 ASP A N 1
ATOM 2509 C CA . ASP A 1 343 ? -22.453 -25.281 -7.355 1 83.75 343 ASP A CA 1
ATOM 2510 C C . ASP A 1 343 ? -23.344 -26.266 -8.109 1 83.75 343 ASP A C 1
ATOM 2512 O O . ASP A 1 343 ? -23.766 -27.281 -7.551 1 83.75 343 ASP A O 1
ATOM 2516 N N . GLN A 1 344 ? -23.594 -26.047 -9.344 1 85.12 344 GLN A N 1
ATOM 2517 C CA . GLN A 1 344 ? -24.406 -26.938 -10.164 1 85.12 344 GLN A CA 1
ATOM 2518 C C . GLN A 1 344 ? -23.688 -28.266 -10.406 1 85.12 344 GLN A C 1
ATOM 2520 O O . GLN A 1 344 ? -22.453 -28.297 -10.5 1 85.12 344 GLN A O 1
ATOM 2525 N N . ALA A 1 345 ? -24.594 -29.25 -10.508 1 82.31 345 ALA A N 1
ATOM 2526 C CA . ALA A 1 345 ? -24.047 -30.578 -10.766 1 82.31 345 ALA A CA 1
ATOM 2527 C C . ALA A 1 345 ? -23.281 -30.625 -12.086 1 82.31 345 ALA A C 1
ATOM 2529 O O . ALA A 1 345 ? -23.734 -30.062 -13.086 1 82.31 345 ALA A O 1
ATOM 2530 N N . GLY A 1 346 ? -22.094 -31.141 -12.078 1 89.31 346 GLY A N 1
ATOM 2531 C CA . GLY A 1 346 ? -21.312 -31.344 -13.281 1 89.31 346 GLY A CA 1
ATOM 2532 C C . GLY A 1 346 ? -20.406 -30.172 -13.602 1 89.31 346 GLY A C 1
ATOM 2533 O O . GLY A 1 346 ? -19.609 -30.234 -14.539 1 89.31 346 GLY A O 1
ATOM 2534 N N . TRP A 1 347 ? -20.578 -29.109 -12.938 1 91.12 347 TRP A N 1
ATOM 2535 C CA . TRP A 1 347 ? -19.797 -27.922 -13.234 1 91.12 347 TRP A CA 1
ATOM 2536 C C . TRP A 1 347 ? -18.312 -28.219 -13.258 1 91.12 347 TRP A C 1
ATOM 2538 O O . TRP A 1 347 ? -17.594 -27.812 -14.18 1 91.12 347 TRP A O 1
ATOM 2548 N N . ILE A 1 348 ? -17.844 -29 -12.328 1 90.88 348 ILE A N 1
ATOM 2549 C CA . ILE A 1 348 ? -16.422 -29.297 -12.203 1 90.88 348 ILE A CA 1
ATOM 2550 C C . ILE A 1 348 ? -15.961 -30.141 -13.398 1 90.88 348 ILE A C 1
ATOM 2552 O O . ILE A 1 348 ? -14.922 -29.859 -13.992 1 90.88 348 ILE A O 1
ATOM 2556 N N . ALA A 1 349 ? -16.812 -31.078 -13.703 1 93.25 349 ALA A N 1
ATOM 2557 C CA . ALA A 1 349 ? -16.469 -31.922 -14.836 1 93.25 349 ALA A CA 1
ATOM 2558 C C . ALA A 1 349 ? -16.406 -31.125 -16.125 1 93.25 349 ALA A C 1
ATOM 2560 O O . ALA A 1 349 ? -15.477 -31.297 -16.922 1 93.25 349 ALA A O 1
ATOM 2561 N N . HIS A 1 350 ? -17.359 -30.328 -16.328 1 93.62 350 HIS A N 1
ATOM 2562 C CA . HIS A 1 350 ? -17.375 -29.5 -17.516 1 93.62 350 HIS A CA 1
ATOM 2563 C C . HIS A 1 350 ? -16.203 -28.531 -17.531 1 93.62 350 HIS A C 1
ATOM 2565 O O . HIS A 1 350 ? -15.594 -28.281 -18.578 1 93.62 350 HIS A O 1
ATOM 2571 N N . ARG A 1 351 ? -15.891 -27.984 -16.359 1 94.38 351 ARG A N 1
ATOM 2572 C CA . ARG A 1 351 ? -14.742 -27.094 -16.266 1 94.38 351 ARG A CA 1
ATOM 2573 C C . ARG A 1 351 ? -13.453 -27.797 -16.672 1 94.38 351 ARG A C 1
ATOM 2575 O O . ARG A 1 351 ? -12.664 -27.266 -17.453 1 94.38 351 ARG A O 1
ATOM 2582 N N . LEU A 1 352 ? -13.305 -29.016 -16.219 1 94.88 352 LEU A N 1
ATOM 2583 C CA . LEU A 1 352 ? -12.117 -29.797 -16.547 1 94.88 352 LEU A CA 1
ATOM 2584 C C . LEU A 1 352 ? -12.031 -30.031 -18.047 1 94.88 352 LEU A C 1
ATOM 2586 O O . LEU A 1 352 ? -10.945 -30 -18.625 1 94.88 352 LEU A O 1
ATOM 2590 N N . LEU A 1 353 ? -13.195 -30.156 -18.656 1 94.44 353 LEU A N 1
ATOM 2591 C CA . LEU A 1 353 ? -13.25 -30.391 -20.094 1 94.44 353 LEU A CA 1
ATOM 2592 C C . LEU A 1 353 ? -12.906 -29.125 -20.875 1 94.44 353 LEU A C 1
ATOM 2594 O O . LEU A 1 353 ? -12.453 -29.188 -22.016 1 94.44 353 LEU A O 1
ATOM 2598 N N . TRP A 1 354 ? -13.102 -28 -20.25 1 95.06 354 TRP A N 1
ATOM 2599 C CA . TRP A 1 354 ? -12.836 -26.719 -20.906 1 95.06 354 TRP A CA 1
ATOM 2600 C C . TRP A 1 354 ? -11.375 -26.312 -20.734 1 95.06 354 TRP A C 1
ATOM 2602 O O . TRP A 1 354 ? -10.883 -25.422 -21.438 1 95.06 354 TRP A O 1
ATOM 2612 N N . LEU A 1 355 ? -10.594 -26.953 -19.828 1 96.62 355 LEU A N 1
ATOM 2613 C CA . LEU A 1 355 ? -9.242 -26.531 -19.484 1 96.62 355 LEU A CA 1
ATOM 2614 C C . LEU A 1 355 ? -8.32 -26.594 -20.703 1 96.62 355 LEU A C 1
ATOM 2616 O O . LEU A 1 355 ? -7.484 -25.703 -20.891 1 96.62 355 LEU A O 1
ATOM 2620 N N . PRO A 1 356 ? -8.516 -27.625 -21.625 1 96.62 356 PRO A N 1
ATOM 2621 C CA . PRO A 1 356 ? -7.672 -27.609 -22.828 1 96.62 356 PRO A CA 1
ATOM 2622 C C . PRO A 1 356 ? -7.918 -26.391 -23.719 1 96.62 356 PRO A C 1
ATOM 2624 O O . PRO A 1 356 ? -6.977 -25.844 -24.297 1 96.62 356 PRO A O 1
ATOM 2627 N N . ALA A 1 357 ? -9.172 -25.953 -23.844 1 96.19 357 ALA A N 1
ATOM 2628 C CA . ALA A 1 357 ? -9.484 -24.75 -24.609 1 96.19 357 ALA A CA 1
ATOM 2629 C C . ALA A 1 357 ? -8.867 -23.516 -23.969 1 96.19 357 ALA A C 1
ATOM 2631 O O . ALA A 1 357 ? -8.344 -22.641 -24.672 1 96.19 357 ALA A O 1
ATOM 2632 N N . VAL A 1 358 ? -8.898 -23.469 -22.656 1 97.81 358 VAL A N 1
ATOM 2633 C CA . VAL A 1 358 ? -8.312 -22.344 -21.922 1 97.81 358 VAL A CA 1
ATOM 2634 C C . VAL A 1 358 ? -6.797 -22.344 -22.094 1 97.81 358 VAL A C 1
ATOM 2636 O O . VAL A 1 358 ? -6.184 -21.312 -22.328 1 97.81 358 VAL A O 1
ATOM 2639 N N . ALA A 1 359 ? -6.23 -23.516 -22.031 1 97.75 359 ALA A N 1
ATOM 2640 C CA . ALA A 1 359 ? -4.789 -23.656 -22.219 1 97.75 359 ALA A CA 1
ATOM 2641 C C . ALA A 1 359 ? -4.383 -23.234 -23.641 1 97.75 359 ALA A C 1
ATOM 2643 O O . ALA A 1 359 ? -3.352 -22.594 -23.828 1 97.75 359 ALA A O 1
ATOM 2644 N N . ALA A 1 360 ? -5.215 -23.594 -24.625 1 97.56 360 ALA A N 1
ATOM 2645 C CA . ALA A 1 360 ? -4.945 -23.203 -26 1 97.56 360 ALA A CA 1
ATOM 2646 C C . ALA A 1 360 ? -5.027 -21.688 -26.156 1 97.56 360 ALA A C 1
ATOM 2648 O O . ALA A 1 360 ? -4.195 -21.078 -26.844 1 97.56 360 ALA A O 1
ATOM 2649 N N . ALA A 1 361 ? -5.996 -21.109 -25.531 1 97.62 361 ALA A N 1
ATOM 2650 C CA . ALA A 1 361 ? -6.129 -19.656 -25.562 1 97.62 361 ALA A CA 1
ATOM 2651 C C . ALA A 1 361 ? -4.918 -18.984 -24.922 1 97.62 361 ALA A C 1
ATOM 2653 O O . ALA A 1 361 ? -4.41 -17.984 -25.438 1 97.62 361 ALA A O 1
ATOM 2654 N N . LEU A 1 362 ? -4.461 -19.562 -23.797 1 97.75 362 LEU A N 1
ATOM 2655 C CA . LEU A 1 362 ? -3.283 -19.016 -23.125 1 97.75 362 LEU A CA 1
ATOM 2656 C C . LEU A 1 362 ? -2.045 -19.156 -24 1 97.75 362 LEU A C 1
ATOM 2658 O O . LEU A 1 362 ? -1.243 -18.219 -24.109 1 97.75 362 LEU A O 1
ATOM 2662 N N . ALA A 1 363 ? -1.93 -20.25 -24.688 1 96.56 363 ALA A N 1
ATOM 2663 C CA . ALA A 1 363 ? -0.806 -20.453 -25.594 1 96.56 363 ALA A CA 1
ATOM 2664 C C . ALA A 1 363 ? -0.821 -19.438 -26.734 1 96.56 363 ALA A C 1
ATOM 2666 O O . ALA A 1 363 ? 0.225 -18.891 -27.094 1 96.56 363 ALA A O 1
ATOM 2667 N N . ALA A 1 364 ? -1.981 -19.141 -27.266 1 96.56 364 ALA A N 1
ATOM 2668 C CA . ALA A 1 364 ? -2.117 -18.141 -28.312 1 96.56 364 ALA A CA 1
ATOM 2669 C C . ALA A 1 364 ? -1.713 -16.75 -27.812 1 96.56 364 ALA A C 1
ATOM 2671 O O . ALA A 1 364 ? -1.007 -16.016 -28.5 1 96.56 364 ALA A O 1
ATOM 2672 N N . LEU A 1 365 ? -2.107 -16.453 -26.578 1 96.12 365 LEU A N 1
ATOM 2673 C CA . LEU A 1 365 ? -1.756 -15.164 -26 1 96.12 365 LEU A CA 1
ATOM 2674 C C . LEU A 1 365 ? -0.254 -15.07 -25.75 1 96.12 365 LEU A C 1
ATOM 2676 O O . LEU A 1 365 ? 0.348 -14.016 -25.938 1 96.12 365 LEU A O 1
ATOM 2680 N N . CYS A 1 366 ? 0.324 -16.156 -25.328 1 95.06 366 CYS A N 1
ATOM 2681 C CA . CYS A 1 366 ? 1.767 -16.188 -25.109 1 95.06 366 CYS A CA 1
ATOM 2682 C C . CYS A 1 366 ? 2.516 -15.953 -26.422 1 95.06 366 CYS A C 1
ATOM 2684 O O . CYS A 1 366 ? 3.51 -15.227 -26.438 1 95.06 366 CYS A O 1
ATOM 2686 N N . LEU A 1 367 ? 1.989 -16.516 -27.5 1 93.19 367 LEU A N 1
ATOM 2687 C CA . LEU A 1 367 ? 2.617 -16.328 -28.812 1 93.19 367 LEU A CA 1
ATOM 2688 C C . LEU A 1 367 ? 2.508 -14.867 -29.25 1 93.19 367 LEU A C 1
ATOM 2690 O O . LEU A 1 367 ? 3.438 -14.328 -29.859 1 93.19 367 LEU A O 1
ATOM 2694 N N . LEU A 1 368 ? 1.477 -14.227 -28.891 1 92.62 368 LEU A N 1
ATOM 2695 C CA . LEU A 1 368 ? 1.219 -12.859 -29.312 1 92.62 368 LEU A CA 1
ATOM 2696 C C . LEU A 1 368 ? 2.037 -11.875 -28.484 1 92.62 368 LEU A C 1
ATOM 2698 O O . LEU A 1 368 ? 2.508 -10.859 -29 1 92.62 368 LEU A O 1
ATOM 2702 N N . PHE A 1 369 ? 2.281 -12.203 -27.141 1 91.44 369 PHE A N 1
ATOM 2703 C CA . PHE A 1 369 ? 2.768 -11.141 -26.266 1 91.44 369 PHE A CA 1
ATOM 2704 C C . PHE A 1 369 ? 4.113 -11.523 -25.656 1 91.44 369 PHE A C 1
ATOM 2706 O O . PHE A 1 369 ? 4.695 -10.742 -24.891 1 91.44 369 PHE A O 1
ATOM 2713 N N . ARG A 1 370 ? 4.664 -12.633 -26.031 1 85.56 370 ARG A N 1
ATOM 2714 C CA . ARG A 1 370 ? 5.918 -13.078 -25.438 1 85.56 370 ARG A CA 1
ATOM 2715 C C . ARG A 1 370 ? 7.062 -12.141 -25.812 1 85.56 370 ARG A C 1
ATOM 2717 O O . ARG A 1 370 ? 8.055 -12.055 -25.078 1 85.56 370 ARG A O 1
ATOM 2724 N N . ARG A 1 371 ? 6.941 -11.414 -26.891 1 84.06 371 ARG A N 1
ATOM 2725 C CA . ARG A 1 371 ? 8.008 -10.516 -27.344 1 84.06 371 ARG A CA 1
ATOM 2726 C C . ARG A 1 371 ? 8.211 -9.383 -26.344 1 84.06 371 ARG A C 1
ATOM 2728 O O . ARG A 1 371 ? 9.328 -8.883 -26.188 1 84.06 371 ARG A O 1
ATOM 2735 N N . ALA A 1 372 ? 7.172 -9.008 -25.688 1 80.5 372 ALA A N 1
ATOM 2736 C CA . ALA A 1 372 ? 7.289 -7.949 -24.688 1 80.5 372 ALA A CA 1
ATOM 2737 C C . ALA A 1 372 ? 8.195 -8.375 -23.547 1 80.5 372 ALA A C 1
ATOM 2739 O O . ALA A 1 372 ? 8.898 -7.547 -22.953 1 80.5 372 ALA A O 1
ATOM 2740 N N . GLU A 1 373 ? 8.078 -9.578 -23.203 1 78.25 373 GLU A N 1
ATOM 2741 C CA . GLU A 1 373 ? 8.898 -10.133 -22.125 1 78.25 373 GLU A CA 1
ATOM 2742 C C . GLU A 1 373 ? 10.359 -10.234 -22.547 1 78.25 373 GLU A C 1
ATOM 2744 O O . GLU A 1 373 ? 11.266 -10.078 -21.734 1 78.25 373 GLU A O 1
ATOM 2749 N N . TRP A 1 374 ? 10.609 -10.406 -23.812 1 75.12 374 TRP A N 1
ATOM 2750 C CA . TRP A 1 374 ? 11.969 -10.562 -24.312 1 75.12 374 TRP A CA 1
ATOM 2751 C C . TRP A 1 374 ? 12.641 -9.211 -24.5 1 75.12 374 TRP A C 1
ATOM 2753 O O . TRP A 1 374 ? 13.859 -9.086 -24.359 1 75.12 374 TRP A O 1
ATOM 2763 N N . ARG A 1 375 ? 11.969 -8.195 -24.703 1 64 375 ARG A N 1
ATOM 2764 C CA . ARG A 1 375 ? 12.508 -6.859 -24.906 1 64 375 ARG A CA 1
ATOM 2765 C C . ARG A 1 375 ? 13.062 -6.285 -23.609 1 64 375 ARG A C 1
ATOM 2767 O O . ARG A 1 375 ? 13.984 -5.465 -23.625 1 64 375 ARG A O 1
ATOM 2774 N N . GLY A 1 376 ? 12.656 -6.797 -22.562 1 61.22 376 GLY A N 1
ATOM 2775 C CA . GLY A 1 376 ? 13.141 -6.312 -21.281 1 61.22 376 GLY A CA 1
ATOM 2776 C C . GLY A 1 376 ? 14.422 -6.977 -20.828 1 61.22 376 GLY A C 1
ATOM 2777 O O . GLY A 1 376 ? 15.047 -6.551 -19.859 1 61.22 376 GLY A O 1
ATOM 2778 N N . ARG A 1 377 ? 14.75 -8.031 -21.625 1 60.84 377 ARG A N 1
ATOM 2779 C CA . ARG A 1 377 ? 15.961 -8.758 -21.266 1 60.84 377 ARG A CA 1
ATOM 2780 C C . ARG A 1 377 ? 17.172 -8.188 -21.984 1 60.84 377 ARG A C 1
ATOM 2782 O O . ARG A 1 377 ? 17.062 -7.672 -23.094 1 60.84 377 ARG A O 1
ATOM 2789 N N . MET B 1 1 ? 13.844 33.875 33.656 1 63.84 1 MET B N 1
ATOM 2790 C CA . MET B 1 1 ? 14.133 34.312 32.281 1 63.84 1 MET B CA 1
ATOM 2791 C C . MET B 1 1 ? 12.852 34.719 31.562 1 63.84 1 MET B C 1
ATOM 2793 O O . MET B 1 1 ? 11.867 33.969 31.547 1 63.84 1 MET B O 1
ATOM 2797 N N . THR B 1 2 ? 12.656 35.938 31.125 1 76.56 2 THR B N 1
ATOM 2798 C CA . THR B 1 2 ? 11.445 36.469 30.5 1 76.56 2 THR B CA 1
ATOM 2799 C C . THR B 1 2 ? 11.219 35.812 29.125 1 76.56 2 THR B C 1
ATOM 2801 O O . THR B 1 2 ? 12.156 35.312 28.516 1 76.56 2 THR B O 1
ATOM 2804 N N . ALA B 1 3 ? 10 35.719 28.828 1 78.88 3 ALA B N 1
ATOM 2805 C CA . ALA B 1 3 ? 9.648 35.188 27.5 1 78.88 3 ALA B CA 1
ATOM 2806 C C . ALA B 1 3 ? 10.414 35.906 26.406 1 78.88 3 ALA B C 1
ATOM 2808 O O . ALA B 1 3 ? 10.844 35.312 25.422 1 78.88 3 ALA B O 1
ATOM 2809 N N . ALA B 1 4 ? 10.656 37.125 26.516 1 82.88 4 ALA B N 1
ATOM 2810 C CA . ALA B 1 4 ? 11.375 37.906 25.531 1 82.88 4 ALA B CA 1
ATOM 2811 C C . ALA B 1 4 ? 12.852 37.531 25.484 1 82.88 4 ALA B C 1
ATOM 2813 O O . ALA B 1 4 ? 13.445 37.438 24.406 1 82.88 4 ALA B O 1
ATOM 2814 N N . ALA B 1 5 ? 13.438 37.375 26.625 1 84.38 5 ALA B N 1
ATOM 2815 C CA . ALA B 1 5 ? 14.836 36.969 26.719 1 84.38 5 ALA B CA 1
ATOM 2816 C C . ALA B 1 5 ? 15.039 35.594 26.125 1 84.38 5 ALA B C 1
ATOM 2818 O O . ALA B 1 5 ? 16.031 35.344 25.422 1 84.38 5 ALA B O 1
ATOM 2819 N N . TRP B 1 6 ? 14.109 34.688 26.375 1 83.31 6 TRP B N 1
ATOM 2820 C CA . TRP B 1 6 ? 14.164 33.312 25.828 1 83.31 6 TRP B CA 1
ATOM 2821 C C . TRP B 1 6 ? 14.062 33.344 24.312 1 83.31 6 TRP B C 1
ATOM 2823 O O . TRP B 1 6 ? 14.844 32.688 23.625 1 83.31 6 TRP B O 1
ATOM 2833 N N . ALA B 1 7 ? 13.18 34.094 23.797 1 83.62 7 ALA B N 1
ATOM 2834 C CA . ALA B 1 7 ? 12.992 34.25 22.359 1 83.62 7 ALA B CA 1
ATOM 2835 C C . ALA B 1 7 ? 14.266 34.781 21.688 1 83.62 7 ALA B C 1
ATOM 2837 O O . ALA B 1 7 ? 14.641 34.344 20.609 1 83.62 7 ALA B O 1
ATOM 2838 N N . GLY B 1 8 ? 14.844 35.688 22.359 1 84.44 8 GLY B N 1
ATOM 2839 C CA . GLY B 1 8 ? 16.094 36.25 21.859 1 84.44 8 GLY B CA 1
ATOM 2840 C C . GLY B 1 8 ? 17.203 35.219 21.797 1 84.44 8 GLY B C 1
ATOM 2841 O O . GLY B 1 8 ? 17.984 35.188 20.828 1 84.44 8 GLY B O 1
ATOM 2842 N N . ARG B 1 9 ? 17.219 34.406 22.703 1 83.25 9 ARG B N 1
ATOM 2843 C CA . ARG B 1 9 ? 18.25 33.375 22.734 1 83.25 9 ARG B CA 1
ATOM 2844 C C . ARG B 1 9 ? 18.062 32.375 21.609 1 83.25 9 ARG B C 1
ATOM 2846 O O . ARG B 1 9 ? 19.047 31.938 20.984 1 83.25 9 ARG B O 1
ATOM 2853 N N . ILE B 1 10 ? 16.891 31.984 21.391 1 84.25 10 ILE B N 1
ATOM 2854 C CA . ILE B 1 10 ? 16.594 31.047 20.312 1 84.25 10 ILE B CA 1
ATOM 2855 C C . ILE B 1 10 ? 16.969 31.672 18.969 1 84.25 10 ILE B C 1
ATOM 2857 O O . ILE B 1 10 ? 17.562 31 18.125 1 84.25 10 ILE B O 1
ATOM 2861 N N . ALA B 1 11 ? 16.672 32.906 18.812 1 83.12 11 ALA B N 1
ATOM 2862 C CA . ALA B 1 11 ? 16.984 33.594 17.562 1 83.12 11 ALA B CA 1
ATOM 2863 C C . ALA B 1 11 ? 18.484 33.656 17.328 1 83.12 11 ALA B C 1
ATOM 2865 O O . ALA B 1 11 ? 18.969 33.469 16.203 1 83.12 11 ALA B O 1
ATOM 2866 N N . THR B 1 12 ? 19.156 33.906 18.406 1 84.06 12 THR B N 1
ATOM 2867 C CA . THR B 1 12 ? 20.609 34.031 18.297 1 84.06 12 THR B CA 1
ATOM 2868 C C . THR B 1 12 ? 21.266 32.688 18.062 1 84.06 12 THR B C 1
ATOM 2870 O O . THR B 1 12 ? 22.312 32.594 17.422 1 84.06 12 THR B O 1
ATOM 2873 N N . ALA B 1 13 ? 20.609 31.703 18.516 1 84.81 13 ALA B N 1
ATOM 2874 C CA . ALA B 1 13 ? 21.172 30.359 18.422 1 84.81 13 ALA B CA 1
ATOM 2875 C C . ALA B 1 13 ? 20.875 29.75 17.047 1 84.81 13 ALA B C 1
ATOM 2877 O O . ALA B 1 13 ? 21.469 28.734 16.672 1 84.81 13 ALA B O 1
ATOM 2878 N N . THR B 1 14 ? 20.016 30.328 16.281 1 86.44 14 THR B N 1
ATOM 2879 C CA . THR B 1 14 ? 19.609 29.797 14.992 1 86.44 14 THR B CA 1
ATOM 2880 C C . THR B 1 14 ? 20.656 30.109 13.922 1 86.44 14 THR B C 1
ATOM 2882 O O . THR B 1 14 ? 21.062 31.266 13.758 1 86.44 14 THR B O 1
ATOM 2885 N N . PRO B 1 15 ? 21.078 29.109 13.32 1 85.25 15 PRO B N 1
ATOM 2886 C CA . PRO B 1 15 ? 22.062 29.375 12.258 1 85.25 15 PRO B CA 1
ATOM 2887 C C . PRO B 1 15 ? 21.531 30.328 11.195 1 85.25 15 PRO B C 1
ATOM 2889 O O . PRO B 1 15 ? 20.359 30.281 10.836 1 85.25 15 PRO B O 1
ATOM 2892 N N . PRO B 1 16 ? 22.406 31.141 10.734 1 80.75 16 PRO B N 1
ATOM 2893 C CA . PRO B 1 16 ? 22 32.156 9.75 1 80.75 16 PRO B CA 1
ATOM 2894 C C . PRO B 1 16 ? 21.5 31.531 8.445 1 80.75 16 PRO B C 1
ATOM 2896 O O . PRO B 1 16 ? 20.703 32.125 7.73 1 80.75 16 PRO B O 1
ATOM 2899 N N . ASP B 1 17 ? 21.859 30.297 8.18 1 83.12 17 ASP B N 1
ATOM 2900 C CA . ASP B 1 17 ? 21.531 29.703 6.895 1 83.12 17 ASP B CA 1
ATOM 2901 C C . ASP B 1 17 ? 20.234 28.906 6.988 1 83.12 17 ASP B C 1
ATOM 2903 O O . ASP B 1 17 ? 19.781 28.328 5.996 1 83.12 17 ASP B O 1
ATOM 2907 N N . ARG B 1 18 ? 19.656 29.016 8.117 1 87.88 18 ARG B N 1
ATOM 2908 C CA . ARG B 1 18 ? 18.391 28.297 8.289 1 87.88 18 ARG B CA 1
ATOM 2909 C C . ARG B 1 18 ? 17.281 28.984 7.52 1 87.88 18 ARG B C 1
ATOM 2911 O O . ARG B 1 18 ? 17.125 30.203 7.582 1 87.88 18 ARG B O 1
ATOM 2918 N N . GLU B 1 19 ? 16.594 28.219 6.73 1 91.19 19 GLU B N 1
ATOM 2919 C CA . GLU B 1 19 ? 15.445 28.734 6 1 91.19 19 GLU B CA 1
ATOM 2920 C C . GLU B 1 19 ? 14.203 28.781 6.887 1 91.19 19 GLU B C 1
ATOM 2922 O O . GLU B 1 19 ? 13.438 27.812 6.926 1 91.19 19 GLU B O 1
ATOM 2927 N N . ARG B 1 20 ? 13.953 29.859 7.477 1 94.81 20 ARG B N 1
ATOM 2928 C CA . ARG B 1 20 ? 12.906 30 8.477 1 94.81 20 ARG B CA 1
ATOM 2929 C C . ARG B 1 20 ? 11.523 29.859 7.844 1 94.81 20 ARG B C 1
ATOM 2931 O O . ARG B 1 20 ? 10.586 29.375 8.484 1 94.81 20 ARG B O 1
ATOM 2938 N N . ALA B 1 21 ? 11.422 30.234 6.605 1 96 21 ALA B N 1
ATOM 2939 C CA . ALA B 1 21 ? 10.141 30.141 5.902 1 96 21 ALA B CA 1
ATOM 2940 C C . ALA B 1 21 ? 9.695 28.688 5.789 1 96 21 ALA B C 1
ATOM 2942 O O . ALA B 1 21 ? 8.508 28.391 5.887 1 96 21 ALA B O 1
ATOM 2943 N N . VAL B 1 22 ? 10.617 27.766 5.613 1 96.94 22 VAL B N 1
ATOM 2944 C CA . VAL B 1 22 ? 10.297 26.344 5.508 1 96.94 22 VAL B CA 1
ATOM 2945 C C . VAL B 1 22 ? 9.766 25.828 6.844 1 96.94 22 VAL B C 1
ATOM 2947 O O . VAL B 1 22 ? 8.766 25.109 6.887 1 96.94 22 VAL B O 1
ATOM 2950 N N . ASP B 1 23 ? 10.375 26.25 7.895 1 96.88 23 ASP B N 1
ATOM 2951 C CA . ASP B 1 23 ? 9.906 25.891 9.227 1 96.88 23 ASP B CA 1
ATOM 2952 C C . ASP B 1 23 ? 8.531 26.5 9.508 1 96.88 23 ASP B C 1
ATOM 2954 O O . ASP B 1 23 ? 7.684 25.859 10.141 1 96.88 23 ASP B O 1
ATOM 2958 N N . GLY B 1 24 ? 8.406 27.703 9.078 1 98 24 GLY B N 1
ATOM 2959 C CA . GLY B 1 24 ? 7.109 28.344 9.227 1 98 24 GLY B CA 1
ATOM 2960 C C . GLY B 1 24 ? 6.004 27.625 8.477 1 98 24 GLY B C 1
ATOM 2961 O O . GLY B 1 24 ? 4.922 27.406 9.016 1 98 24 GLY B O 1
ATOM 2962 N N . LEU B 1 25 ? 6.266 27.25 7.234 1 98.06 25 LEU B N 1
ATOM 2963 C CA . LEU B 1 25 ? 5.289 26.531 6.418 1 98.06 25 LEU B CA 1
ATOM 2964 C C . LEU B 1 25 ? 4.969 25.172 7.02 1 98.06 25 LEU B C 1
ATOM 2966 O O . LEU B 1 25 ? 3.82 24.719 6.984 1 98.06 25 LEU B O 1
ATOM 2970 N N . ARG B 1 26 ? 5.973 24.516 7.555 1 97.56 26 ARG B N 1
ATOM 2971 C CA . ARG B 1 26 ? 5.762 23.25 8.234 1 97.56 26 ARG B CA 1
ATOM 2972 C C . ARG B 1 26 ? 4.797 23.406 9.406 1 97.56 26 ARG B C 1
ATOM 2974 O O . ARG B 1 26 ? 3.898 22.578 9.594 1 97.56 26 ARG B O 1
ATOM 2981 N N . THR B 1 27 ? 5.039 24.406 10.133 1 97.62 27 THR B N 1
ATOM 2982 C CA . THR B 1 27 ? 4.188 24.703 11.281 1 97.62 27 THR B CA 1
ATOM 2983 C C . THR B 1 27 ? 2.762 25.016 10.844 1 97.62 27 THR B C 1
ATOM 2985 O O . THR B 1 27 ? 1.801 24.5 11.414 1 97.62 27 THR B O 1
ATOM 2988 N N . ILE B 1 28 ? 2.609 25.812 9.812 1 97.62 28 ILE B N 1
ATOM 2989 C CA . ILE B 1 28 ? 1.299 26.172 9.273 1 97.62 28 ILE B CA 1
ATOM 2990 C C . ILE B 1 28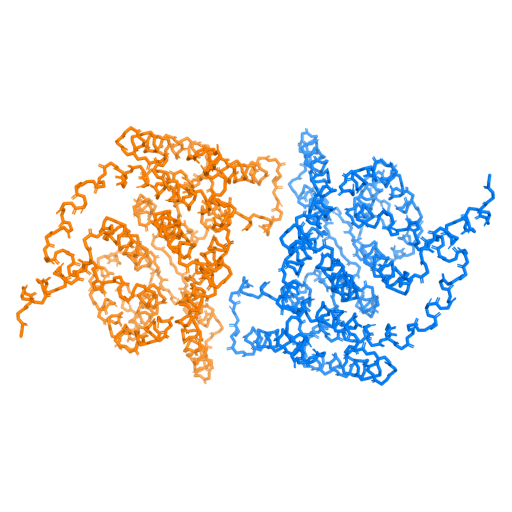 ? 0.582 24.906 8.797 1 97.62 28 ILE B C 1
ATOM 2992 O O . ILE B 1 28 ? -0.601 24.719 9.086 1 97.62 28 ILE B O 1
ATOM 2996 N N . ALA B 1 29 ? 1.294 24.094 8.109 1 97.75 29 ALA B N 1
ATOM 2997 C CA . ALA B 1 29 ? 0.729 22.844 7.609 1 97.75 29 ALA B CA 1
ATOM 2998 C C . ALA B 1 29 ? 0.275 21.953 8.758 1 97.75 29 ALA B C 1
ATOM 3000 O O . ALA B 1 29 ? -0.834 21.406 8.727 1 97.75 29 ALA B O 1
ATOM 3001 N N . MET B 1 30 ? 1.087 21.812 9.734 1 97.25 30 MET B N 1
ATOM 3002 C CA . MET B 1 30 ? 0.777 20.969 10.891 1 97.25 30 MET B CA 1
ATOM 3003 C C . MET B 1 30 ? -0.447 21.5 11.633 1 97.25 30 MET B C 1
ATOM 3005 O O . MET B 1 30 ? -1.357 20.734 11.953 1 97.25 30 MET B O 1
ATOM 3009 N N . LEU B 1 31 ? -0.488 22.766 11.852 1 97 31 LEU B N 1
ATOM 3010 C CA . LEU B 1 31 ? -1.602 23.375 12.578 1 97 31 LEU B CA 1
ATOM 3011 C C . LEU B 1 31 ? -2.893 23.266 11.773 1 97 31 LEU B C 1
ATOM 3013 O O . LEU B 1 31 ? -3.975 23.125 12.344 1 97 31 LEU B O 1
ATOM 3017 N N . GLY B 1 32 ? -2.775 23.391 10.453 1 97.19 32 GLY B N 1
ATOM 3018 C CA . GLY B 1 32 ? -3.938 23.172 9.609 1 97.19 32 GLY B CA 1
ATOM 3019 C C . GLY B 1 32 ? -4.523 21.781 9.758 1 97.19 32 GLY B C 1
ATOM 3020 O O . GLY B 1 32 ? -5.734 21.625 9.93 1 97.19 32 GLY B O 1
ATOM 3021 N N . VAL B 1 33 ? -3.686 20.781 9.758 1 96.38 33 VAL B N 1
ATOM 3022 C CA . VAL B 1 33 ? -4.113 19.406 9.898 1 96.38 33 VAL B CA 1
ATOM 3023 C C . VAL B 1 33 ? -4.754 19.188 11.273 1 96.38 33 VAL B C 1
ATOM 3025 O O . VAL B 1 33 ? -5.832 18.594 11.375 1 96.38 33 VAL B O 1
ATOM 3028 N N . VAL B 1 34 ? -4.113 19.688 12.289 1 97.38 34 VAL B N 1
ATOM 3029 C CA . VAL B 1 34 ? -4.602 19.547 13.656 1 97.38 34 VAL B CA 1
ATOM 3030 C C . VAL B 1 34 ? -5.961 20.219 13.797 1 97.38 34 VAL B C 1
ATOM 3032 O O . VAL B 1 34 ? -6.926 19.609 14.258 1 97.38 34 VAL B O 1
ATOM 3035 N N . ALA B 1 35 ? -6.055 21.453 13.32 1 96.62 35 ALA B N 1
ATOM 3036 C CA . ALA B 1 35 ? -7.309 22.188 13.383 1 96.62 35 ALA B CA 1
ATOM 3037 C C . ALA B 1 35 ? -8.398 21.5 12.57 1 96.62 35 ALA B C 1
ATOM 3039 O O . ALA B 1 35 ? -9.547 21.422 13.016 1 96.62 35 ALA B O 1
ATOM 3040 N N . GLY B 1 36 ? -8.047 21.062 11.414 1 95.31 36 GLY B N 1
ATOM 3041 C CA . GLY B 1 36 ? -9 20.344 10.586 1 95.31 36 GLY B CA 1
ATOM 3042 C C . GLY B 1 36 ? -9.594 19.125 11.266 1 95.31 36 GLY B C 1
ATOM 3043 O O . GLY B 1 36 ? -10.812 18.953 11.305 1 95.31 36 GLY B O 1
ATOM 3044 N N . HIS B 1 37 ? -8.781 18.344 11.852 1 95.62 37 HIS B N 1
ATOM 3045 C CA . HIS B 1 37 ? -9.242 17.141 12.555 1 95.62 37 HIS B CA 1
ATOM 3046 C C . HIS B 1 37 ? -10.109 17.516 13.75 1 95.62 37 HIS B C 1
ATOM 3048 O O . HIS B 1 37 ? -11.156 16.906 13.977 1 95.62 37 HIS B O 1
ATOM 3054 N N . TRP B 1 38 ? -9.656 18.484 14.484 1 96.06 38 TRP B N 1
ATOM 3055 C CA . TRP B 1 38 ? -10.367 18.859 15.703 1 96.06 38 TRP B CA 1
ATOM 3056 C C . TRP B 1 38 ? -11.742 19.438 15.367 1 96.06 38 TRP B C 1
ATOM 3058 O O . TRP B 1 38 ? -12.672 19.312 16.172 1 96.06 38 TRP B O 1
ATOM 3068 N N . LEU B 1 39 ? -11.859 20 14.203 1 93.38 39 LEU B N 1
ATOM 3069 C CA . LEU B 1 39 ? -13.109 20.656 13.859 1 93.38 39 LEU B CA 1
ATOM 3070 C C . LEU B 1 39 ? -14.039 19.719 13.109 1 93.38 39 LEU B C 1
ATOM 3072 O O . LEU B 1 39 ? -15.266 19.844 13.195 1 93.38 39 LEU B O 1
ATOM 3076 N N . VAL B 1 40 ? -13.484 18.75 12.438 1 90.19 40 VAL B N 1
ATOM 3077 C CA . VAL B 1 40 ? -14.32 17.969 11.539 1 90.19 40 VAL B CA 1
ATOM 3078 C C . VAL B 1 40 ? -14.648 16.625 12.188 1 90.19 40 VAL B C 1
ATOM 3080 O O . VAL B 1 40 ? -15.625 15.961 11.812 1 90.19 40 VAL B O 1
ATOM 3083 N N . THR B 1 41 ? -13.859 16.188 13.172 1 90 41 THR B N 1
ATOM 3084 C CA . THR B 1 41 ? -14.086 14.891 13.805 1 90 41 THR B CA 1
ATOM 3085 C C . THR B 1 41 ? -15.172 15 14.875 1 90 41 THR B C 1
ATOM 3087 O O . THR B 1 41 ? -15.047 15.773 15.82 1 90 41 THR B O 1
ATOM 3090 N N . GLY B 1 42 ? -16.25 14.219 14.68 1 89.38 42 GLY B N 1
ATOM 3091 C CA . GLY B 1 42 ? -17.312 14.125 15.664 1 89.38 42 GLY B CA 1
ATOM 3092 C C . GLY B 1 42 ? -17.516 12.711 16.188 1 89.38 42 GLY B C 1
ATOM 3093 O O . GLY B 1 42 ? -17.094 11.75 15.562 1 89.38 42 GLY B O 1
ATOM 3094 N N . LEU B 1 43 ? -18.078 12.656 17.344 1 91.19 43 LEU B N 1
ATOM 3095 C CA . LEU B 1 43 ? -18.391 11.383 17.984 1 91.19 43 LEU B CA 1
ATOM 3096 C C . LEU B 1 43 ? -19.859 11.328 18.391 1 91.19 43 LEU B C 1
ATOM 3098 O O . LEU B 1 43 ? -20.422 12.32 18.875 1 91.19 43 LEU B O 1
ATOM 3102 N N . THR B 1 44 ? -20.453 10.227 18.062 1 89.88 44 THR B N 1
ATOM 3103 C CA . THR B 1 44 ? -21.828 9.992 18.469 1 89.88 44 THR B CA 1
ATOM 3104 C C . THR B 1 44 ? -21.969 8.641 19.156 1 89.88 44 THR B C 1
ATOM 3106 O O . THR B 1 44 ? -21.109 7.762 19 1 89.88 44 THR B O 1
ATOM 3109 N N . ILE B 1 45 ? -23.016 8.57 19.938 1 86.88 45 ILE B N 1
ATOM 3110 C CA . ILE B 1 45 ? -23.297 7.316 20.609 1 86.88 45 ILE B CA 1
ATOM 3111 C C . ILE B 1 45 ? -24.422 6.582 19.891 1 86.88 45 ILE B C 1
ATOM 3113 O O . ILE B 1 45 ? -25.5 7.141 19.672 1 86.88 45 ILE B O 1
ATOM 3117 N N . GLY B 1 46 ? -24.078 5.383 19.531 1 84.5 46 GLY B N 1
ATOM 3118 C CA . GLY B 1 46 ? -25.094 4.566 18.875 1 84.5 46 GLY B CA 1
ATOM 3119 C C . GLY B 1 46 ? -26.062 3.932 19.844 1 84.5 46 GLY B C 1
ATOM 3120 O O . GLY B 1 46 ? -25.953 4.109 21.062 1 84.5 46 GLY B O 1
ATOM 3121 N N . SER B 1 47 ? -27.047 3.193 19.344 1 82.19 47 SER B N 1
ATOM 3122 C CA . SER B 1 47 ? -28.125 2.574 20.109 1 82.19 47 SER B CA 1
ATOM 3123 C C . SER B 1 47 ? -27.562 1.596 21.141 1 82.19 47 SER B C 1
ATOM 3125 O O . SER B 1 47 ? -28.094 1.474 22.25 1 82.19 47 SER B O 1
ATOM 3127 N N . GLY B 1 48 ? -26.453 0.995 20.891 1 82.06 48 GLY B N 1
ATOM 3128 C CA . GLY B 1 48 ? -25.875 0.022 21.797 1 82.06 48 GLY B CA 1
ATOM 3129 C C . GLY B 1 48 ? -24.844 0.624 22.734 1 82.06 48 GLY B C 1
ATOM 3130 O O . GLY B 1 48 ? -24.141 -0.101 23.453 1 82.06 48 GLY B O 1
ATOM 3131 N N . GLY B 1 49 ? -24.766 1.975 22.672 1 82.25 49 GLY B N 1
ATOM 3132 C CA . GLY B 1 49 ? -23.844 2.652 23.562 1 82.25 49 GLY B CA 1
ATOM 3133 C C . GLY B 1 49 ? -22.453 2.816 22.984 1 82.25 49 GLY B C 1
ATOM 3134 O O . GLY B 1 49 ? -21.578 3.434 23.594 1 82.25 49 GLY B O 1
ATOM 3135 N N . ASP B 1 50 ? -22.219 2.318 21.797 1 87.5 50 ASP B N 1
ATOM 3136 C CA . ASP B 1 50 ? -20.906 2.381 21.156 1 87.5 50 ASP B CA 1
ATOM 3137 C C . ASP B 1 50 ? -20.656 3.76 20.562 1 87.5 50 ASP B C 1
ATOM 3139 O O . ASP B 1 50 ? -21.594 4.445 20.141 1 87.5 50 ASP B O 1
ATOM 3143 N N . LEU B 1 51 ? -19.438 4.125 20.609 1 86.81 51 LEU B N 1
ATOM 3144 C CA . LEU B 1 51 ? -19 5.387 20 1 86.81 51 LEU B CA 1
ATOM 3145 C C . LEU B 1 51 ? -18.812 5.238 18.5 1 86.81 51 LEU B C 1
ATOM 3147 O O . LEU B 1 51 ? -18.203 4.266 18.047 1 86.81 51 LEU B O 1
ATOM 3151 N N . HIS B 1 52 ? -19.438 6.16 17.781 1 88.06 52 HIS B N 1
ATOM 3152 C CA . HIS B 1 52 ? -19.297 6.203 16.344 1 88.06 52 HIS B CA 1
ATOM 3153 C C . HIS B 1 52 ? -18.688 7.523 15.875 1 88.06 52 HIS B C 1
ATOM 3155 O O . HIS B 1 52 ? -18.906 8.562 16.5 1 88.06 52 HIS B O 1
ATOM 3161 N N . GLN B 1 53 ? -17.922 7.414 14.812 1 86.94 53 GLN B N 1
ATOM 3162 C CA . GLN B 1 53 ? -17.375 8.625 14.234 1 86.94 53 GLN B CA 1
ATOM 3163 C C . GLN B 1 53 ? -18.406 9.367 13.398 1 86.94 53 GLN B C 1
ATOM 3165 O O . GLN B 1 53 ? -19.234 8.742 12.727 1 86.94 53 GLN B O 1
ATOM 3170 N N . ALA B 1 54 ? -18.484 10.625 13.469 1 87.5 54 ALA B N 1
ATOM 3171 C CA . ALA B 1 54 ? -19.344 11.508 12.703 1 87.5 54 ALA B CA 1
ATOM 3172 C C . ALA B 1 54 ? -18.594 12.742 12.227 1 87.5 54 ALA B C 1
ATOM 3174 O O . ALA B 1 54 ? -17.391 12.867 12.461 1 87.5 54 ALA B O 1
ATOM 3175 N N . SER B 1 55 ? -19.203 13.492 11.344 1 88.38 55 SER B N 1
ATOM 3176 C CA . SER B 1 55 ? -18.609 14.727 10.852 1 88.38 55 SER B CA 1
ATOM 3177 C C . SER B 1 55 ? -19.656 15.828 10.688 1 88.38 55 SER B C 1
ATOM 3179 O O . SER B 1 55 ? -20.75 15.57 10.195 1 88.38 55 SER B O 1
ATOM 3181 N N . PRO B 1 56 ? -19.344 17.031 11.102 1 87.81 56 PRO B N 1
ATOM 3182 C CA . PRO B 1 56 ? -20.281 18.125 10.859 1 87.81 56 PRO B CA 1
ATOM 3183 C C . PRO B 1 56 ? -20.469 18.422 9.375 1 87.81 56 PRO B C 1
ATOM 3185 O O . PRO B 1 56 ? -21.469 19.047 8.984 1 87.81 56 PRO B O 1
ATOM 3188 N N . LEU B 1 57 ? -19.562 17.953 8.555 1 87.38 57 LEU B N 1
ATOM 3189 C CA . LEU B 1 57 ? -19.625 18.219 7.117 1 87.38 57 LEU B CA 1
ATOM 3190 C C . LEU B 1 57 ? -20.812 17.484 6.492 1 87.38 57 LEU B C 1
ATOM 3192 O O . LEU B 1 57 ? -21.312 17.891 5.441 1 87.38 57 LEU B O 1
ATOM 3196 N N . THR B 1 58 ? -21.203 16.406 7.137 1 86.44 58 THR B N 1
ATOM 3197 C CA . THR B 1 58 ? -22.328 15.625 6.625 1 86.44 58 THR B CA 1
ATOM 3198 C C . THR B 1 58 ? -23.609 16.453 6.656 1 86.44 58 THR B C 1
ATOM 3200 O O . THR B 1 58 ? -24.375 16.453 5.688 1 86.44 58 THR B O 1
ATOM 3203 N N . GLY B 1 59 ? -23.797 17.203 7.668 1 84.62 59 GLY B N 1
ATOM 3204 C CA . GLY B 1 59 ? -25.031 17.969 7.852 1 84.62 59 GLY B CA 1
ATOM 3205 C C . GLY B 1 59 ? -24.906 19.422 7.469 1 84.62 59 GLY B C 1
ATOM 3206 O O . GLY B 1 59 ? -25.891 20.156 7.422 1 84.62 59 GLY B O 1
ATOM 3207 N N . ARG B 1 60 ? -23.641 19.828 7.199 1 89.06 60 ARG B N 1
ATOM 3208 C CA . ARG B 1 60 ? -23.422 21.234 6.91 1 89.06 60 ARG B CA 1
ATOM 3209 C C . ARG B 1 60 ? -22.469 21.406 5.723 1 89.06 60 ARG B C 1
ATOM 3211 O O . ARG B 1 60 ? -21.344 21.859 5.891 1 89.06 60 ARG B O 1
ATOM 3218 N N . PRO B 1 61 ? -22.969 21.234 4.566 1 85.38 61 PRO B N 1
ATOM 3219 C CA . PRO B 1 61 ? -22.141 21.328 3.371 1 85.38 61 PRO B CA 1
ATOM 3220 C C . PRO B 1 61 ? -21.531 22.719 3.176 1 85.38 61 PRO B C 1
ATOM 3222 O O . PRO B 1 61 ? -20.531 22.859 2.473 1 85.38 61 PRO B O 1
ATOM 3225 N N . GLY B 1 62 ? -22.125 23.75 3.82 1 88.44 62 GLY B N 1
ATOM 3226 C CA . GLY B 1 62 ? -21.594 25.109 3.75 1 88.44 62 GLY B CA 1
ATOM 3227 C C . GLY B 1 62 ? -20.188 25.234 4.324 1 88.44 62 GLY B C 1
ATOM 3228 O O . GLY B 1 62 ? -19.5 26.203 4.055 1 88.44 62 GLY B O 1
ATOM 3229 N N . LEU B 1 63 ? -19.766 24.219 5.074 1 90.56 63 LEU B N 1
ATOM 3230 C CA . LEU B 1 63 ? -18.453 24.25 5.711 1 90.56 63 LEU B CA 1
ATOM 3231 C C . LEU B 1 63 ? -17.391 23.656 4.789 1 90.56 63 LEU B C 1
ATOM 3233 O O . LEU B 1 63 ? -16.203 23.625 5.133 1 90.56 63 LEU B O 1
ATOM 3237 N N . THR B 1 64 ? -17.75 23.266 3.598 1 91.44 64 THR B N 1
ATOM 3238 C CA . THR B 1 64 ? -16.875 22.578 2.664 1 91.44 64 THR B CA 1
ATOM 3239 C C . THR B 1 64 ? -15.641 23.422 2.348 1 91.44 64 THR B C 1
ATOM 3241 O O . THR B 1 64 ? -14.523 22.906 2.303 1 91.44 64 THR B O 1
ATOM 3244 N N . PRO B 1 65 ? -15.773 24.766 2.201 1 92.81 65 PRO B N 1
ATOM 3245 C CA . PRO B 1 65 ? -14.602 25.578 1.878 1 92.81 65 PRO B CA 1
ATOM 3246 C C . PRO B 1 65 ? -13.547 25.547 2.982 1 92.81 65 PRO B C 1
ATOM 3248 O O . PRO B 1 65 ? -12.367 25.812 2.725 1 92.81 65 PRO B O 1
ATOM 3251 N N . LEU B 1 66 ? -13.969 25.203 4.145 1 93.06 66 LEU B N 1
ATOM 3252 C CA . LEU B 1 66 ? -13.008 25.109 5.238 1 93.06 66 LEU B CA 1
ATOM 3253 C C . LEU B 1 66 ? -12.008 23.984 4.98 1 93.06 66 LEU B C 1
ATOM 3255 O O . LEU B 1 66 ? -10.859 24.062 5.41 1 93.06 66 LEU B O 1
ATOM 3259 N N . THR B 1 67 ? -12.43 22.984 4.238 1 94.62 67 THR B N 1
ATOM 3260 C CA . THR B 1 67 ? -11.539 21.875 3.926 1 94.62 67 THR B CA 1
ATOM 3261 C C . THR B 1 67 ? -10.422 22.328 2.982 1 94.62 67 THR B C 1
ATOM 3263 O O . THR B 1 67 ? -9.352 21.719 2.953 1 94.62 67 THR B O 1
ATOM 3266 N N . TRP B 1 68 ? -10.633 23.375 2.191 1 96.25 68 TRP B N 1
ATOM 3267 C CA . TRP B 1 68 ? -9.617 23.906 1.282 1 96.25 68 TRP B CA 1
ATOM 3268 C C . TRP B 1 68 ? -8.5 24.594 2.055 1 96.25 68 TRP B C 1
ATOM 3270 O O . TRP B 1 68 ? -7.332 24.516 1.661 1 96.25 68 TRP B O 1
ATOM 3280 N N . ALA B 1 69 ? -8.945 25.156 3.146 1 95.69 69 ALA B N 1
ATOM 3281 C CA . ALA B 1 69 ? -7.98 25.891 3.957 1 95.69 69 ALA B CA 1
ATOM 3282 C C . ALA B 1 69 ? -7.262 24.969 4.934 1 95.69 69 ALA B C 1
ATOM 3284 O O . ALA B 1 69 ? -6.07 25.156 5.211 1 95.69 69 ALA B O 1
ATOM 3285 N N . LEU B 1 70 ? -7.969 23.938 5.355 1 96.12 70 LEU B N 1
ATOM 3286 C CA . LEU B 1 70 ? -7.438 23.172 6.484 1 96.12 70 LEU B CA 1
ATOM 3287 C C . LEU B 1 70 ? -6.77 21.891 6.016 1 96.12 70 LEU B C 1
ATOM 3289 O O . LEU B 1 70 ? -6.012 21.266 6.762 1 96.12 70 LEU B O 1
ATOM 3293 N N . GLN B 1 71 ? -7.066 21.469 4.84 1 97 71 GLN B N 1
ATOM 3294 C CA . GLN B 1 71 ? -6.305 20.359 4.277 1 97 71 GLN B CA 1
ATOM 3295 C C . GLN B 1 71 ? -4.961 20.828 3.732 1 97 71 GLN B C 1
ATOM 3297 O O . GLN B 1 71 ? -4.848 21.172 2.553 1 97 71 GLN B O 1
ATOM 3302 N N . THR B 1 72 ? -3.941 20.734 4.555 1 97.88 72 THR B N 1
ATOM 3303 C CA . THR B 1 72 ? -2.668 21.359 4.23 1 97.88 72 THR B CA 1
ATOM 3304 C C . THR B 1 72 ? -1.589 20.312 3.986 1 97.88 72 THR B C 1
ATOM 3306 O O . THR B 1 72 ? -0.398 20.594 4.137 1 97.88 72 THR B O 1
ATOM 3309 N N . LEU B 1 73 ? -1.949 19.172 3.621 1 97.5 73 LEU B N 1
ATOM 3310 C CA . LEU B 1 73 ? -1.001 18.078 3.418 1 97.5 73 LEU B CA 1
ATOM 3311 C C . LEU B 1 73 ? -0.055 18.391 2.264 1 97.5 73 LEU B C 1
ATOM 3313 O O . LEU B 1 73 ? 1.125 18.031 2.309 1 97.5 73 LEU B O 1
ATOM 3317 N N . GLY B 1 74 ? -0.599 19.062 1.257 1 98.06 74 GLY B N 1
ATOM 3318 C CA . GLY B 1 74 ? 0.248 19.438 0.141 1 98.06 74 GLY B CA 1
ATOM 3319 C C . GLY B 1 74 ? 1.439 20.281 0.561 1 98.06 74 GLY B C 1
ATOM 3320 O O . GLY B 1 74 ? 2.559 20.062 0.092 1 98.06 74 GLY B O 1
ATOM 3321 N N . LEU B 1 75 ? 1.191 21.188 1.477 1 98.06 75 LEU B N 1
ATOM 3322 C CA . LEU B 1 75 ? 2.264 22.016 1.998 1 98.06 75 LEU B CA 1
ATOM 3323 C C . LEU B 1 75 ? 3.266 21.188 2.793 1 98.06 75 LEU B C 1
ATOM 3325 O O . LEU B 1 75 ? 4.473 21.438 2.719 1 98.06 75 LEU B O 1
ATOM 3329 N N . PHE B 1 76 ? 2.748 20.266 3.488 1 97.62 76 PHE B N 1
ATOM 3330 C CA . PHE B 1 76 ? 3.605 19.406 4.301 1 97.62 76 PHE B CA 1
ATOM 3331 C C . PHE B 1 76 ? 4.566 18.625 3.424 1 97.62 76 PHE B C 1
ATOM 3333 O O . PHE B 1 76 ? 5.762 18.547 3.705 1 97.62 76 PHE B O 1
ATOM 3340 N N . PHE B 1 77 ? 4.062 18.062 2.391 1 98.5 77 PHE B N 1
ATOM 3341 C CA . PHE B 1 77 ? 4.902 17.266 1.511 1 98.5 77 PHE B CA 1
ATOM 3342 C C . PHE B 1 77 ? 5.852 18.156 0.714 1 98.5 77 PHE B C 1
ATOM 3344 O O . PHE B 1 77 ? 6.98 17.75 0.417 1 98.5 77 PHE B O 1
ATOM 3351 N N . PHE B 1 78 ? 5.43 19.422 0.456 1 98.69 78 PHE B N 1
ATOM 3352 C CA . PHE B 1 78 ? 6.285 20.391 -0.214 1 98.69 78 PHE B CA 1
ATOM 3353 C C . PHE B 1 78 ? 7.504 20.719 0.638 1 98.69 78 PHE B C 1
ATOM 3355 O O . PHE B 1 78 ? 8.641 20.625 0.169 1 98.69 78 PHE B O 1
ATOM 3362 N N . VAL B 1 79 ? 7.277 20.969 1.889 1 98.25 79 VAL B N 1
ATOM 3363 C CA . VAL B 1 79 ? 8.375 21.344 2.771 1 98.25 79 VAL B CA 1
ATOM 3364 C C . VAL B 1 79 ? 9.242 20.125 3.078 1 98.25 79 VAL B C 1
ATOM 3366 O O . VAL B 1 79 ? 10.453 20.25 3.268 1 98.25 79 VAL B O 1
ATOM 3369 N N . SER B 1 80 ? 8.617 18.953 3.092 1 97.94 80 SER B N 1
ATOM 3370 C CA . SER B 1 80 ? 9.383 17.719 3.305 1 97.94 80 SER B CA 1
ATOM 3371 C C . SER B 1 80 ? 10.336 17.453 2.146 1 97.94 80 SER B C 1
ATOM 3373 O O . SER B 1 80 ? 11.484 17.078 2.361 1 97.94 80 SER B O 1
ATOM 3375 N N . GLY B 1 81 ? 9.82 17.703 0.947 1 98.38 81 GLY B N 1
ATOM 3376 C CA . GLY B 1 81 ? 10.695 17.578 -0.208 1 98.38 81 GLY B CA 1
ATOM 3377 C C . GLY B 1 81 ? 11.836 18.562 -0.198 1 98.38 81 GLY B C 1
ATOM 3378 O O . GLY B 1 81 ? 12.977 18.219 -0.505 1 98.38 81 GLY B O 1
ATOM 3379 N N . TYR B 1 82 ? 11.539 19.797 0.172 1 98.31 82 TYR B N 1
ATOM 3380 C CA . TYR B 1 82 ? 12.547 20.844 0.281 1 98.31 82 TYR B CA 1
ATOM 3381 C C . TYR B 1 82 ? 13.633 20.453 1.273 1 98.31 82 TYR B C 1
ATOM 3383 O O . TYR B 1 82 ? 14.82 20.484 0.946 1 98.31 82 TYR B O 1
ATOM 3391 N N . ALA B 1 83 ? 13.211 20.031 2.432 1 96.81 83 ALA B N 1
ATOM 3392 C CA . ALA B 1 83 ? 14.133 19.672 3.502 1 96.81 83 ALA B CA 1
ATOM 3393 C C . ALA B 1 83 ? 14.945 18.422 3.133 1 96.81 83 ALA B C 1
ATOM 3395 O O . ALA B 1 83 ? 16.141 18.344 3.436 1 96.81 83 ALA B O 1
ATOM 3396 N N . ALA B 1 84 ? 14.281 17.5 2.48 1 97.56 84 ALA B N 1
ATOM 3397 C CA . ALA B 1 84 ? 14.961 16.266 2.092 1 97.56 84 ALA B CA 1
ATOM 3398 C C . ALA B 1 84 ? 16.047 16.531 1.064 1 97.56 84 ALA B C 1
ATOM 3400 O O . ALA B 1 84 ? 17.141 15.969 1.145 1 97.56 84 ALA B O 1
ATOM 3401 N N . ALA B 1 85 ? 15.742 17.406 0.138 1 97.5 85 ALA B N 1
ATOM 3402 C CA . ALA B 1 85 ? 16.719 17.766 -0.881 1 97.5 85 ALA B CA 1
ATOM 3403 C C . ALA B 1 85 ? 17.953 18.406 -0.253 1 97.5 85 ALA B C 1
ATOM 3405 O O . ALA B 1 85 ? 19.094 18.047 -0.573 1 97.5 85 ALA B O 1
ATOM 3406 N N . ARG B 1 86 ? 17.75 19.297 0.644 1 95.94 86 ARG B N 1
ATOM 3407 C CA . ARG B 1 86 ? 18.859 19.984 1.316 1 95.94 86 ARG B CA 1
ATOM 3408 C C . ARG B 1 86 ? 19.625 19.016 2.225 1 95.94 86 ARG B C 1
ATOM 3410 O O . ARG B 1 86 ? 20.844 19.062 2.279 1 95.94 86 ARG B O 1
ATOM 3417 N N . GLY B 1 87 ? 18.859 18.219 2.902 1 95.12 87 GLY B N 1
ATOM 3418 C CA . GLY B 1 87 ? 19.484 17.25 3.809 1 95.12 87 GLY B CA 1
ATOM 3419 C C . GLY B 1 87 ? 20.359 16.234 3.1 1 95.12 87 GLY B C 1
ATOM 3420 O O . GLY B 1 87 ? 21.484 15.984 3.521 1 95.12 87 GLY B O 1
ATOM 3421 N N . LEU B 1 88 ? 19.844 15.734 2.051 1 94.44 88 LEU B N 1
ATOM 3422 C CA . LEU B 1 88 ? 20.625 14.758 1.286 1 94.44 88 LEU B CA 1
ATOM 3423 C C . LEU B 1 88 ? 21.828 15.422 0.621 1 94.44 88 LEU B C 1
ATOM 3425 O O . LEU B 1 88 ? 22.906 14.828 0.558 1 94.44 88 LEU B O 1
ATOM 3429 N N . GLY B 1 89 ? 21.656 16.625 0.169 1 94 89 GLY B N 1
ATOM 3430 C CA . GLY B 1 89 ? 22.781 17.375 -0.373 1 94 89 GLY B CA 1
ATOM 3431 C C . GLY B 1 89 ? 23.906 17.578 0.625 1 94 89 GLY B C 1
ATOM 3432 O O . GLY B 1 89 ? 25.078 17.391 0.299 1 94 89 GLY B O 1
ATOM 3433 N N . ARG B 1 90 ? 23.547 17.922 1.788 1 93.62 90 ARG B N 1
ATOM 3434 C CA . ARG B 1 90 ? 24.531 18.125 2.848 1 93.62 90 ARG B CA 1
ATOM 3435 C C . ARG B 1 90 ? 25.234 16.812 3.193 1 93.62 90 ARG B C 1
ATOM 3437 O O . ARG B 1 90 ? 26.453 16.797 3.422 1 93.62 90 ARG B O 1
ATOM 3444 N N . ALA B 1 91 ? 24.484 15.797 3.211 1 93.75 91 ALA B N 1
ATOM 3445 C CA . ALA B 1 91 ? 25.047 14.477 3.504 1 93.75 91 ALA B CA 1
ATOM 3446 C C . ALA B 1 91 ? 26.062 14.07 2.445 1 93.75 91 ALA B C 1
ATOM 3448 O O . ALA B 1 91 ? 27.156 13.594 2.775 1 93.75 91 ALA B O 1
ATOM 3449 N N . ARG B 1 92 ? 25.734 14.32 1.289 1 92.38 92 ARG B N 1
ATOM 3450 C CA . ARG B 1 92 ? 26.641 13.977 0.19 1 92.38 92 ARG B CA 1
ATOM 3451 C C . ARG B 1 92 ? 27.922 14.781 0.271 1 92.38 92 ARG B C 1
ATOM 3453 O O . ARG B 1 92 ? 29.016 14.242 0.037 1 92.38 92 ARG B O 1
ATOM 3460 N N . ARG B 1 93 ? 27.875 15.938 0.626 1 93.81 93 ARG B N 1
ATOM 3461 C CA . ARG B 1 93 ? 29.047 16.797 0.766 1 93.81 93 ARG B CA 1
ATOM 3462 C C . ARG B 1 93 ? 29.953 16.312 1.901 1 93.81 93 ARG B C 1
ATOM 3464 O O . ARG B 1 93 ? 31.172 16.484 1.847 1 93.81 93 ARG B O 1
ATOM 3471 N N . ARG B 1 94 ? 29.359 15.695 2.836 1 94.81 94 ARG B N 1
ATOM 3472 C CA . ARG B 1 94 ? 30.094 15.18 3.982 1 94.81 94 ARG B CA 1
ATOM 3473 C C . ARG B 1 94 ? 30.547 13.742 3.74 1 94.81 94 ARG B C 1
ATOM 3475 O O . ARG B 1 94 ? 31.078 13.086 4.645 1 94.81 94 ARG B O 1
ATOM 3482 N N . GLY B 1 95 ? 30.203 13.156 2.625 1 93.69 95 GLY B N 1
ATOM 3483 C CA . GLY B 1 95 ? 30.625 11.805 2.277 1 93.69 95 GLY B CA 1
ATOM 3484 C C . GLY B 1 95 ? 29.719 10.734 2.844 1 93.69 95 GLY B C 1
ATOM 3485 O O . GLY B 1 95 ? 30.094 9.562 2.92 1 93.69 95 GLY B O 1
ATOM 3486 N N . VAL B 1 96 ? 28.547 11.203 3.27 1 90.69 96 VAL B N 1
ATOM 3487 C CA . VAL B 1 96 ? 27.578 10.258 3.807 1 90.69 96 VAL B CA 1
ATOM 3488 C C . VAL B 1 96 ? 26.703 9.711 2.678 1 90.69 96 VAL B C 1
ATOM 3490 O O . VAL B 1 96 ? 26.172 10.477 1.88 1 90.69 96 VAL B O 1
ATOM 3493 N N . GLY B 1 97 ? 26.578 8.422 2.633 1 88.12 97 GLY B N 1
ATOM 3494 C CA . GLY B 1 97 ? 25.797 7.789 1.584 1 88.12 97 GLY B CA 1
ATOM 3495 C C . GLY B 1 97 ? 24.297 8 1.743 1 88.12 97 GLY B C 1
ATOM 3496 O O . GLY B 1 97 ? 23.828 8.289 2.844 1 88.12 97 GLY B O 1
ATOM 3497 N N . ALA B 1 98 ? 23.547 7.969 0.677 1 86.62 98 ALA B N 1
ATOM 3498 C CA . ALA B 1 98 ? 22.094 8.156 0.669 1 86.62 98 ALA B CA 1
ATOM 3499 C C . ALA B 1 98 ? 21.406 7.16 1.603 1 86.62 98 ALA B C 1
ATOM 3501 O O . ALA B 1 98 ? 20.406 7.492 2.256 1 86.62 98 ALA B O 1
ATOM 3502 N N . GLY B 1 99 ? 21.922 5.98 1.657 1 85.06 99 GLY B N 1
ATOM 3503 C CA . GLY B 1 99 ? 21.359 4.965 2.533 1 85.06 99 GLY B CA 1
ATOM 3504 C C . GLY B 1 99 ? 21.469 5.316 4.004 1 85.06 99 GLY B C 1
ATOM 3505 O O . GLY B 1 99 ? 20.516 5.152 4.766 1 85.06 99 GLY B O 1
ATOM 3506 N N . SER B 1 100 ? 22.641 5.734 4.344 1 85.62 100 SER B N 1
ATOM 3507 C CA . SER B 1 100 ? 22.859 6.129 5.73 1 85.62 100 SER B CA 1
ATOM 3508 C C . SER B 1 100 ? 22 7.332 6.109 1 85.62 100 SER B C 1
ATOM 3510 O O . SER B 1 100 ? 21.469 7.395 7.215 1 85.62 100 SER B O 1
ATOM 3512 N N . TRP B 1 101 ? 21.906 8.211 5.191 1 91.38 101 TRP B N 1
ATOM 3513 C CA . TRP B 1 101 ? 21.062 9.375 5.402 1 91.38 101 TRP B CA 1
ATOM 3514 C C . TRP B 1 101 ? 19.609 8.953 5.605 1 91.38 101 TRP B C 1
ATOM 3516 O O . TRP B 1 101 ? 18.938 9.414 6.539 1 91.38 101 TRP B O 1
ATOM 3526 N N . LEU B 1 102 ? 19.156 8.094 4.746 1 89.06 102 LEU B N 1
ATOM 3527 C CA . LEU B 1 102 ? 17.781 7.609 4.824 1 89.06 102 LEU B CA 1
ATOM 3528 C C . LEU B 1 102 ? 17.547 6.863 6.133 1 89.06 102 LEU B C 1
ATOM 3530 O O . LEU B 1 102 ? 16.484 7.004 6.746 1 89.06 102 LEU B O 1
ATOM 3534 N N . ALA B 1 103 ? 18.484 6.094 6.57 1 85.5 103 ALA B N 1
ATOM 3535 C CA . ALA B 1 103 ? 18.359 5.355 7.824 1 85.5 103 ALA B CA 1
ATOM 3536 C C . ALA B 1 103 ? 18.219 6.305 9.008 1 85.5 103 ALA B C 1
ATOM 3538 O O . ALA B 1 103 ? 17.438 6.059 9.922 1 85.5 103 ALA B O 1
ATOM 3539 N N . GLY B 1 104 ? 18.984 7.316 8.93 1 89.31 104 GLY B N 1
ATOM 3540 C CA . GLY B 1 104 ? 18.875 8.328 9.969 1 89.31 104 GLY B CA 1
ATOM 3541 C C . GLY B 1 104 ? 17.531 9.016 10.008 1 89.31 104 GLY B C 1
ATOM 3542 O O . GLY B 1 104 ? 16.938 9.172 11.078 1 89.31 104 GLY B O 1
ATOM 3543 N N . ARG B 1 105 ? 17.047 9.328 8.836 1 90.5 105 ARG B N 1
ATOM 3544 C CA . ARG B 1 105 ? 15.734 9.969 8.742 1 90.5 105 ARG B CA 1
ATOM 3545 C C . ARG B 1 105 ? 14.625 9.023 9.203 1 90.5 105 ARG B C 1
ATOM 3547 O O . ARG B 1 105 ? 13.695 9.438 9.883 1 90.5 105 ARG B O 1
ATOM 3554 N N . ALA B 1 106 ? 14.758 7.84 8.805 1 87.31 106 ALA B N 1
ATOM 3555 C CA . ALA B 1 106 ? 13.766 6.836 9.172 1 87.31 106 ALA B CA 1
ATOM 3556 C C . ALA B 1 106 ? 13.727 6.625 10.688 1 87.31 106 ALA B C 1
ATOM 3558 O O . ALA B 1 106 ? 12.656 6.512 11.273 1 87.31 106 ALA B O 1
ATOM 3559 N N . ARG B 1 107 ? 14.844 6.559 11.273 1 86.25 107 ARG B N 1
ATOM 3560 C CA . ARG B 1 107 ? 14.914 6.383 12.719 1 86.25 107 ARG B CA 1
ATOM 3561 C C . ARG B 1 107 ? 14.242 7.539 13.445 1 86.25 107 ARG B C 1
ATOM 3563 O O . ARG B 1 107 ? 13.5 7.332 14.414 1 86.25 107 ARG B O 1
ATOM 3570 N N . ARG B 1 108 ? 14.414 8.672 12.922 1 87.81 108 ARG B N 1
ATOM 3571 C CA . ARG B 1 108 ? 13.828 9.859 13.531 1 87.81 108 ARG B CA 1
ATOM 3572 C C . ARG B 1 108 ? 12.312 9.859 13.359 1 87.81 108 ARG B C 1
ATOM 3574 O O . ARG B 1 108 ? 11.586 10.32 14.242 1 87.81 108 ARG B O 1
ATOM 3581 N N . LEU B 1 109 ? 11.93 9.359 12.289 1 88.69 109 LEU B N 1
ATOM 3582 C CA . LEU B 1 109 ? 10.508 9.32 11.969 1 88.69 109 LEU B CA 1
ATOM 3583 C C . LEU B 1 109 ? 9.812 8.18 12.719 1 88.69 109 LEU B C 1
ATOM 3585 O O . LEU B 1 109 ? 8.711 8.359 13.242 1 88.69 109 LEU B O 1
ATOM 3589 N N . LEU B 1 110 ? 10.469 7.023 12.906 1 87.44 110 LEU B N 1
ATOM 3590 C CA . LEU B 1 110 ? 9.797 5.805 13.336 1 87.44 110 LEU B CA 1
ATOM 3591 C C . LEU B 1 110 ? 9.852 5.652 14.852 1 87.44 110 LEU B C 1
ATOM 3593 O O . LEU B 1 110 ? 9.031 4.949 15.438 1 87.44 110 LEU B O 1
ATOM 3597 N N . THR B 1 111 ? 10.742 6.289 15.523 1 89.69 111 THR B N 1
ATOM 3598 C CA . THR B 1 111 ? 10.883 6.125 16.969 1 89.69 111 THR B CA 1
ATOM 3599 C C . THR B 1 111 ? 9.648 6.656 17.688 1 89.69 111 THR B C 1
ATOM 3601 O O . THR B 1 111 ? 9.016 5.934 18.453 1 89.69 111 THR B O 1
ATOM 3604 N N . PRO B 1 112 ? 9.211 7.832 17.375 1 92.25 112 PRO B N 1
ATOM 3605 C CA . PRO B 1 112 ? 7.98 8.289 18.031 1 92.25 112 PRO B CA 1
ATOM 3606 C C . PRO B 1 112 ? 6.762 7.465 17.641 1 92.25 112 PRO B C 1
ATOM 3608 O O . PRO B 1 112 ? 5.84 7.289 18.438 1 92.25 112 PRO B O 1
ATOM 3611 N N . VAL B 1 113 ? 6.777 6.934 16.453 1 92.88 113 VAL B N 1
ATOM 3612 C CA . VAL B 1 113 ? 5.672 6.113 15.977 1 92.88 113 VAL B CA 1
ATOM 3613 C C . VAL B 1 113 ? 5.586 4.828 16.797 1 92.88 113 VAL B C 1
ATOM 3615 O O . VAL B 1 113 ? 4.492 4.387 17.156 1 92.88 113 VAL B O 1
ATOM 3618 N N . ALA B 1 114 ? 6.738 4.277 17.125 1 90.25 114 ALA B N 1
ATOM 3619 C CA . ALA B 1 114 ? 6.77 3.049 17.906 1 90.25 114 ALA B CA 1
ATOM 3620 C C . ALA B 1 114 ? 6.195 3.273 19.312 1 90.25 114 ALA B C 1
ATOM 3622 O O . ALA B 1 114 ? 5.41 2.461 19.797 1 90.25 114 ALA B O 1
ATOM 3623 N N . VAL B 1 115 ? 6.555 4.328 19.875 1 92.44 115 VAL B N 1
ATOM 3624 C CA . VAL B 1 115 ? 6.043 4.668 21.203 1 92.44 115 VAL B CA 1
ATOM 3625 C C . VAL B 1 115 ? 4.535 4.906 21.125 1 92.44 115 VAL B C 1
ATOM 3627 O O . VAL B 1 115 ? 3.781 4.41 21.969 1 92.44 115 VAL B O 1
ATOM 3630 N N . PHE B 1 116 ? 4.133 5.594 20.172 1 95.19 116 PHE B N 1
ATOM 3631 C CA . PHE B 1 116 ? 2.723 5.898 19.938 1 95.19 116 PHE B CA 1
ATOM 3632 C C . PHE B 1 116 ? 1.913 4.617 19.781 1 95.19 116 PHE B C 1
ATOM 3634 O O . PHE B 1 116 ? 0.881 4.441 20.422 1 95.19 116 PHE B O 1
ATOM 3641 N N . LEU B 1 117 ? 2.438 3.727 18.938 1 91.19 117 LEU B N 1
ATOM 3642 C CA . LEU B 1 117 ? 1.761 2.461 18.672 1 91.19 117 LEU B CA 1
ATOM 3643 C C . LEU B 1 117 ? 1.715 1.597 19.922 1 91.19 117 LEU B C 1
ATOM 3645 O O . LEU B 1 117 ? 0.698 0.961 20.203 1 91.19 117 LEU B O 1
ATOM 3649 N N . GLY B 1 118 ? 2.803 1.559 20.641 1 91.5 118 GLY B N 1
ATOM 3650 C CA . GLY B 1 118 ? 2.828 0.816 21.891 1 91.5 118 GLY B CA 1
ATOM 3651 C C . GLY B 1 118 ? 1.813 1.316 22.891 1 91.5 118 GLY B C 1
ATOM 3652 O O . GLY B 1 118 ? 1.107 0.522 23.516 1 91.5 118 GLY B O 1
ATOM 3653 N N . MET B 1 119 ? 1.746 2.586 23.016 1 92.81 119 MET B N 1
ATOM 3654 C CA . MET B 1 119 ? 0.81 3.189 23.953 1 92.81 119 MET B CA 1
ATOM 3655 C C . MET B 1 119 ? -0.632 2.895 23.562 1 92.81 119 MET B C 1
ATOM 3657 O O . MET B 1 119 ? -1.456 2.539 24.406 1 92.81 119 MET B O 1
ATOM 3661 N N . TRP B 1 120 ? -0.963 2.994 22.312 1 92.81 120 TRP B N 1
ATOM 3662 C CA . TRP B 1 120 ? -2.34 2.773 21.891 1 92.81 120 TRP B CA 1
ATOM 3663 C C . TRP B 1 120 ? -2.695 1.291 21.938 1 92.81 120 TRP B C 1
ATOM 3665 O O . TRP B 1 120 ? -3.855 0.931 22.156 1 92.81 120 TRP B O 1
ATOM 3675 N N . LEU B 1 121 ? -1.664 0.465 21.734 1 89.44 121 LEU B N 1
ATOM 3676 C CA . LEU B 1 121 ? -1.915 -0.954 21.969 1 89.44 121 LEU B CA 1
ATOM 3677 C C . LEU B 1 121 ? -2.344 -1.204 23.406 1 89.44 121 LEU B C 1
ATOM 3679 O O . LEU B 1 121 ? -3.285 -1.96 23.656 1 89.44 121 LEU B O 1
ATOM 3683 N N . LEU B 1 122 ? -1.697 -0.564 24.312 1 92.19 122 LEU B N 1
ATOM 3684 C CA . LEU B 1 122 ? -2.039 -0.689 25.734 1 92.19 122 LEU B CA 1
ATOM 3685 C C . LEU B 1 122 ? -3.43 -0.128 26 1 92.19 122 LEU B C 1
ATOM 3687 O O . LEU B 1 122 ? -4.227 -0.75 26.719 1 92.19 122 LEU B O 1
ATOM 3691 N N . VAL B 1 123 ? -3.74 0.958 25.438 1 92.81 123 VAL B N 1
ATOM 3692 C CA . VAL B 1 123 ? -5.031 1.604 25.641 1 92.81 123 VAL B CA 1
ATOM 3693 C C . VAL B 1 123 ? -6.148 0.716 25.094 1 92.81 123 VAL B C 1
ATOM 3695 O O . VAL B 1 123 ? -7.152 0.484 25.766 1 92.81 123 VAL B O 1
ATOM 3698 N N . LEU B 1 124 ? -5.992 0.254 23.891 1 90.75 124 LEU B N 1
ATOM 3699 C CA . LEU B 1 124 ? -7.012 -0.576 23.266 1 90.75 124 LEU B CA 1
ATOM 3700 C C . LEU B 1 124 ? -7.207 -1.88 24.031 1 90.75 124 LEU B C 1
ATOM 3702 O O . LEU B 1 124 ? -8.336 -2.348 24.203 1 90.75 124 LEU B O 1
ATOM 3706 N N . THR B 1 125 ? -6.082 -2.422 24.531 1 89 125 THR B N 1
ATOM 3707 C CA . THR B 1 125 ? -6.168 -3.633 25.344 1 89 125 THR B CA 1
ATOM 3708 C C . THR B 1 125 ? -6.918 -3.363 26.641 1 89 125 THR B C 1
ATOM 3710 O O . THR B 1 125 ? -7.77 -4.152 27.047 1 89 125 THR B O 1
ATOM 3713 N N . ALA B 1 126 ? -6.621 -2.299 27.219 1 90.62 126 ALA B N 1
ATOM 3714 C CA . ALA B 1 126 ? -7.301 -1.917 28.469 1 90.62 126 ALA B CA 1
ATOM 3715 C C . ALA B 1 126 ? -8.789 -1.7 28.219 1 90.62 126 ALA B C 1
ATOM 3717 O O . ALA B 1 126 ? -9.625 -2.145 29.016 1 90.62 126 ALA B O 1
ATOM 3718 N N . LEU B 1 127 ? -9.133 -1.029 27.141 1 90 127 LEU B N 1
ATOM 3719 C CA . LEU B 1 127 ? -10.539 -0.793 26.797 1 90 127 LEU B CA 1
ATOM 3720 C C . LEU B 1 127 ? -11.266 -2.109 26.547 1 90 127 LEU B C 1
ATOM 3722 O O . LEU B 1 127 ? -12.406 -2.287 26.969 1 90 127 LEU B O 1
ATOM 3726 N N . ARG B 1 128 ? -10.594 -2.951 25.828 1 88.44 128 ARG B N 1
ATOM 3727 C CA . ARG B 1 128 ? -11.18 -4.262 25.562 1 88.44 128 ARG B CA 1
ATOM 3728 C C . ARG B 1 128 ? -11.461 -5.012 26.859 1 88.44 128 ARG B C 1
ATOM 3730 O O . ARG B 1 128 ? -12.547 -5.574 27.047 1 88.44 128 ARG B O 1
ATOM 3737 N N . HIS B 1 129 ? -10.555 -4.961 27.844 1 89.75 129 HIS B N 1
ATOM 3738 C CA . HIS B 1 129 ? -10.703 -5.656 29.109 1 89.75 129 HIS B CA 1
ATOM 3739 C C . HIS B 1 129 ? -11.758 -4.992 29.984 1 89.75 129 HIS B C 1
ATOM 3741 O O . HIS B 1 129 ? -12.391 -5.648 30.812 1 89.75 129 HIS B O 1
ATOM 3747 N N . ALA B 1 130 ? -11.953 -3.74 29.766 1 89.38 130 ALA B N 1
ATOM 3748 C CA . ALA B 1 130 ? -12.969 -3.002 30.516 1 89.38 130 ALA B CA 1
ATOM 3749 C C . ALA B 1 130 ? -14.352 -3.211 29.906 1 89.38 130 ALA B C 1
ATOM 3751 O O . ALA B 1 130 ? -15.328 -2.602 30.359 1 89.38 130 ALA B O 1
ATOM 3752 N N . GLY B 1 131 ? -14.43 -3.926 28.781 1 87.62 131 GLY B N 1
ATOM 3753 C CA . GLY B 1 131 ? -15.719 -4.301 28.234 1 87.62 131 GLY B CA 1
ATOM 3754 C C . GLY B 1 131 ? -16.188 -3.369 27.125 1 87.62 131 GLY B C 1
ATOM 3755 O O . GLY B 1 131 ? -17.375 -3.336 26.812 1 87.62 131 GLY B O 1
ATOM 3756 N N . ALA B 1 132 ? -15.297 -2.551 26.578 1 87.75 132 ALA B N 1
ATOM 3757 C CA . ALA B 1 132 ? -15.68 -1.672 25.484 1 87.75 132 ALA B CA 1
ATOM 3758 C C . ALA B 1 132 ? -16.156 -2.477 24.281 1 87.75 132 ALA B C 1
ATOM 3760 O O . ALA B 1 132 ? -15.578 -3.518 23.953 1 87.75 132 ALA B O 1
ATOM 3761 N N . GLY B 1 133 ? -17.266 -1.994 23.703 1 87.5 133 GLY B N 1
ATOM 3762 C CA . GLY B 1 133 ? -17.812 -2.66 22.531 1 87.5 133 GLY B CA 1
ATOM 3763 C C . GLY B 1 133 ? -16.875 -2.607 21.328 1 87.5 133 GLY B C 1
ATOM 3764 O O . GLY B 1 133 ? -15.953 -1.797 21.281 1 87.5 133 GLY B O 1
ATOM 3765 N N . ARG B 1 134 ? -17.109 -3.457 20.328 1 86.19 134 ARG B N 1
ATOM 3766 C CA . ARG B 1 134 ? -16.297 -3.588 19.125 1 86.19 134 ARG B CA 1
ATOM 3767 C C . ARG B 1 134 ? -16.266 -2.279 18.344 1 86.19 134 ARG B C 1
ATOM 3769 O O . ARG B 1 134 ? -15.211 -1.891 17.828 1 86.19 134 ARG B O 1
ATOM 3776 N N . TRP B 1 135 ? -17.344 -1.641 18.297 1 87.56 135 TRP B N 1
ATOM 3777 C CA . TRP B 1 135 ? -17.422 -0.42 17.5 1 87.56 135 TRP B CA 1
ATOM 3778 C C . TRP B 1 135 ? -16.672 0.722 18.188 1 87.56 135 TRP B C 1
ATOM 3780 O O . TRP B 1 135 ? -16.078 1.569 17.516 1 87.56 135 TRP B O 1
ATOM 3790 N N . THR B 1 136 ? -16.766 0.694 19.5 1 87.81 136 THR B N 1
ATOM 3791 C CA . THR B 1 136 ? -15.984 1.675 20.25 1 87.81 136 THR B CA 1
ATOM 3792 C C . THR B 1 136 ? -14.492 1.481 20 1 87.81 136 THR B C 1
ATOM 3794 O O . THR B 1 136 ? -13.766 2.449 19.75 1 87.81 136 THR B O 1
ATOM 3797 N N . LEU B 1 137 ? -14.055 0.261 20.031 1 88.94 137 LEU B N 1
ATOM 3798 C CA . LEU B 1 137 ? -12.656 -0.051 19.766 1 88.94 137 LEU B CA 1
ATOM 3799 C C . LEU B 1 137 ? -12.273 0.333 18.328 1 88.94 137 LEU B C 1
ATOM 3801 O O . LEU B 1 137 ? -11.203 0.9 18.109 1 88.94 137 LEU B O 1
ATOM 3805 N N . HIS B 1 138 ? -13.188 0.125 17.422 1 89.44 138 HIS B N 1
ATOM 3806 C CA . HIS B 1 138 ? -12.969 0.5 16.031 1 89.44 138 HIS B CA 1
ATOM 3807 C C . HIS B 1 138 ? -12.844 2.012 15.883 1 89.44 138 HIS B C 1
ATOM 3809 O O . HIS B 1 138 ? -11.906 2.5 15.242 1 89.44 138 HIS B O 1
ATOM 3815 N N . THR B 1 139 ? -13.711 2.656 16.484 1 88.62 139 THR B N 1
ATOM 3816 C CA . THR B 1 139 ? -13.727 4.109 16.391 1 88.62 139 THR B CA 1
ATOM 3817 C C . THR B 1 139 ? -12.477 4.715 17.016 1 88.62 139 THR B C 1
ATOM 3819 O O . THR B 1 139 ? -11.789 5.52 16.375 1 88.62 139 THR B O 1
ATOM 3822 N N . ALA B 1 140 ? -12.188 4.27 18.219 1 89.31 140 ALA B N 1
ATOM 3823 C CA . ALA B 1 140 ? -11.008 4.773 18.922 1 89.31 140 ALA B CA 1
ATOM 3824 C C . ALA B 1 140 ? -9.734 4.496 18.125 1 89.31 140 ALA B C 1
ATOM 3826 O O . ALA B 1 140 ? -8.914 5.391 17.922 1 89.31 140 ALA B O 1
ATOM 3827 N N . GLY B 1 141 ? -9.641 3.312 17.625 1 89.88 141 GLY B N 1
ATOM 3828 C CA . GLY B 1 141 ? -8.469 2.939 16.859 1 89.88 141 GLY B CA 1
ATOM 3829 C C . GLY B 1 141 ? -8.367 3.67 15.531 1 89.88 141 GLY B C 1
ATOM 3830 O O . GLY B 1 141 ? -7.285 4.105 15.133 1 89.88 141 GLY B O 1
ATOM 3831 N N . THR B 1 142 ? -9.461 3.82 14.867 1 89 142 THR B N 1
ATOM 3832 C CA . THR B 1 142 ? -9.477 4.496 13.578 1 89 142 THR B CA 1
ATOM 3833 C C . THR B 1 142 ? -9.07 5.957 13.719 1 89 142 THR B C 1
ATOM 3835 O O . THR B 1 142 ? -8.227 6.453 12.977 1 89 142 THR B O 1
ATOM 3838 N N . ILE B 1 143 ? -9.625 6.582 14.688 1 89.44 143 ILE B N 1
ATOM 3839 C CA . ILE B 1 143 ? -9.336 7.996 14.898 1 89.44 143 ILE B CA 1
ATOM 3840 C C . ILE B 1 143 ? -7.891 8.172 15.352 1 89.44 143 ILE B C 1
ATOM 3842 O O . ILE B 1 143 ? -7.16 9 14.805 1 89.44 143 ILE B O 1
ATOM 3846 N N . ALA B 1 144 ? -7.488 7.297 16.234 1 88 144 ALA B N 1
ATOM 3847 C CA . ALA B 1 144 ? -6.16 7.438 16.812 1 88 144 ALA B CA 1
ATOM 3848 C C . ALA B 1 144 ? -5.074 7.125 15.789 1 88 144 ALA B C 1
ATOM 3850 O O . ALA B 1 144 ? -4.031 7.785 15.758 1 88 144 ALA B O 1
ATOM 3851 N N . LEU B 1 145 ? -5.32 6.191 14.891 1 88.38 145 LEU B N 1
ATOM 3852 C CA . LEU B 1 145 ? -4.25 5.715 14.023 1 88.38 145 LEU B CA 1
ATOM 3853 C C . LEU B 1 145 ? -4.336 6.375 12.648 1 88.38 145 LEU B C 1
ATOM 3855 O O . LEU B 1 145 ? -3.432 6.223 11.828 1 88.38 145 LEU B O 1
ATOM 3859 N N . SER B 1 146 ? -5.289 7.172 12.469 1 88.62 146 SER B N 1
ATOM 3860 C CA . SER B 1 146 ? -5.539 7.77 11.156 1 88.62 146 SER B CA 1
ATOM 3861 C C . SER B 1 146 ? -4.34 8.586 10.688 1 88.62 146 SER B C 1
ATOM 3863 O O . SER B 1 146 ? -3.996 8.562 9.5 1 88.62 146 SER B O 1
ATOM 3865 N N . PRO B 1 147 ? -3.561 9.172 11.539 1 90.31 147 PRO B N 1
ATOM 3866 C CA . PRO B 1 147 ? -2.438 9.977 11.047 1 90.31 147 PRO B CA 1
ATOM 3867 C C . PRO B 1 147 ? -1.295 9.117 10.508 1 90.31 147 PRO B C 1
ATOM 3869 O O . PRO B 1 147 ? -0.419 9.625 9.797 1 90.31 147 PRO B O 1
ATOM 3872 N N . LEU B 1 148 ? -1.376 7.863 10.719 1 92.38 148 LEU B N 1
ATOM 3873 C CA . LEU B 1 148 ? -0.216 7.027 10.438 1 92.38 148 LEU B CA 1
ATOM 3874 C C . LEU B 1 148 ? -0.068 6.797 8.938 1 92.38 148 LEU B C 1
ATOM 3876 O O . LEU B 1 148 ? 1.023 6.484 8.453 1 92.38 148 LEU B O 1
ATOM 3880 N N . TRP B 1 149 ? -1.123 6.926 8.219 1 91.25 149 TRP B N 1
ATOM 3881 C CA . TRP B 1 149 ? -0.956 6.781 6.777 1 91.25 149 TRP B CA 1
ATOM 3882 C C . TRP B 1 149 ? -0.028 7.859 6.227 1 91.25 149 TRP B C 1
ATOM 3884 O O . TRP B 1 149 ? 0.738 7.609 5.293 1 91.25 149 TRP B O 1
ATOM 3894 N N . PHE B 1 150 ? -0.115 9.047 6.75 1 94.06 150 PHE B N 1
ATOM 3895 C CA . PHE B 1 150 ? 0.757 10.141 6.336 1 94.06 150 PHE B CA 1
ATOM 3896 C C . PHE B 1 150 ? 2.223 9.773 6.539 1 94.06 150 PHE B C 1
ATOM 3898 O O . PHE B 1 150 ? 3.051 9.984 5.652 1 94.06 150 PHE B O 1
ATOM 3905 N N . VAL B 1 151 ? 2.541 9.258 7.723 1 93.81 151 VAL B N 1
ATOM 3906 C CA . VAL B 1 151 ? 3.916 8.914 8.07 1 93.81 151 VAL B CA 1
ATOM 3907 C C . VAL B 1 151 ? 4.441 7.844 7.113 1 93.81 151 VAL B C 1
ATOM 3909 O O . VAL B 1 151 ? 5.586 7.91 6.66 1 93.81 151 VAL B O 1
ATOM 3912 N N . LEU B 1 152 ? 3.566 6.949 6.812 1 91.12 152 LEU B N 1
ATOM 3913 C CA . LEU B 1 152 ? 3.945 5.887 5.887 1 91.12 152 LEU B CA 1
ATOM 3914 C C . LEU B 1 152 ? 4.27 6.453 4.508 1 91.12 152 LEU B C 1
ATOM 3916 O O . LEU B 1 152 ? 5.297 6.117 3.92 1 91.12 152 LEU B O 1
ATOM 3920 N N . VAL B 1 153 ? 3.455 7.328 4.031 1 94.56 153 VAL B N 1
ATOM 3921 C CA . VAL B 1 153 ? 3.66 7.934 2.719 1 94.56 153 VAL B CA 1
ATOM 3922 C C . VAL B 1 153 ? 4.91 8.812 2.744 1 94.56 153 VAL B C 1
ATOM 3924 O O . VAL B 1 153 ? 5.707 8.797 1.803 1 94.56 153 VAL B O 1
ATOM 3927 N N . LEU B 1 154 ? 5.105 9.5 3.822 1 96.06 154 LEU B N 1
ATOM 3928 C CA . LEU B 1 154 ? 6.297 10.336 3.953 1 96.06 154 LEU B CA 1
ATOM 3929 C C . LEU B 1 154 ? 7.562 9.484 3.92 1 96.06 154 LEU B C 1
ATOM 3931 O O . LEU B 1 154 ? 8.531 9.836 3.246 1 96.06 154 LEU B O 1
ATOM 3935 N N . ALA B 1 155 ? 7.527 8.414 4.594 1 92.88 155 ALA B N 1
ATOM 3936 C CA . ALA B 1 155 ? 8.672 7.516 4.594 1 92.88 155 ALA B CA 1
ATOM 3937 C C . ALA B 1 155 ? 8.977 7.008 3.188 1 92.88 155 ALA B C 1
ATOM 3939 O O . ALA B 1 155 ? 10.141 6.938 2.781 1 92.88 155 ALA B O 1
ATOM 3940 N N . LEU B 1 156 ? 7.969 6.723 2.471 1 91.94 156 LEU B N 1
ATOM 3941 C CA . LEU B 1 156 ? 8.133 6.25 1.103 1 91.94 156 LEU B CA 1
ATOM 3942 C C . LEU B 1 156 ? 8.711 7.344 0.213 1 91.94 156 LEU B C 1
ATOM 3944 O O . LEU B 1 156 ? 9.609 7.086 -0.597 1 91.94 156 LEU B O 1
ATOM 3948 N N . LEU B 1 157 ? 8.25 8.523 0.387 1 95.62 157 LEU B N 1
ATOM 3949 C CA . LEU B 1 157 ? 8.727 9.633 -0.432 1 95.62 157 LEU B CA 1
ATOM 3950 C C . LEU B 1 157 ? 10.18 9.977 -0.089 1 95.62 157 LEU B C 1
ATOM 3952 O O . LEU B 1 157 ? 10.961 10.336 -0.971 1 95.62 157 LEU B O 1
ATOM 3956 N N . LEU B 1 158 ? 10.547 9.805 1.159 1 94.19 158 LEU B N 1
ATOM 3957 C CA . LEU B 1 158 ? 11.93 10.023 1.56 1 94.19 158 LEU B CA 1
ATOM 3958 C C . LEU B 1 158 ? 12.859 9.047 0.851 1 94.19 158 LEU B C 1
ATOM 3960 O O . LEU B 1 158 ? 13.945 9.43 0.398 1 94.19 158 LEU B O 1
ATOM 3964 N N . ALA B 1 159 ? 12.352 7.867 0.677 1 89.88 159 ALA B N 1
ATOM 3965 C CA . ALA B 1 159 ? 13.141 6.844 -0.01 1 89.88 159 ALA B CA 1
ATOM 3966 C C . ALA B 1 159 ? 13.297 7.18 -1.491 1 89.88 159 ALA B C 1
ATOM 3968 O O . ALA B 1 159 ? 14.258 6.742 -2.133 1 89.88 159 ALA B O 1
ATOM 3969 N N . LEU B 1 160 ? 12.453 7.992 -1.997 1 91.94 160 LEU B N 1
ATOM 3970 C CA . LEU B 1 160 ? 12.469 8.336 -3.414 1 91.94 160 LEU B CA 1
ATOM 3971 C C . LEU B 1 160 ? 13.211 9.648 -3.648 1 91.94 160 LEU B C 1
ATOM 3973 O O . LEU B 1 160 ? 13.242 10.156 -4.77 1 91.94 16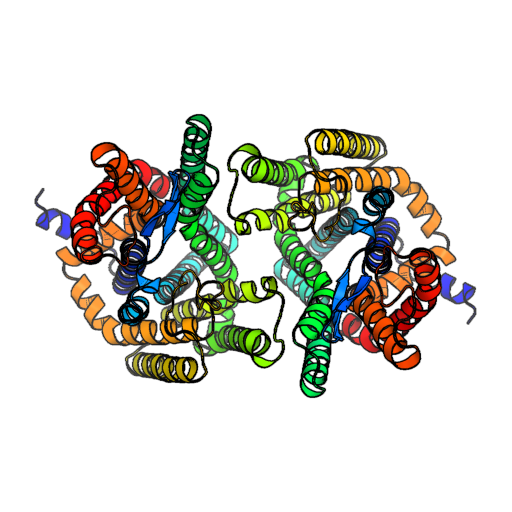0 LEU B O 1
ATOM 3977 N N . THR B 1 161 ? 13.82 10.18 -2.645 1 95.69 161 THR B N 1
ATOM 3978 C CA . THR B 1 161 ? 14.43 11.5 -2.734 1 95.69 161 THR B CA 1
ATOM 3979 C C . THR B 1 161 ? 15.5 11.531 -3.816 1 95.69 161 THR B C 1
ATOM 3981 O O . THR B 1 161 ? 15.547 12.445 -4.637 1 95.69 161 THR B O 1
ATOM 3984 N N . ALA B 1 162 ? 16.312 10.531 -3.934 1 91.12 162 ALA B N 1
ATOM 3985 C CA . ALA B 1 162 ? 17.422 10.531 -4.883 1 91.12 162 ALA B CA 1
ATOM 3986 C C . ALA B 1 162 ? 16.922 10.516 -6.32 1 91.12 162 ALA B C 1
ATOM 3988 O O . ALA B 1 162 ? 17.312 11.352 -7.133 1 91.12 162 ALA B O 1
ATOM 3989 N N . PRO B 1 163 ? 15.992 9.586 -6.617 1 90.88 163 PRO B N 1
ATOM 3990 C CA . PRO B 1 163 ? 15.477 9.641 -7.984 1 90.88 163 PRO B CA 1
ATOM 3991 C C . PRO B 1 163 ? 14.734 10.938 -8.289 1 90.88 163 PRO B C 1
ATOM 3993 O O . PRO B 1 163 ? 14.773 11.422 -9.422 1 90.88 163 PRO B O 1
ATOM 3996 N N . VAL B 1 164 ? 14.062 11.555 -7.324 1 96.25 164 VAL B N 1
ATOM 3997 C CA . VAL B 1 164 ? 13.352 12.82 -7.52 1 96.25 164 VAL B CA 1
ATOM 3998 C C . VAL B 1 164 ? 14.359 13.938 -7.789 1 96.25 164 VAL B C 1
ATOM 4000 O O . VAL B 1 164 ? 14.148 14.773 -8.664 1 96.25 164 VAL B O 1
ATOM 4003 N N . LEU B 1 165 ? 15.453 13.852 -7.078 1 96.06 165 LEU B N 1
ATOM 4004 C CA . LEU B 1 165 ? 16.516 14.82 -7.289 1 96.06 165 LEU B CA 1
ATOM 4005 C C . LEU B 1 165 ? 17.078 14.727 -8.711 1 96.06 165 LEU B C 1
ATOM 4007 O O . LEU B 1 165 ? 17.297 15.742 -9.359 1 96.06 165 LEU B O 1
ATOM 4011 N N . SER B 1 166 ? 17.219 13.516 -9.172 1 93.81 166 SER B N 1
ATOM 4012 C CA . SER B 1 166 ? 17.719 13.305 -10.531 1 93.81 166 SER B CA 1
ATOM 4013 C C . SER B 1 166 ? 16.734 13.82 -11.57 1 93.81 166 SER B C 1
ATOM 4015 O O . SER B 1 166 ? 17.125 14.477 -12.539 1 93.81 166 SER B O 1
ATOM 4017 N N . ALA B 1 167 ? 15.516 13.578 -11.312 1 95.56 167 ALA B N 1
ATOM 4018 C CA . ALA B 1 167 ? 14.477 14.047 -12.234 1 95.56 167 ALA B CA 1
ATOM 4019 C C . ALA B 1 167 ? 14.406 15.57 -12.258 1 95.56 167 ALA B C 1
ATOM 4021 O O . ALA B 1 167 ? 14.273 16.172 -13.32 1 95.56 167 ALA B O 1
ATOM 4022 N N . VAL B 1 168 ? 14.469 16.172 -11.102 1 97.81 168 VAL B N 1
ATOM 4023 C CA . VAL B 1 168 ? 14.414 17.625 -10.992 1 97.81 168 VAL B CA 1
ATOM 4024 C C . VAL B 1 168 ? 15.656 18.234 -11.633 1 97.81 168 VAL B C 1
ATOM 4026 O O . VAL B 1 168 ? 15.578 19.312 -12.242 1 97.81 168 VAL B O 1
ATOM 4029 N N . GLY B 1 169 ? 16.766 17.547 -11.477 1 97.06 169 GLY B N 1
ATOM 4030 C CA . GLY B 1 169 ? 17.984 18 -12.156 1 97.06 169 GLY B CA 1
ATOM 4031 C C . GLY B 1 169 ? 17.844 18.047 -13.664 1 97.06 169 GLY B C 1
ATOM 4032 O O . GLY B 1 169 ? 18.344 18.969 -14.312 1 97.06 169 GLY B O 1
ATOM 4033 N N . ARG B 1 170 ? 17.125 17.141 -14.18 1 96.25 170 ARG B N 1
ATOM 4034 C CA . ARG B 1 170 ? 16.984 17.016 -15.625 1 96.25 170 ARG B CA 1
ATOM 4035 C C . ARG B 1 170 ? 15.859 17.875 -16.156 1 96.25 170 ARG B C 1
ATOM 4037 O O . ARG B 1 170 ? 15.992 18.516 -17.203 1 96.25 170 ARG B O 1
ATOM 4044 N N . PHE B 1 171 ? 14.734 17.969 -15.352 1 97.25 171 PHE B N 1
ATOM 4045 C CA . PHE B 1 171 ? 13.523 18.547 -15.93 1 97.25 171 PHE B CA 1
ATOM 4046 C C . PHE B 1 171 ? 13.086 19.781 -15.133 1 97.25 171 PHE B C 1
ATOM 4048 O O . PHE B 1 171 ? 12.117 20.453 -15.5 1 97.25 171 PHE B O 1
ATOM 4055 N N . GLY B 1 172 ? 13.789 20.031 -14.07 1 97.25 172 GLY B N 1
ATOM 4056 C CA . GLY B 1 172 ? 13.344 21.109 -13.203 1 97.25 172 GLY B CA 1
ATOM 4057 C C . GLY B 1 172 ? 12.016 20.828 -12.523 1 97.25 172 GLY B C 1
ATOM 4058 O O . GLY B 1 172 ? 11.734 19.688 -12.148 1 97.25 172 GLY B O 1
ATOM 4059 N N . ALA B 1 173 ? 11.234 21.844 -12.344 1 97.88 173 ALA B N 1
ATOM 4060 C CA . ALA B 1 173 ? 9.938 21.719 -11.688 1 97.88 173 ALA B CA 1
ATOM 4061 C C . ALA B 1 173 ? 8.977 20.875 -12.523 1 97.88 173 ALA B C 1
ATOM 4063 O O . ALA B 1 173 ? 8.008 20.312 -12 1 97.88 173 ALA B O 1
ATOM 4064 N N . ALA B 1 174 ? 9.266 20.734 -13.82 1 97.81 174 ALA B N 1
ATOM 4065 C CA . ALA B 1 174 ? 8.422 19.953 -14.727 1 97.81 174 ALA B CA 1
ATOM 4066 C C . ALA B 1 174 ? 8.469 18.469 -14.383 1 97.81 174 ALA B C 1
ATOM 4068 O O . ALA B 1 174 ? 7.621 17.688 -14.836 1 97.81 174 ALA B O 1
ATOM 4069 N N . ALA B 1 175 ? 9.414 18.094 -13.523 1 98.19 175 ALA B N 1
ATOM 4070 C CA . ALA B 1 175 ? 9.477 16.703 -13.055 1 98.19 175 ALA B CA 1
ATOM 4071 C C . ALA B 1 175 ? 8.188 16.328 -12.328 1 98.19 175 ALA B C 1
ATOM 4073 O O . ALA B 1 175 ? 7.832 15.141 -12.273 1 98.19 175 ALA B O 1
ATOM 4074 N N . ALA B 1 176 ? 7.484 17.281 -11.82 1 98.5 176 ALA B N 1
ATOM 4075 C CA . ALA B 1 176 ? 6.25 17.031 -11.078 1 98.5 176 ALA B CA 1
ATOM 4076 C C . ALA B 1 176 ? 5.137 16.578 -12.023 1 98.5 176 ALA B C 1
ATOM 4078 O O . ALA B 1 176 ? 4.113 16.047 -11.57 1 98.5 176 ALA B O 1
ATOM 4079 N N . LEU B 1 177 ? 5.324 16.766 -13.344 1 97.69 177 LEU B N 1
ATOM 4080 C CA . LEU B 1 177 ? 4.312 16.391 -14.32 1 97.69 177 LEU B CA 1
ATOM 4081 C C . LEU B 1 177 ? 4.215 14.867 -14.445 1 97.69 177 LEU B C 1
ATOM 4083 O O . LEU B 1 177 ? 3.182 14.344 -14.852 1 97.69 177 LEU B O 1
ATOM 4087 N N . LEU B 1 178 ? 5.277 14.195 -14.023 1 95.44 178 LEU B N 1
ATOM 4088 C CA . LEU B 1 178 ? 5.266 12.742 -14.102 1 95.44 178 LEU B CA 1
ATOM 4089 C C . LEU B 1 178 ? 4.285 12.148 -13.094 1 95.44 178 LEU B C 1
ATOM 4091 O O . LEU B 1 178 ? 3.346 11.445 -13.477 1 95.44 178 LEU B O 1
ATOM 4095 N N . PRO B 1 179 ? 4.465 12.477 -11.82 1 97.5 179 PRO B N 1
ATOM 4096 C CA . PRO B 1 179 ? 3.459 11.969 -10.883 1 97.5 179 PRO B CA 1
ATOM 4097 C C . PRO B 1 179 ? 2.076 12.57 -11.117 1 97.5 179 PRO B C 1
ATOM 4099 O O . PRO B 1 179 ? 1.062 11.906 -10.883 1 97.5 179 PRO B O 1
ATOM 4102 N N . LEU B 1 180 ? 1.996 13.773 -11.586 1 98.25 180 LEU B N 1
ATOM 4103 C CA . LEU B 1 180 ? 0.705 14.375 -11.898 1 98.25 180 LEU B CA 1
ATOM 4104 C C . LEU B 1 180 ? 0.014 13.617 -13.023 1 98.25 180 LEU B C 1
ATOM 4106 O O . LEU B 1 180 ? -1.193 13.367 -12.969 1 98.25 180 LEU B O 1
ATOM 4110 N N . GLY B 1 181 ? 0.796 13.297 -14.062 1 97.12 181 GLY B N 1
ATOM 4111 C CA . GLY B 1 181 ? 0.267 12.5 -15.164 1 97.12 181 GLY B CA 1
ATOM 4112 C C . GLY B 1 181 ? -0.232 11.141 -14.719 1 97.12 181 GLY B C 1
ATOM 4113 O O . GLY B 1 181 ? -1.282 10.68 -15.172 1 97.12 181 GLY B O 1
ATOM 4114 N N . ALA B 1 182 ? 0.522 10.523 -13.812 1 95.25 182 ALA B N 1
ATOM 4115 C CA . ALA B 1 182 ? 0.108 9.234 -13.281 1 95.25 182 ALA B CA 1
ATOM 4116 C C . ALA B 1 182 ? -1.188 9.359 -12.484 1 95.25 182 ALA B C 1
ATOM 4118 O O . ALA B 1 182 ? -2.074 8.508 -12.586 1 95.25 182 ALA B O 1
ATOM 4119 N N . LEU B 1 183 ? -1.278 10.375 -11.711 1 97.12 183 LEU B N 1
ATOM 4120 C CA . LEU B 1 183 ? -2.48 10.672 -10.938 1 97.12 183 LEU B CA 1
ATOM 4121 C C . LEU B 1 183 ? -3.676 10.898 -11.859 1 97.12 183 LEU B C 1
ATOM 4123 O O . LEU B 1 183 ? -4.754 10.344 -11.633 1 97.12 183 LEU B O 1
ATOM 4127 N N . ALA B 1 184 ? -3.467 11.648 -12.891 1 96.5 184 ALA B N 1
ATOM 4128 C CA . ALA B 1 184 ? -4.52 11.938 -13.859 1 96.5 184 ALA B CA 1
ATOM 4129 C C . ALA B 1 184 ? -4.949 10.672 -14.594 1 96.5 184 ALA B C 1
ATOM 4131 O O . ALA B 1 184 ? -6.145 10.445 -14.805 1 96.5 184 ALA B O 1
ATOM 4132 N N . ALA B 1 185 ? -4 9.898 -14.945 1 93 185 ALA B N 1
ATOM 4133 C CA . ALA B 1 185 ? -4.297 8.641 -15.633 1 93 185 ALA B CA 1
ATOM 4134 C C . ALA B 1 185 ? -5.145 7.727 -14.758 1 93 185 ALA B C 1
ATOM 4136 O O . ALA B 1 185 ? -6.113 7.129 -15.227 1 93 185 ALA B O 1
ATOM 4137 N N . MET B 1 186 ? -4.805 7.668 -13.477 1 93.62 186 MET B N 1
ATOM 4138 C CA . MET B 1 186 ? -5.555 6.82 -12.555 1 93.62 186 MET B CA 1
ATOM 4139 C C . MET B 1 186 ? -6.977 7.336 -12.375 1 93.62 186 MET B C 1
ATOM 4141 O O . MET B 1 186 ? -7.93 6.551 -12.367 1 93.62 186 MET B O 1
ATOM 4145 N N . ASP B 1 187 ? -7.098 8.641 -12.188 1 94.56 187 ASP B N 1
ATOM 4146 C CA . ASP B 1 187 ? -8.438 9.195 -12.055 1 94.56 187 ASP B CA 1
ATOM 4147 C C . ASP B 1 187 ? -9.266 8.953 -13.32 1 94.56 187 ASP B C 1
ATOM 4149 O O . ASP B 1 187 ? -10.453 8.641 -13.242 1 94.56 187 ASP B O 1
ATOM 4153 N N . THR B 1 188 ? -8.641 9.117 -14.484 1 91.25 188 THR B N 1
ATOM 4154 C CA . THR B 1 188 ? -9.336 8.875 -15.75 1 91.25 188 THR B CA 1
ATOM 4155 C C . THR B 1 188 ? -9.766 7.41 -15.852 1 91.25 188 THR B C 1
ATOM 4157 O O . THR B 1 188 ? -10.891 7.121 -16.25 1 91.25 188 THR B O 1
ATOM 4160 N N . LEU B 1 189 ? -8.914 6.582 -15.414 1 88.44 189 LEU B N 1
ATOM 4161 C CA . LEU B 1 189 ? -9.234 5.16 -15.414 1 88.44 189 LEU B CA 1
ATOM 4162 C C . LEU B 1 189 ? -10.398 4.863 -14.469 1 88.44 189 LEU B C 1
ATOM 4164 O O . LEU B 1 189 ? -11.383 4.238 -14.867 1 88.44 189 LEU B O 1
ATOM 4168 N N . ARG B 1 190 ? -10.32 5.352 -13.328 1 88.19 190 ARG B N 1
ATOM 4169 C CA . ARG B 1 190 ? -11.25 5.059 -12.25 1 88.19 190 ARG B CA 1
ATOM 4170 C C . ARG B 1 190 ? -12.625 5.66 -12.539 1 88.19 190 ARG B C 1
ATOM 4172 O O . ARG B 1 190 ? -13.648 5.023 -12.289 1 88.19 190 ARG B O 1
ATOM 4179 N N . TYR B 1 191 ? -12.68 6.832 -13.07 1 87.56 191 TYR B N 1
ATOM 4180 C CA . TYR B 1 191 ? -13.945 7.555 -13.109 1 87.56 191 TYR B CA 1
ATOM 4181 C C . TYR B 1 191 ? -14.523 7.578 -14.516 1 87.56 191 TYR B C 1
ATOM 4183 O O . TYR B 1 191 ? -15.719 7.805 -14.695 1 87.56 191 TYR B O 1
ATOM 4191 N N . LEU B 1 192 ? -13.68 7.387 -15.539 1 84.19 192 LEU B N 1
ATOM 4192 C CA . LEU B 1 192 ? -14.188 7.527 -16.891 1 84.19 192 LEU B CA 1
ATOM 4193 C C . LEU B 1 192 ? -14.109 6.199 -17.641 1 84.19 192 LEU B C 1
ATOM 4195 O O . LEU B 1 192 ? -15.094 5.77 -18.266 1 84.19 192 LEU B O 1
ATOM 4199 N N . LEU B 1 193 ? -13.016 5.547 -17.531 1 82 193 LEU B N 1
ATOM 4200 C CA . LEU B 1 193 ? -12.766 4.434 -18.438 1 82 193 LEU B CA 1
ATOM 4201 C C . LEU B 1 193 ? -13.234 3.117 -17.828 1 82 193 LEU B C 1
ATOM 4203 O O . LEU B 1 193 ? -13.617 2.191 -18.547 1 82 193 LEU B O 1
ATOM 4207 N N . TRP B 1 194 ? -13.141 2.992 -16.5 1 82.5 194 TRP B N 1
ATOM 4208 C CA . TRP B 1 194 ? -13.453 1.735 -15.828 1 82.5 194 TRP B CA 1
ATOM 4209 C C . TRP B 1 194 ? -14.352 1.977 -14.617 1 82.5 194 TRP B C 1
ATOM 4211 O O . TRP B 1 194 ? -13.922 1.778 -13.477 1 82.5 194 TRP B O 1
ATOM 4221 N N . PRO B 1 195 ? -15.656 2.201 -15.055 1 78.38 195 PRO B N 1
ATOM 4222 C CA . PRO B 1 195 ? -16.578 2.289 -13.922 1 78.38 195 PRO B CA 1
ATOM 4223 C C . PRO B 1 195 ? -16.656 0.992 -13.125 1 78.38 195 PRO B C 1
ATOM 4225 O O . PRO B 1 195 ? -16.734 -0.093 -13.703 1 78.38 195 PRO B O 1
ATOM 4228 N N . GLY B 1 196 ? -16.406 1.058 -11.883 1 78.31 196 GLY B N 1
ATOM 4229 C CA . GLY B 1 196 ? -16.438 -0.137 -11.055 1 78.31 196 GLY B CA 1
ATOM 4230 C C . GLY B 1 196 ? -15.055 -0.711 -10.781 1 78.31 196 GLY B C 1
ATOM 4231 O O . GLY B 1 196 ? -14.938 -1.831 -10.281 1 78.31 196 GLY B O 1
ATOM 4232 N N . MET B 1 197 ? -14.102 -0.005 -11.219 1 84.5 197 MET B N 1
ATOM 4233 C CA . MET B 1 197 ? -12.734 -0.429 -10.93 1 84.5 197 MET B CA 1
ATOM 4234 C C . MET B 1 197 ? -12.586 -0.812 -9.461 1 84.5 197 MET B C 1
ATOM 4236 O O . MET B 1 197 ? -13.094 -0.123 -8.578 1 84.5 197 MET B O 1
ATOM 4240 N N . PRO B 1 198 ? -11.93 -2.029 -9.312 1 79.5 198 PRO B N 1
ATOM 4241 C CA . PRO B 1 198 ? -11.633 -2.326 -7.906 1 79.5 198 PRO B CA 1
ATOM 4242 C C . PRO B 1 198 ? -10.875 -1.198 -7.211 1 79.5 198 PRO B C 1
ATOM 4244 O O . PRO B 1 198 ? -10.086 -0.497 -7.848 1 79.5 198 PRO B O 1
ATOM 4247 N N . GLY B 1 199 ? -11.07 -1.06 -5.895 1 82.75 199 GLY B N 1
ATOM 4248 C CA . GLY B 1 199 ? -10.602 0.107 -5.164 1 82.75 199 GLY B CA 1
ATOM 4249 C C . GLY B 1 199 ? -9.102 0.093 -4.914 1 82.75 199 GLY B C 1
ATOM 4250 O O . GLY B 1 199 ? -8.469 1.147 -4.871 1 82.75 199 GLY B O 1
ATOM 4251 N N . TRP B 1 200 ? -8.453 -1.043 -4.848 1 80.38 200 TRP B N 1
ATOM 4252 C CA . TRP B 1 200 ? -7.117 -1.157 -4.27 1 80.38 200 TRP B CA 1
ATOM 4253 C C . TRP B 1 200 ? -6.074 -0.518 -5.18 1 80.38 200 TRP B C 1
ATOM 4255 O O . TRP B 1 200 ? -5.125 0.108 -4.703 1 80.38 200 TRP B O 1
ATOM 4265 N N . PRO B 1 201 ? -6.223 -0.579 -6.57 1 85.31 201 PRO B N 1
ATOM 4266 C CA . PRO B 1 201 ? -5.203 0.069 -7.398 1 85.31 201 PRO B CA 1
ATOM 4267 C C . PRO B 1 201 ? -5.152 1.581 -7.195 1 85.31 201 PRO B C 1
ATOM 4269 O O . PRO B 1 201 ? -4.102 2.199 -7.387 1 85.31 201 PRO B O 1
ATOM 4272 N N . ALA B 1 202 ? -6.273 2.115 -6.801 1 89.56 202 ALA B N 1
ATOM 4273 C CA . ALA B 1 202 ? -6.375 3.566 -6.652 1 89.56 202 ALA B CA 1
ATOM 4274 C C . ALA B 1 202 ? -5.512 4.062 -5.496 1 89.56 202 ALA B C 1
ATOM 4276 O O . ALA B 1 202 ? -5.207 5.254 -5.406 1 89.56 202 ALA B O 1
ATOM 4277 N N . TYR B 1 203 ? -5.074 3.17 -4.652 1 89.19 203 TYR B N 1
ATOM 4278 C CA . TYR B 1 203 ? -4.262 3.576 -3.512 1 89.19 203 TYR B CA 1
ATOM 4279 C C . TYR B 1 203 ? -2.84 3.912 -3.947 1 89.19 203 TYR B C 1
ATOM 4281 O O . TYR B 1 203 ? -2.076 4.508 -3.186 1 89.19 203 TYR B O 1
ATOM 4289 N N . LEU B 1 204 ? -2.525 3.654 -5.219 1 89.88 204 LEU B N 1
ATOM 4290 C CA . LEU B 1 204 ? -1.284 4.172 -5.785 1 89.88 204 LEU B CA 1
ATOM 4291 C C . LEU B 1 204 ? -1.269 5.695 -5.758 1 89.88 204 LEU B C 1
ATOM 4293 O O . LEU B 1 204 ? -0.202 6.309 -5.664 1 89.88 204 LEU B O 1
ATOM 4297 N N . ASN B 1 205 ? -2.457 6.234 -5.715 1 96.06 205 ASN B N 1
ATOM 4298 C CA . ASN B 1 205 ? -2.59 7.684 -5.684 1 96.06 205 ASN B CA 1
ATOM 4299 C C . ASN B 1 205 ? -2.086 8.266 -4.363 1 96.06 205 ASN B C 1
ATOM 4301 O O . ASN B 1 205 ? -1.794 9.461 -4.277 1 96.06 205 ASN B O 1
ATOM 4305 N N . CYS B 1 206 ? -1.97 7.418 -3.346 1 94.75 206 CYS B N 1
ATOM 4306 C CA . CYS B 1 206 ? -1.427 7.891 -2.076 1 94.75 206 CYS B CA 1
ATOM 4307 C C . CYS B 1 206 ? 0.038 8.281 -2.225 1 94.75 206 CYS B C 1
ATOM 4309 O O . CYS B 1 206 ? 0.54 9.117 -1.472 1 94.75 206 CYS B O 1
ATOM 4311 N N . VAL B 1 207 ? 0.629 7.738 -3.232 1 94.75 207 VAL B N 1
ATOM 4312 C CA . VAL B 1 207 ? 2.027 8.078 -3.473 1 94.75 207 VAL B CA 1
ATOM 4313 C C . VAL B 1 207 ? 2.117 9.172 -4.535 1 94.75 207 VAL B C 1
ATOM 4315 O O . VAL B 1 207 ? 2.744 10.211 -4.312 1 94.75 207 VAL B O 1
ATOM 4318 N N . THR B 1 208 ? 1.382 9.016 -5.617 1 97.06 208 THR B N 1
ATOM 4319 C CA . THR B 1 208 ? 1.537 9.914 -6.762 1 97.06 208 THR B CA 1
ATOM 4320 C C . THR B 1 208 ? 1.015 11.305 -6.434 1 97.06 208 THR B C 1
ATOM 4322 O O . THR B 1 208 ? 1.619 12.305 -6.82 1 97.06 208 THR B O 1
ATOM 4325 N N . ALA B 1 209 ? -0.059 11.359 -5.695 1 98.31 209 ALA B N 1
ATOM 4326 C CA . ALA B 1 209 ? -0.661 12.648 -5.375 1 98.31 209 ALA B CA 1
ATOM 4327 C C . ALA B 1 209 ? 0.285 13.508 -4.535 1 98.31 209 ALA B C 1
ATOM 4329 O O . ALA B 1 209 ? 0.416 14.711 -4.766 1 98.31 209 ALA B O 1
ATOM 4330 N N . TRP B 1 210 ? 0.971 12.844 -3.613 1 98.5 210 TRP B N 1
ATOM 4331 C CA . TRP B 1 210 ? 1.806 13.602 -2.686 1 98.5 210 TRP B CA 1
ATOM 4332 C C . TRP B 1 210 ? 3.23 13.727 -3.213 1 98.5 210 TRP B C 1
ATOM 4334 O O . TRP B 1 210 ? 4 14.57 -2.744 1 98.5 210 TRP B O 1
ATOM 4344 N N . LEU B 1 211 ? 3.494 12.914 -4.227 1 98.56 211 LEU B N 1
ATOM 4345 C CA . LEU B 1 211 ? 4.777 13.062 -4.902 1 98.56 211 LEU B CA 1
ATOM 4346 C C . LEU B 1 211 ? 4.832 14.359 -5.695 1 98.56 211 LEU B C 1
ATOM 4348 O O . LEU B 1 211 ? 5.91 14.906 -5.93 1 98.56 211 LEU B O 1
ATOM 4352 N N . VAL B 1 212 ? 3.697 14.906 -6.055 1 98.75 212 VAL B N 1
ATOM 4353 C CA . VAL B 1 212 ? 3.633 16.156 -6.809 1 98.75 212 VAL B CA 1
ATOM 4354 C C . VAL B 1 212 ? 4.164 17.297 -5.953 1 98.75 212 VAL B C 1
ATOM 4356 O O . VAL B 1 212 ? 5.188 17.906 -6.281 1 98.75 212 VAL B O 1
ATOM 4359 N N . PRO B 1 213 ? 3.539 17.547 -4.805 1 98.88 213 PRO B N 1
ATOM 4360 C CA . PRO B 1 213 ? 4.082 18.625 -3.988 1 98.88 213 PRO B CA 1
ATOM 4361 C C . PRO B 1 213 ? 5.48 18.328 -3.453 1 98.88 213 PRO B C 1
ATOM 4363 O O . PRO B 1 213 ? 6.297 19.234 -3.293 1 98.88 213 PRO B O 1
ATOM 4366 N N . TYR B 1 214 ? 5.836 17.094 -3.193 1 98.81 214 TYR B N 1
ATOM 4367 C CA . TYR B 1 214 ? 7.172 16.703 -2.752 1 98.81 214 TYR B CA 1
ATOM 4368 C C . TYR B 1 214 ? 8.219 17.078 -3.793 1 98.81 214 TYR B C 1
ATOM 4370 O O . TYR B 1 214 ? 9.258 17.672 -3.459 1 98.81 214 TYR B O 1
ATOM 4378 N N . THR B 1 215 ? 7.926 16.797 -5.047 1 98.81 215 THR B N 1
ATOM 4379 C CA . THR B 1 215 ? 8.828 17.109 -6.152 1 98.81 215 THR B CA 1
ATOM 4380 C C . THR B 1 215 ? 8.977 18.625 -6.312 1 98.81 215 THR B C 1
ATOM 4382 O O . THR B 1 215 ? 10.078 19.109 -6.562 1 98.81 215 THR B O 1
ATOM 4385 N N . LEU B 1 216 ? 7.914 19.312 -6.148 1 98.81 216 LEU B N 1
ATOM 4386 C CA . LEU B 1 216 ? 7.973 20.766 -6.223 1 98.81 216 LEU B CA 1
ATOM 4387 C C . LEU B 1 216 ? 8.82 21.328 -5.086 1 98.81 216 LEU B C 1
ATOM 4389 O O . LEU B 1 216 ? 9.516 22.344 -5.266 1 98.81 216 LEU B O 1
ATOM 4393 N N . GLY B 1 217 ? 8.75 20.688 -3.91 1 98.81 217 GLY B N 1
ATOM 4394 C CA . GLY B 1 217 ? 9.617 21.078 -2.811 1 98.81 217 GLY B CA 1
ATOM 4395 C C . GLY B 1 217 ? 11.094 20.875 -3.113 1 98.81 217 GLY B C 1
ATOM 4396 O O . GLY B 1 217 ? 11.922 21.734 -2.824 1 98.81 217 GLY B O 1
ATOM 4397 N N . VAL B 1 218 ? 11.367 19.75 -3.73 1 98.69 218 VAL B N 1
ATOM 4398 C CA . VAL B 1 218 ? 12.734 19.469 -4.137 1 98.69 218 VAL B CA 1
ATOM 4399 C C . VAL B 1 218 ? 13.203 20.5 -5.164 1 98.69 218 VAL B C 1
ATOM 4401 O O . VAL B 1 218 ? 14.32 21.016 -5.07 1 98.69 218 VAL B O 1
ATOM 4404 N N . ALA B 1 219 ? 12.352 20.812 -6.078 1 98.69 219 ALA B N 1
ATOM 4405 C CA . ALA B 1 219 ? 12.68 21.797 -7.105 1 98.69 219 ALA B CA 1
ATOM 4406 C C . ALA B 1 219 ? 12.945 23.172 -6.48 1 98.69 219 ALA B C 1
ATOM 4408 O O . ALA B 1 219 ? 13.867 23.875 -6.895 1 98.69 219 ALA B O 1
ATOM 4409 N N . ALA B 1 220 ? 12.172 23.531 -5.527 1 98.31 220 ALA B N 1
ATOM 4410 C CA . ALA B 1 220 ? 12.352 24.812 -4.844 1 98.31 220 ALA B CA 1
ATOM 4411 C C . ALA B 1 220 ? 13.695 24.844 -4.109 1 98.31 220 ALA B C 1
ATOM 4413 O O . ALA B 1 220 ? 14.406 25.859 -4.156 1 98.31 220 ALA B O 1
ATOM 4414 N N . ALA B 1 221 ? 14.039 23.734 -3.504 1 97.75 221 ALA B N 1
ATOM 4415 C CA . ALA B 1 221 ? 15.305 23.641 -2.775 1 97.75 221 ALA B CA 1
ATOM 4416 C C . ALA B 1 221 ? 16.5 23.781 -3.721 1 97.75 221 ALA B C 1
ATOM 4418 O O . ALA B 1 221 ? 17.547 24.312 -3.338 1 97.75 221 ALA B O 1
ATOM 4419 N N . ARG B 1 222 ? 16.25 23.375 -4.957 1 96.94 222 ARG B N 1
ATOM 4420 C CA . ARG B 1 222 ? 17.312 23.391 -5.945 1 96.94 222 ARG B CA 1
ATOM 4421 C C . ARG B 1 222 ? 17.281 24.672 -6.773 1 96.94 222 ARG B C 1
ATOM 4423 O O . ARG B 1 222 ? 18 24.797 -7.766 1 96.94 222 ARG B O 1
ATOM 4430 N N . GLY B 1 223 ? 16.422 25.516 -6.449 1 96.38 223 GLY B N 1
ATOM 4431 C CA . GLY B 1 223 ? 16.344 26.812 -7.125 1 96.38 223 GLY B CA 1
ATOM 4432 C C . GLY B 1 223 ? 15.641 26.734 -8.469 1 96.38 223 GLY B C 1
ATOM 4433 O O . GLY B 1 223 ? 15.75 27.656 -9.281 1 96.38 223 GLY B O 1
ATOM 4434 N N . ARG B 1 224 ? 14.977 25.672 -8.68 1 96.69 224 ARG B N 1
ATOM 4435 C CA . ARG B 1 224 ? 14.312 25.469 -9.961 1 96.69 224 ARG B CA 1
ATOM 4436 C C . ARG B 1 224 ? 12.852 25.891 -9.898 1 96.69 224 ARG B C 1
ATOM 4438 O O . ARG B 1 224 ? 12.117 25.75 -10.875 1 96.69 224 ARG B O 1
ATOM 4445 N N . LEU B 1 225 ? 12.398 26.312 -8.781 1 96.12 225 LEU B N 1
ATOM 4446 C CA . LEU B 1 225 ? 11.062 26.828 -8.531 1 96.12 225 LEU B CA 1
ATOM 4447 C C . LEU B 1 225 ? 11.102 27.953 -7.496 1 96.12 225 LEU B C 1
ATOM 4449 O O . LEU B 1 225 ? 11.266 27.703 -6.301 1 96.12 225 LEU B O 1
ATOM 4453 N N . ALA B 1 226 ? 11.07 29.125 -8.016 1 92.56 226 ALA B N 1
ATOM 4454 C CA . ALA B 1 226 ? 11.172 30.281 -7.113 1 92.56 226 ALA B CA 1
ATOM 4455 C C . ALA B 1 226 ? 10.547 31.516 -7.734 1 92.56 226 ALA B C 1
ATOM 4457 O O . ALA B 1 226 ? 10.359 31.578 -8.953 1 92.56 226 ALA B O 1
ATOM 4458 N N . GLY B 1 227 ? 10.117 32.406 -6.816 1 92.5 227 GLY B N 1
ATOM 4459 C CA . GLY B 1 227 ? 9.734 33.75 -7.262 1 92.5 227 GLY B CA 1
ATOM 4460 C C . GLY B 1 227 ? 8.234 33.906 -7.453 1 92.5 227 GLY B C 1
ATOM 4461 O O . GLY B 1 227 ? 7.496 32.906 -7.41 1 92.5 227 GLY B O 1
ATOM 4462 N N . PRO B 1 228 ? 7.785 35.094 -7.605 1 95.25 228 PRO B N 1
ATOM 4463 C CA . PRO B 1 228 ? 6.355 35.406 -7.691 1 95.25 228 PRO B CA 1
ATOM 4464 C C . PRO B 1 228 ? 5.711 34.875 -8.969 1 95.25 228 PRO B C 1
ATOM 4466 O O . PRO B 1 228 ? 4.523 34.531 -8.969 1 95.25 228 PRO B O 1
ATOM 4469 N N . ARG B 1 229 ? 6.492 34.781 -10.094 1 95.81 229 ARG B N 1
ATOM 4470 C CA . ARG B 1 229 ? 5.93 34.25 -11.344 1 95.81 229 ARG B CA 1
ATOM 4471 C C . ARG B 1 229 ? 5.516 32.812 -11.203 1 95.81 229 ARG B C 1
ATOM 4473 O O . ARG B 1 229 ? 4.418 32.406 -11.617 1 95.81 229 ARG B O 1
ATOM 4480 N N . SER B 1 230 ? 6.461 32.031 -10.555 1 97.94 230 SER B N 1
ATOM 4481 C CA . SER B 1 230 ? 6.141 30.641 -10.289 1 97.94 230 SER B CA 1
ATOM 4482 C C . SER B 1 230 ? 4.977 30.516 -9.312 1 97.94 230 SER B C 1
ATOM 4484 O O . SER B 1 230 ? 4.098 29.672 -9.484 1 97.94 230 SER B O 1
ATOM 4486 N N . GLY B 1 231 ? 4.973 31.359 -8.32 1 98.5 231 GLY B N 1
ATOM 4487 C CA . GLY B 1 231 ? 3.887 31.359 -7.355 1 98.5 231 GLY B CA 1
ATOM 4488 C C . GLY B 1 231 ? 2.535 31.656 -7.977 1 98.5 231 GLY B C 1
ATOM 4489 O O . GLY B 1 231 ? 1.559 30.953 -7.73 1 98.5 231 GLY B O 1
ATOM 4490 N N . ARG B 1 232 ? 2.492 32.719 -8.828 1 98.25 232 ARG B N 1
ATOM 4491 C CA . ARG B 1 232 ? 1.253 33.094 -9.5 1 98.25 232 ARG B CA 1
ATOM 4492 C C . ARG B 1 232 ? 0.796 32 -10.453 1 98.25 232 ARG B C 1
ATOM 4494 O O . ARG B 1 232 ? -0.398 31.703 -10.547 1 98.25 232 ARG B O 1
ATOM 4501 N N . GLY B 1 233 ? 1.747 31.422 -11.164 1 98.19 233 GLY B N 1
ATOM 4502 C CA . GLY B 1 233 ? 1.428 30.344 -12.078 1 98.19 233 GLY B CA 1
ATOM 4503 C C . GLY B 1 233 ? 0.8 29.141 -11.383 1 98.19 233 GLY B C 1
ATOM 4504 O O . GLY B 1 233 ? -0.228 28.625 -11.828 1 98.19 233 GLY B O 1
ATOM 4505 N N . LEU B 1 234 ? 1.42 28.688 -10.273 1 98.62 234 LEU B N 1
ATOM 4506 C CA . LEU B 1 234 ? 0.909 27.547 -9.523 1 98.62 234 LEU B CA 1
ATOM 4507 C C . LEU B 1 234 ? -0.446 27.875 -8.906 1 98.62 234 LEU B C 1
ATOM 4509 O O . LEU B 1 234 ? -1.353 27.031 -8.914 1 98.62 234 LEU B O 1
ATOM 4513 N N . LEU B 1 235 ? -0.562 29.078 -8.367 1 98.56 235 LEU B N 1
ATOM 4514 C CA . LEU B 1 235 ? -1.826 29.484 -7.773 1 98.56 235 LEU B CA 1
ATOM 4515 C C . LEU B 1 235 ? -2.949 29.453 -8.805 1 98.56 235 LEU B C 1
ATOM 4517 O O . LEU B 1 235 ? -4.02 28.906 -8.547 1 98.56 235 LEU B O 1
ATOM 4521 N N . LEU B 1 236 ? -2.678 30.016 -9.977 1 98.44 236 LEU B N 1
ATOM 4522 C CA . LEU B 1 236 ? -3.672 30.062 -11.039 1 98.44 236 LEU B CA 1
ATOM 4523 C C . LEU B 1 236 ? -3.998 28.656 -11.539 1 98.44 236 LEU B C 1
ATOM 4525 O O . LEU B 1 236 ? -5.168 28.328 -11.758 1 98.44 236 LEU B O 1
ATOM 4529 N N . ALA B 1 237 ? -2.99 27.859 -11.703 1 98.25 237 ALA B N 1
ATOM 4530 C CA . ALA B 1 237 ? -3.199 26.484 -12.148 1 98.25 237 ALA B CA 1
ATOM 4531 C C . ALA B 1 237 ? -4.027 25.688 -11.133 1 98.25 237 ALA B C 1
ATOM 4533 O O . ALA B 1 237 ? -4.941 24.953 -11.508 1 98.25 237 ALA B O 1
ATOM 4534 N N . GLY B 1 238 ? -3.658 25.859 -9.852 1 98.62 238 GLY B N 1
ATOM 4535 C CA . GLY B 1 238 ? -4.383 25.156 -8.805 1 98.62 238 GLY B CA 1
ATOM 4536 C C . GLY B 1 238 ? -5.836 25.578 -8.695 1 98.62 238 GLY B C 1
ATOM 4537 O O . GLY B 1 238 ? -6.734 24.734 -8.641 1 98.62 238 GLY B O 1
ATOM 4538 N N . VAL B 1 239 ? -6.062 26.859 -8.734 1 98.25 239 VAL B N 1
ATOM 4539 C CA . VAL B 1 239 ? -7.41 27.391 -8.562 1 98.25 239 VAL B CA 1
ATOM 4540 C C . VAL B 1 239 ? -8.258 27.062 -9.789 1 98.25 239 VAL B C 1
ATOM 4542 O O . VAL B 1 239 ? -9.375 26.547 -9.656 1 98.25 239 VAL B O 1
ATOM 4545 N N . THR B 1 240 ? -7.77 27.328 -10.984 1 98.38 240 THR B N 1
ATOM 4546 C CA . THR B 1 240 ? -8.516 27.062 -12.211 1 98.38 240 THR B CA 1
ATOM 4547 C C . THR B 1 240 ? -8.711 25.562 -12.406 1 98.38 240 THR B C 1
ATOM 4549 O O . THR B 1 240 ? -9.812 25.109 -12.75 1 98.38 240 THR B O 1
ATOM 4552 N N . GLY B 1 241 ? -7.613 24.859 -12.172 1 98.12 241 GLY B N 1
ATOM 4553 C CA . GLY B 1 241 ? -7.734 23.422 -12.258 1 98.12 241 GLY B CA 1
ATOM 4554 C C . GLY B 1 241 ? -8.734 22.844 -11.273 1 98.12 241 GLY B C 1
ATOM 4555 O O . GLY B 1 241 ? -9.547 21.984 -11.641 1 98.12 241 GLY B O 1
ATOM 4556 N N . GLY B 1 242 ? -8.641 23.281 -10.031 1 98.06 242 GLY B N 1
ATOM 4557 C CA . GLY B 1 242 ? -9.594 22.844 -9.031 1 98.06 242 GLY B CA 1
ATOM 4558 C C . GLY B 1 242 ? -11.031 23.156 -9.391 1 98.06 242 GLY B C 1
ATOM 4559 O O . GLY B 1 242 ? -11.914 22.297 -9.258 1 98.06 242 GLY B O 1
ATOM 4560 N N . ALA B 1 243 ? -11.242 24.344 -9.883 1 97.88 243 ALA B N 1
ATOM 4561 C CA . ALA B 1 243 ? -12.586 24.75 -10.281 1 97.88 243 ALA B CA 1
ATOM 4562 C C . ALA B 1 243 ? -13.102 23.891 -11.43 1 97.88 243 ALA B C 1
ATOM 4564 O O . ALA B 1 243 ? -14.258 23.453 -11.414 1 97.88 243 ALA B O 1
ATOM 4565 N N . LEU B 1 244 ? -12.281 23.625 -12.359 1 98.06 244 LEU B N 1
ATOM 4566 C CA . LEU B 1 244 ? -12.664 22.812 -13.508 1 98.06 244 LEU B CA 1
ATOM 4567 C C . LEU B 1 244 ? -12.977 21.375 -13.07 1 98.06 244 LEU B C 1
ATOM 4569 O O . LEU B 1 244 ? -13.906 20.766 -13.586 1 98.06 244 LEU B O 1
ATOM 4573 N N . LEU B 1 245 ? -12.219 20.891 -12.102 1 97.75 245 LEU B N 1
ATOM 4574 C CA . LEU B 1 245 ? -12.438 19.531 -11.617 1 97.75 245 LEU B CA 1
ATOM 4575 C C . LEU B 1 245 ? -13.742 19.438 -10.836 1 97.75 245 LEU B C 1
ATOM 4577 O O . LEU B 1 245 ? -14.477 18.453 -10.953 1 97.75 245 LEU B O 1
ATOM 4581 N N . ILE B 1 246 ? -14 20.469 -10.102 1 96.56 246 ILE B N 1
ATOM 4582 C CA . ILE B 1 246 ? -15.266 20.5 -9.375 1 96.56 246 ILE B CA 1
ATOM 4583 C C . ILE B 1 246 ? -16.422 20.562 -10.359 1 96.56 246 ILE B C 1
ATOM 4585 O O . ILE B 1 246 ? -17.422 19.859 -10.203 1 96.56 246 ILE B O 1
ATOM 4589 N N . LEU B 1 247 ? -16.297 21.312 -11.43 1 96.62 247 LEU B N 1
ATOM 4590 C CA . LEU B 1 247 ? -17.312 21.391 -12.477 1 96.62 247 LEU B CA 1
ATOM 4591 C C . LEU B 1 247 ? -17.453 20.062 -13.195 1 96.62 247 LEU B C 1
ATOM 4593 O O . LEU B 1 247 ? -18.547 19.703 -13.633 1 96.62 247 LEU B O 1
ATOM 4597 N N . ALA B 1 248 ? -16.344 19.344 -13.195 1 95.25 248 ALA B N 1
ATOM 4598 C CA . ALA B 1 248 ? -16.344 18.031 -13.859 1 95.25 248 ALA B CA 1
ATOM 4599 C C . ALA B 1 248 ? -16.938 16.953 -12.953 1 95.25 248 ALA B C 1
ATOM 4601 O O . ALA B 1 248 ? -17 15.789 -13.336 1 95.25 248 ALA B O 1
ATOM 4602 N N . GLY B 1 249 ? -17.25 17.312 -11.703 1 93.5 249 GLY B N 1
ATOM 4603 C CA . GLY B 1 249 ? -18 16.375 -10.898 1 93.5 249 GLY B CA 1
ATOM 4604 C C . GLY B 1 249 ? -17.234 15.891 -9.68 1 93.5 249 GLY B C 1
ATOM 4605 O O . GLY B 1 249 ? -17.719 15.039 -8.93 1 93.5 249 GLY B O 1
ATOM 4606 N N . TYR B 1 250 ? -15.984 16.344 -9.484 1 94.75 250 TYR B N 1
ATOM 4607 C CA . TYR B 1 250 ? -15.273 16.016 -8.258 1 94.75 250 TYR B CA 1
ATOM 4608 C C . TYR B 1 250 ? -15.969 16.641 -7.047 1 94.75 250 TYR B C 1
ATOM 4610 O O . TYR B 1 250 ? -16.453 17.766 -7.113 1 94.75 250 TYR B O 1
ATOM 4618 N N . PRO B 1 251 ? -16.062 15.852 -5.922 1 94.25 251 PRO B N 1
ATOM 4619 C CA . PRO B 1 251 ? -16.578 16.484 -4.715 1 94.25 251 PRO B CA 1
ATOM 4620 C C . PRO B 1 251 ? -15.805 17.75 -4.328 1 94.25 251 PRO B C 1
ATOM 4622 O O . PRO B 1 251 ? -14.578 17.797 -4.465 1 94.25 251 PRO B O 1
ATOM 4625 N N . ALA B 1 252 ? -16.562 18.672 -3.848 1 94 252 ALA B N 1
ATOM 4626 C CA . ALA B 1 252 ? -15.914 19.922 -3.469 1 94 252 ALA B CA 1
ATOM 4627 C C . ALA B 1 252 ? -15.094 19.766 -2.195 1 94 252 ALA B C 1
ATOM 4629 O O . ALA B 1 252 ? -14.086 20.438 -2.008 1 94 252 ALA B O 1
ATOM 4630 N N . SER B 1 253 ? -15.539 18.828 -1.348 1 93.81 253 SER B N 1
ATOM 4631 C CA . SER B 1 253 ? -14.805 18.594 -0.109 1 93.81 253 SER B CA 1
ATOM 4632 C C . SER B 1 253 ? -13.461 17.922 -0.383 1 93.81 253 SER B C 1
ATOM 4634 O O . SER B 1 253 ? -13.375 16.984 -1.184 1 93.81 253 SER B O 1
ATOM 4636 N N . LEU B 1 254 ? -12.43 18.406 0.252 1 94.12 254 LEU B N 1
ATOM 4637 C CA . LEU B 1 254 ? -11.094 17.859 0.058 1 94.12 254 LEU B CA 1
ATOM 4638 C C . LEU B 1 254 ? -10.781 16.812 1.117 1 94.12 254 LEU B C 1
ATOM 4640 O O . LEU B 1 254 ? -9.672 16.266 1.158 1 94.12 254 LEU B O 1
ATOM 4644 N N . VAL B 1 255 ? -11.781 16.547 1.981 1 90.81 255 VAL B N 1
ATOM 4645 C CA . VAL B 1 255 ? -11.688 15.461 2.951 1 90.81 255 VAL B CA 1
ATOM 4646 C C . VAL B 1 255 ? -12.898 14.539 2.816 1 90.81 255 VAL B C 1
ATOM 4648 O O . VAL B 1 255 ? -13.891 14.906 2.18 1 90.81 255 VAL B O 1
ATOM 4651 N N . GLY B 1 256 ? -12.719 13.398 3.348 1 87.62 256 GLY B N 1
ATOM 4652 C CA . GLY B 1 256 ? -13.828 12.461 3.289 1 87.62 256 GLY B CA 1
ATOM 4653 C C . GLY B 1 256 ? -15.008 12.883 4.145 1 87.62 256 GLY B C 1
ATOM 4654 O O . GLY B 1 256 ? -14.828 13.414 5.238 1 87.62 256 GLY B O 1
ATOM 4655 N N . VAL B 1 257 ? -16.172 12.734 3.594 1 82.19 257 VAL B N 1
ATOM 4656 C CA . VAL B 1 257 ? -17.422 12.992 4.305 1 82.19 257 VAL B CA 1
ATOM 4657 C C . VAL B 1 257 ? -18.203 11.688 4.457 1 82.19 257 VAL B C 1
ATOM 4659 O O . VAL B 1 257 ? -18.547 11.047 3.463 1 82.19 257 VAL B O 1
ATOM 4662 N N . PRO B 1 258 ? -18.344 11.328 5.707 1 76.5 258 PRO B N 1
ATOM 4663 C CA . PRO B 1 258 ? -19.094 10.086 5.891 1 76.5 258 PRO B CA 1
ATOM 4664 C C . PRO B 1 258 ? -20.391 10.055 5.094 1 76.5 258 PRO B C 1
ATOM 4666 O O . PRO B 1 258 ? -21.141 11.039 5.086 1 76.5 258 PRO B O 1
ATOM 4669 N N . GLY B 1 259 ? -20.578 8.945 4.398 1 73.12 259 GLY B N 1
ATOM 4670 C CA . GLY B 1 259 ? -21.812 8.773 3.654 1 73.12 259 GLY B CA 1
ATOM 4671 C C . GLY B 1 259 ? -21.703 9.211 2.205 1 73.12 259 GLY B C 1
ATOM 4672 O O . GLY B 1 259 ? -22.562 8.867 1.383 1 73.12 259 GLY B O 1
ATOM 4673 N N . HIS B 1 260 ? -20.609 9.969 2.037 1 72.5 260 HIS B N 1
ATOM 4674 C CA . HIS B 1 260 ? -20.406 10.391 0.656 1 72.5 260 HIS B CA 1
ATOM 4675 C C . HIS B 1 260 ? -19.594 9.367 -0.123 1 72.5 260 HIS B C 1
ATOM 4677 O O . HIS B 1 260 ? -18.75 8.672 0.451 1 72.5 260 HIS B O 1
ATOM 4683 N N . GLY B 1 261 ? -19.984 8.906 -1.207 1 73.69 261 GLY B N 1
ATOM 4684 C CA . GLY B 1 261 ? -19.406 7.859 -2.029 1 73.69 261 GLY B CA 1
ATOM 4685 C C . GLY B 1 261 ? -17.953 8.117 -2.396 1 73.69 261 GLY B C 1
ATOM 4686 O O . GLY B 1 261 ? -17.078 7.305 -2.104 1 73.69 261 GLY B O 1
ATOM 4687 N N . ARG B 1 262 ? -17.594 9.289 -2.98 1 84.62 262 ARG B N 1
ATOM 4688 C CA . ARG B 1 262 ? -16.266 9.57 -3.492 1 84.62 262 ARG B CA 1
ATOM 4689 C C . ARG B 1 262 ? -15.516 10.531 -2.574 1 84.62 262 ARG B C 1
ATOM 4691 O O . ARG B 1 262 ? -16.109 11.484 -2.061 1 84.62 262 ARG B O 1
ATOM 4698 N N . SER B 1 263 ? -14.258 10.211 -2.24 1 89.69 263 SER B N 1
ATOM 4699 C CA . SER B 1 263 ? -13.375 11.055 -1.439 1 89.69 263 SER B CA 1
ATOM 4700 C C . SER B 1 263 ? -12.203 11.57 -2.266 1 89.69 263 SER B C 1
ATOM 4702 O O . SER B 1 263 ? -11.773 10.914 -3.219 1 89.69 263 SER B O 1
ATOM 4704 N N . ASN B 1 264 ? -11.758 12.781 -1.96 1 94.62 264 ASN B N 1
ATOM 4705 C CA . ASN B 1 264 ? -10.578 13.328 -2.619 1 94.62 264 ASN B CA 1
ATOM 4706 C C . ASN B 1 264 ? -9.312 13.039 -1.824 1 94.62 264 ASN B C 1
ATOM 4708 O O . ASN B 1 264 ? -8.211 13.383 -2.256 1 94.62 264 ASN B O 1
ATOM 4712 N N . LEU B 1 265 ? -9.523 12.328 -0.719 1 92.06 265 LEU B N 1
ATOM 4713 C CA . LEU B 1 265 ? -8.375 12.117 0.145 1 92.06 265 LEU B CA 1
ATOM 4714 C C . LEU B 1 265 ? -8.148 10.625 0.395 1 92.06 265 LEU B C 1
ATOM 4716 O O . LEU B 1 265 ? -7.059 10.219 0.797 1 92.06 265 LEU B O 1
ATOM 4720 N N . ASP B 1 266 ? -9.156 9.828 0.198 1 88.88 266 ASP B N 1
ATOM 4721 C CA . ASP B 1 266 ? -9.055 8.406 0.49 1 88.88 266 ASP B CA 1
ATOM 4722 C C . ASP B 1 266 ? -9.672 7.57 -0.628 1 88.88 266 ASP B C 1
ATOM 4724 O O . ASP B 1 266 ? -10.797 7.074 -0.491 1 88.88 266 ASP B O 1
ATOM 4728 N N . PRO B 1 267 ? -8.875 7.32 -1.699 1 91.44 267 PRO B N 1
ATOM 4729 C CA . PRO B 1 267 ? -7.516 7.816 -1.946 1 91.44 267 PRO B CA 1
ATOM 4730 C C . PRO B 1 267 ? -7.5 9.203 -2.584 1 91.44 267 PRO B C 1
ATOM 4732 O O . PRO B 1 267 ? -8.547 9.711 -2.998 1 91.44 267 PRO B O 1
ATOM 4735 N N . PRO B 1 268 ? -6.355 9.805 -2.588 1 96.19 268 PRO B N 1
ATOM 4736 C CA . PRO B 1 268 ? -6.281 11.156 -3.135 1 96.19 268 PRO B CA 1
ATOM 4737 C C . PRO B 1 268 ? -6.613 11.211 -4.625 1 96.19 268 PRO B C 1
ATOM 4739 O O . PRO B 1 268 ? -6.418 10.227 -5.34 1 96.19 268 PRO B O 1
ATOM 4742 N N . SER B 1 269 ? -7.227 12.312 -5.047 1 97 269 SER B N 1
ATOM 4743 C CA . SER B 1 269 ? -7.586 12.539 -6.441 1 97 269 SER B CA 1
ATOM 4744 C C . SER B 1 269 ? -6.828 13.734 -7.02 1 97 269 SER B C 1
ATOM 4746 O O . SER B 1 269 ? -6.035 14.367 -6.32 1 97 269 SER B O 1
ATOM 4748 N N . LEU B 1 270 ? -7.117 14.016 -8.281 1 97.62 270 LEU B N 1
ATOM 4749 C CA . LEU B 1 270 ? -6.508 15.141 -8.977 1 97.62 270 LEU B CA 1
ATOM 4750 C C . LEU B 1 270 ? -6.809 16.453 -8.266 1 97.62 270 LEU B C 1
ATOM 4752 O O . LEU B 1 270 ? -6.012 17.391 -8.32 1 97.62 270 LEU B O 1
ATOM 4756 N N . LEU B 1 271 ? -7.895 16.516 -7.578 1 97.94 271 LEU B N 1
ATOM 4757 C CA . LEU B 1 271 ? -8.266 17.734 -6.887 1 97.94 271 LEU B CA 1
ATOM 4758 C C . LEU B 1 271 ? -7.289 18.031 -5.75 1 97.94 271 LEU B C 1
ATOM 4760 O O . LEU B 1 271 ? -7.008 19.203 -5.457 1 97.94 271 LEU B O 1
ATOM 4764 N N . THR B 1 272 ? -6.781 17 -5.137 1 97.81 272 THR B N 1
ATOM 4765 C CA . THR B 1 272 ? -5.781 17.172 -4.09 1 97.81 272 THR B CA 1
ATOM 4766 C C . THR B 1 272 ? -4.516 17.828 -4.648 1 97.81 272 THR B C 1
ATOM 4768 O O . THR B 1 272 ? -3.914 18.672 -3.998 1 97.81 272 THR B O 1
ATOM 4771 N N . ALA B 1 273 ? -4.141 17.406 -5.832 1 98.44 273 ALA B N 1
ATOM 4772 C CA . ALA B 1 273 ? -2.977 18 -6.477 1 98.44 273 ALA B CA 1
ATOM 4773 C C . ALA B 1 273 ? -3.24 19.469 -6.824 1 98.44 273 ALA B C 1
ATOM 4775 O O . ALA B 1 273 ? -2.348 20.312 -6.707 1 98.44 273 ALA B O 1
ATOM 4776 N N . ALA B 1 274 ? -4.426 19.75 -7.246 1 98.62 274 ALA B N 1
ATOM 4777 C CA . ALA B 1 274 ? -4.797 21.125 -7.555 1 98.62 274 ALA B CA 1
ATOM 4778 C C . ALA B 1 274 ? -4.727 22.016 -6.309 1 98.62 274 ALA B C 1
ATOM 4780 O O . ALA B 1 274 ? -4.195 23.125 -6.359 1 98.62 274 ALA B O 1
ATOM 4781 N N . LEU B 1 275 ? -5.25 21.5 -5.234 1 98.62 275 LEU B N 1
ATOM 4782 C CA . LEU B 1 275 ? -5.18 22.25 -3.98 1 98.62 275 LEU B CA 1
ATOM 4783 C C . LEU B 1 275 ? -3.729 22.469 -3.564 1 98.62 275 LEU B C 1
ATOM 4785 O O . LEU B 1 275 ? -3.361 23.562 -3.139 1 98.62 275 LEU B O 1
ATOM 4789 N N . SER B 1 276 ? -2.918 21.406 -3.68 1 98.69 276 SER B N 1
ATOM 4790 C CA . SER B 1 276 ? -1.505 21.531 -3.34 1 98.69 276 SER B CA 1
ATOM 4791 C C . SER B 1 276 ? -0.832 22.625 -4.152 1 98.69 276 SER B C 1
ATOM 4793 O O . SER B 1 276 ? -0.071 23.438 -3.611 1 98.69 276 SER B O 1
ATOM 4795 N N . ALA B 1 277 ? -1.185 22.641 -5.438 1 98.69 277 ALA B N 1
ATOM 4796 C CA . ALA B 1 277 ? -0.602 23.656 -6.312 1 98.69 277 ALA B CA 1
ATOM 4797 C C . ALA B 1 277 ? -0.996 25.062 -5.859 1 98.69 277 ALA B C 1
ATOM 4799 O O . ALA B 1 277 ? -0.152 25.969 -5.793 1 98.69 277 ALA B O 1
ATOM 4800 N N . ALA B 1 278 ? -2.207 25.25 -5.535 1 98.69 278 ALA B N 1
ATOM 4801 C CA . ALA B 1 278 ? -2.695 26.547 -5.078 1 98.69 278 ALA B CA 1
ATOM 4802 C C . ALA B 1 278 ? -2.01 26.969 -3.781 1 98.69 278 ALA B C 1
ATOM 4804 O O . ALA B 1 278 ? -1.553 28.109 -3.654 1 98.69 278 ALA B O 1
ATOM 4805 N N . GLN B 1 279 ? -1.908 26.031 -2.855 1 98.69 279 GLN B N 1
ATOM 4806 C CA . GLN B 1 279 ? -1.319 26.344 -1.557 1 98.69 279 GLN B CA 1
ATOM 4807 C C . GLN B 1 279 ? 0.178 26.609 -1.681 1 98.69 279 GLN B C 1
ATOM 4809 O O . GLN B 1 279 ? 0.707 27.516 -1.034 1 98.69 279 GLN B O 1
ATOM 4814 N N . ILE B 1 280 ? 0.823 25.844 -2.529 1 98.75 280 ILE B N 1
ATOM 4815 C CA . ILE B 1 280 ? 2.248 26.062 -2.758 1 98.75 280 ILE B CA 1
ATOM 4816 C C . ILE B 1 280 ? 2.463 27.391 -3.473 1 98.75 280 ILE B C 1
ATOM 4818 O O . ILE B 1 280 ? 3.398 28.125 -3.154 1 98.75 280 ILE B O 1
ATOM 4822 N N . GLY B 1 281 ? 1.581 27.656 -4.457 1 98.75 281 GLY B N 1
ATOM 4823 C CA . GLY B 1 281 ? 1.657 28.953 -5.113 1 98.75 281 GLY B CA 1
ATOM 4824 C C . GLY B 1 281 ? 1.54 30.109 -4.148 1 98.75 281 GLY B C 1
ATOM 4825 O O . GLY B 1 281 ? 2.33 31.062 -4.207 1 98.75 281 GLY B O 1
ATOM 4826 N N . LEU B 1 282 ? 0.624 30.031 -3.266 1 98.31 282 LEU B N 1
ATOM 4827 C CA . LEU B 1 282 ? 0.446 31.062 -2.248 1 98.31 282 LEU B CA 1
ATOM 4828 C C . LEU B 1 282 ? 1.669 31.156 -1.341 1 98.31 282 LEU B C 1
ATOM 4830 O O . LEU B 1 282 ? 2.107 32.25 -0.986 1 98.31 282 LEU B O 1
ATOM 4834 N N . ALA B 1 283 ? 2.205 29.984 -0.951 1 98.19 283 ALA B N 1
ATOM 4835 C CA . ALA B 1 283 ? 3.398 29.953 -0.109 1 98.19 283 ALA B CA 1
ATOM 4836 C C . ALA B 1 283 ? 4.57 30.656 -0.782 1 98.19 283 ALA B C 1
ATOM 4838 O O . ALA B 1 283 ? 5.293 31.422 -0.14 1 98.19 283 ALA B O 1
ATOM 4839 N N . LEU B 1 284 ? 4.727 30.406 -2.102 1 98 284 LEU B N 1
ATOM 4840 C CA . LEU B 1 284 ? 5.82 31.047 -2.836 1 98 284 LEU B CA 1
ATOM 4841 C C . LEU B 1 284 ? 5.629 32.562 -2.91 1 98 284 LEU B C 1
ATOM 4843 O O . LEU B 1 284 ? 6.594 33.312 -2.787 1 98 284 LEU B O 1
ATOM 4847 N N . LEU B 1 285 ? 4.391 32.969 -3.072 1 97.88 285 LEU B N 1
ATOM 4848 C CA . LEU B 1 285 ? 4.082 34.406 -3.166 1 97.88 285 LEU B CA 1
ATOM 4849 C C . LEU B 1 285 ? 4.324 35.094 -1.83 1 97.88 285 LEU B C 1
ATOM 4851 O O . LEU B 1 285 ? 4.719 36.25 -1.796 1 97.88 285 LEU B O 1
ATOM 4855 N N . LEU B 1 286 ? 4.129 34.375 -0.764 1 97.19 286 LEU B N 1
ATOM 4856 C CA . LEU B 1 286 ? 4.219 34.969 0.562 1 97.19 286 LEU B CA 1
ATOM 4857 C C . LEU B 1 286 ? 5.539 34.625 1.233 1 97.19 286 LEU B C 1
ATOM 4859 O O . LEU B 1 286 ? 5.738 34.906 2.416 1 97.19 286 LEU B O 1
ATOM 4863 N N . TRP B 1 287 ? 6.387 34 0.518 1 96.62 287 TRP B N 1
ATOM 4864 C CA . TRP B 1 287 ? 7.625 33.469 1.06 1 96.62 287 TRP B CA 1
ATOM 4865 C C . TRP B 1 287 ? 8.445 34.562 1.751 1 96.62 287 TRP B C 1
ATOM 4867 O O . TRP B 1 287 ? 8.828 34.406 2.912 1 96.62 287 TRP B O 1
ATOM 4877 N N . ALA B 1 288 ? 8.664 35.688 1.053 1 95.06 288 ALA B N 1
ATOM 4878 C CA . ALA B 1 288 ? 9.492 36.781 1.573 1 95.06 288 ALA B CA 1
ATOM 4879 C C . ALA B 1 288 ? 8.852 37.406 2.807 1 95.06 288 ALA B C 1
ATOM 4881 O O . ALA B 1 288 ? 9.539 37.75 3.773 1 95.06 288 ALA B O 1
ATOM 4882 N N . ARG B 1 289 ? 7.59 37.625 2.715 1 96.31 289 ARG B N 1
ATOM 4883 C CA . ARG B 1 289 ? 6.871 38.188 3.85 1 96.31 289 ARG B CA 1
ATOM 4884 C C . ARG B 1 289 ? 6.957 37.281 5.066 1 96.31 289 ARG B C 1
ATOM 4886 O O . ARG B 1 289 ? 7.137 37.75 6.191 1 96.31 289 ARG B O 1
ATOM 4893 N N . LEU B 1 290 ? 6.781 35.938 4.816 1 96.69 290 LEU B N 1
ATOM 4894 C CA . LEU B 1 290 ? 6.871 34.969 5.891 1 96.69 290 LEU B CA 1
ATOM 4895 C C . LEU B 1 290 ? 8.273 34.969 6.504 1 96.69 290 LEU B C 1
ATOM 4897 O O . LEU B 1 290 ? 8.414 34.938 7.727 1 96.69 290 LEU B O 1
ATOM 4901 N N . ASP B 1 291 ? 9.219 35 5.699 1 94.81 291 ASP B N 1
ATOM 4902 C CA . ASP B 1 291 ? 10.602 35.031 6.16 1 94.81 291 ASP B CA 1
ATOM 4903 C C . ASP B 1 291 ? 10.891 36.25 7.016 1 94.81 291 ASP B C 1
ATOM 4905 O O . ASP B 1 291 ? 11.523 36.156 8.062 1 94.81 291 ASP B O 1
ATOM 4909 N N . ARG B 1 292 ? 10.445 37.406 6.582 1 94.69 292 ARG B N 1
ATOM 4910 C CA . ARG B 1 292 ? 10.656 38.656 7.309 1 94.69 292 ARG B CA 1
ATOM 4911 C C . ARG B 1 292 ? 9.961 38.625 8.672 1 94.69 292 ARG B C 1
ATOM 4913 O O . ARG B 1 292 ? 10.539 39.031 9.672 1 94.69 292 ARG B O 1
ATOM 4920 N N . ARG B 1 293 ? 8.812 38.125 8.656 1 96.12 293 ARG B N 1
ATOM 4921 C CA . ARG B 1 293 ? 8.062 38.031 9.906 1 96.12 293 ARG B CA 1
ATOM 4922 C C . ARG B 1 293 ? 8.734 37.094 10.891 1 96.12 293 ARG B C 1
ATOM 4924 O O . ARG B 1 293 ? 8.75 37.344 12.094 1 96.12 293 ARG B O 1
ATOM 4931 N N . LEU B 1 294 ? 9.312 36.031 10.391 1 95.94 294 LEU B N 1
ATOM 4932 C CA . LEU B 1 294 ? 9.891 35 11.234 1 95.94 294 LEU B CA 1
ATOM 4933 C C . LEU B 1 294 ? 11.281 35.406 11.711 1 95.94 294 LEU B C 1
ATOM 4935 O O . LEU B 1 294 ? 11.898 34.688 12.516 1 95.94 294 LEU B O 1
ATOM 4939 N N . ARG B 1 295 ? 11.719 36.531 11.266 1 92.75 295 ARG B N 1
ATOM 4940 C CA . ARG B 1 295 ? 12.969 37.062 11.797 1 92.75 295 ARG B CA 1
ATOM 4941 C C . ARG B 1 295 ? 12.734 37.781 13.117 1 92.75 295 ARG B C 1
ATOM 4943 O O . ARG B 1 295 ? 13.68 38.062 13.852 1 92.75 295 ARG B O 1
ATOM 4950 N N . ARG B 1 296 ? 11.516 38.094 13.336 1 94.19 296 ARG B N 1
ATOM 4951 C CA . ARG B 1 296 ? 11.195 38.625 14.656 1 94.19 296 ARG B CA 1
ATOM 4952 C C . ARG B 1 296 ? 11.297 37.562 15.727 1 94.19 296 ARG B C 1
ATOM 4954 O O . ARG B 1 296 ? 10.727 36.469 15.578 1 94.19 296 ARG B O 1
ATOM 4961 N N . PRO B 1 297 ? 11.938 37.812 16.781 1 91.81 297 PRO B N 1
ATOM 4962 C CA . PRO B 1 297 ? 12.281 36.781 17.766 1 91.81 297 PRO B CA 1
ATOM 4963 C C . PRO B 1 297 ? 11.047 36.094 18.359 1 91.81 297 PRO B C 1
ATOM 4965 O O . PRO B 1 297 ? 11.062 34.875 18.578 1 91.81 297 PRO B O 1
ATOM 4968 N N . GLY B 1 298 ? 10.055 36.844 18.625 1 93.12 298 GLY B N 1
ATOM 4969 C CA . GLY B 1 298 ? 8.859 36.25 19.203 1 93.12 298 GLY B CA 1
ATOM 4970 C C . GLY B 1 298 ? 8.219 35.188 18.297 1 93.12 298 GLY B C 1
ATOM 4971 O O . GLY B 1 298 ? 7.934 34.094 18.734 1 93.12 298 GLY B O 1
ATOM 4972 N N . TRP B 1 299 ? 7.98 35.531 17.062 1 94.06 299 TRP B N 1
ATOM 4973 C CA . TRP B 1 299 ? 7.383 34.625 16.094 1 94.06 299 TRP B CA 1
ATOM 4974 C C . TRP B 1 299 ? 8.281 33.406 15.852 1 94.06 299 TRP B C 1
ATOM 4976 O O . TRP B 1 299 ? 7.801 32.281 15.773 1 94.06 299 TRP B O 1
ATOM 4986 N N . TRP B 1 300 ? 9.523 33.656 15.812 1 94.19 300 TRP B N 1
ATOM 4987 C CA . TRP B 1 300 ? 10.477 32.562 15.562 1 94.19 300 TRP B CA 1
ATOM 4988 C C . TRP B 1 300 ? 10.484 31.578 16.719 1 94.19 300 TRP B C 1
ATOM 4990 O O . TRP B 1 300 ? 10.523 30.375 16.516 1 94.19 300 TRP B O 1
ATOM 5000 N N . ALA B 1 301 ? 10.414 32.125 17.922 1 93.81 301 ALA B N 1
ATOM 5001 C CA . ALA B 1 301 ? 10.445 31.25 19.094 1 93.81 301 ALA B CA 1
ATOM 5002 C C . ALA B 1 301 ? 9.266 30.281 19.094 1 93.81 301 ALA B C 1
ATOM 5004 O O . ALA B 1 301 ? 9.414 29.109 19.422 1 93.81 301 ALA B O 1
ATOM 5005 N N . VAL B 1 302 ? 8.148 30.734 18.656 1 94.5 302 VAL B N 1
ATOM 5006 C CA . VAL B 1 302 ? 6.945 29.906 18.609 1 94.5 302 VAL B CA 1
ATOM 5007 C C . VAL B 1 302 ? 7.113 28.812 17.547 1 94.5 302 VAL B C 1
ATOM 5009 O O . VAL B 1 302 ? 6.895 27.625 17.828 1 94.5 302 VAL B O 1
ATOM 5012 N N . VAL B 1 303 ? 7.559 29.203 16.391 1 96.19 303 VAL B N 1
ATOM 5013 C CA . VAL B 1 303 ? 7.715 28.281 15.273 1 96.19 303 VAL B CA 1
ATOM 5014 C C . VAL B 1 303 ? 8.805 27.266 15.594 1 96.19 303 VAL B C 1
ATOM 5016 O O . VAL B 1 303 ? 8.625 26.062 15.383 1 96.19 303 VAL B O 1
ATOM 5019 N N . ALA B 1 304 ? 9.891 27.766 16.156 1 93.69 304 ALA B N 1
ATOM 5020 C CA . ALA B 1 304 ? 10.992 26.891 16.531 1 93.69 304 ALA B CA 1
ATOM 5021 C C . ALA B 1 304 ? 10.555 25.891 17.594 1 93.69 304 ALA B C 1
ATOM 5023 O O . ALA B 1 304 ? 10.883 24.703 17.516 1 93.69 304 ALA B O 1
ATOM 5024 N N . GLY B 1 305 ? 9.82 26.375 18.562 1 90.94 305 GLY B N 1
ATOM 5025 C CA . GLY B 1 305 ? 9.312 25.516 19.609 1 90.94 305 GLY B CA 1
ATOM 5026 C C . GLY B 1 305 ? 8.375 24.438 19.109 1 90.94 305 GLY B C 1
ATOM 5027 O O . GLY B 1 305 ? 8.484 23.266 19.484 1 90.94 305 GLY B O 1
ATOM 5028 N N . LEU B 1 306 ? 7.465 24.75 18.203 1 94.31 306 LEU B N 1
ATOM 5029 C CA . LEU B 1 306 ? 6.5 23.812 17.641 1 94.31 306 LEU B CA 1
ATOM 5030 C C . LEU B 1 306 ? 7.199 22.766 16.766 1 94.31 306 LEU B C 1
ATOM 5032 O O . LEU B 1 306 ? 6.824 21.594 16.766 1 94.31 306 LEU B O 1
ATOM 5036 N N . ASN B 1 307 ? 8.203 23.203 16.062 1 92.94 307 ASN B N 1
ATOM 5037 C CA . ASN B 1 307 ? 8.922 22.297 15.172 1 92.94 307 ASN B CA 1
ATOM 5038 C C . ASN B 1 307 ? 9.734 21.266 15.945 1 92.94 307 ASN B C 1
ATOM 5040 O O . ASN B 1 307 ? 9.992 20.172 15.445 1 92.94 307 ASN B O 1
ATOM 5044 N N . LEU B 1 308 ? 10.07 21.578 17.234 1 88.3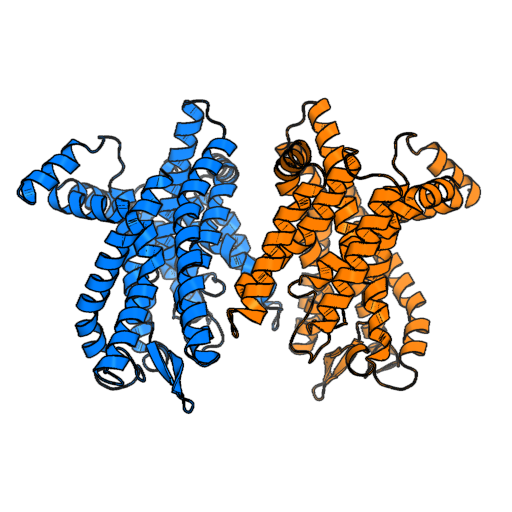1 308 LEU B N 1
ATOM 5045 C CA . LEU B 1 308 ? 10.836 20.641 18.078 1 88.31 308 LEU B CA 1
ATOM 5046 C C . LEU B 1 308 ? 9.969 19.453 18.484 1 88.31 308 LEU B C 1
ATOM 5048 O O . LEU B 1 308 ? 10.5 18.391 18.797 1 88.31 308 LEU B O 1
ATOM 5052 N N . THR B 1 309 ? 8.656 19.641 18.422 1 92.19 309 THR B N 1
ATOM 5053 C CA . THR B 1 309 ? 7.75 18.594 18.844 1 92.19 309 THR B CA 1
ATOM 5054 C C . THR B 1 309 ? 6.715 18.297 17.75 1 92.19 309 THR B C 1
ATOM 5056 O O . THR B 1 309 ? 5.59 17.891 18.062 1 92.19 309 THR B O 1
ATOM 5059 N N . ALA B 1 310 ? 7.055 18.609 16.562 1 92.88 310 ALA B N 1
ATOM 5060 C CA . ALA B 1 310 ? 6.109 18.531 15.453 1 92.88 310 ALA B CA 1
ATOM 5061 C C . ALA B 1 310 ? 5.555 17.109 15.305 1 92.88 310 ALA B C 1
ATOM 5063 O O . ALA B 1 310 ? 4.344 16.922 15.156 1 92.88 310 ALA B O 1
ATOM 5064 N N . MET B 1 311 ? 6.402 16.109 15.398 1 92.75 311 MET B N 1
ATOM 5065 C CA . MET B 1 311 ? 5.973 14.711 15.25 1 92.75 311 MET B CA 1
ATOM 5066 C C . MET B 1 311 ? 5.062 14.297 16.406 1 92.75 311 MET B C 1
ATOM 5068 O O . MET B 1 311 ? 4.062 13.617 16.188 1 92.75 311 MET B O 1
ATOM 5072 N N . THR B 1 312 ? 5.41 14.711 17.562 1 94.81 312 THR B N 1
ATOM 5073 C CA . THR B 1 312 ? 4.586 14.391 18.719 1 94.81 312 THR B CA 1
ATOM 5074 C C . THR B 1 312 ? 3.211 15.039 18.609 1 94.81 312 THR B C 1
ATOM 5076 O O . THR B 1 312 ? 2.189 14.398 18.859 1 94.81 312 THR B O 1
ATOM 5079 N N . ILE B 1 313 ? 3.238 16.297 18.219 1 96.69 313 ILE B N 1
ATOM 5080 C CA . ILE B 1 313 ? 1.979 17 18 1 96.69 313 ILE B CA 1
ATOM 5081 C C . ILE B 1 313 ? 1.147 16.281 16.953 1 96.69 313 ILE B C 1
ATOM 5083 O O . ILE B 1 313 ? -0.037 16 17.156 1 96.69 313 ILE B O 1
ATOM 5087 N N . PHE B 1 314 ? 1.782 15.969 15.938 1 95.94 314 PHE B N 1
ATOM 5088 C CA . PHE B 1 314 ? 1.125 15.32 14.812 1 95.94 314 PHE B CA 1
ATOM 5089 C C . PHE B 1 314 ? 0.528 13.977 15.234 1 95.94 314 PHE B C 1
ATOM 5091 O O . PHE B 1 314 ? -0.632 13.688 14.93 1 95.94 314 PHE B O 1
ATOM 5098 N N . LEU B 1 315 ? 1.234 13.164 15.953 1 96.19 315 LEU B N 1
ATOM 5099 C CA . LEU B 1 315 ? 0.818 11.812 16.297 1 96.19 315 LEU B CA 1
ATOM 5100 C C . LEU B 1 315 ? -0.287 11.836 17.359 1 96.19 315 LEU B C 1
ATOM 5102 O O . LEU B 1 315 ? -1.207 11.016 17.312 1 96.19 315 LEU B O 1
ATOM 5106 N N . TRP B 1 316 ? -0.256 12.812 18.25 1 97.31 316 TRP B N 1
ATOM 5107 C CA . TRP B 1 316 ? -1.084 12.711 19.453 1 97.31 316 TRP B CA 1
ATOM 5108 C C . TRP B 1 316 ? -2.277 13.656 19.375 1 97.31 316 TRP B C 1
ATOM 5110 O O . TRP B 1 316 ? -3.135 13.664 20.266 1 97.31 316 TRP B O 1
ATOM 5120 N N . HIS B 1 317 ? -2.441 14.406 18.312 1 97.81 317 HIS B N 1
ATOM 5121 C CA . HIS B 1 317 ? -3.471 15.438 18.312 1 97.81 317 HIS B CA 1
ATOM 5122 C C . HIS B 1 317 ? -4.867 14.828 18.344 1 97.81 317 HIS B C 1
ATOM 5124 O O . HIS B 1 317 ? -5.766 15.359 19 1 97.81 317 HIS B O 1
ATOM 5130 N N . GLN B 1 318 ? -4.996 13.742 17.703 1 97.25 318 GLN B N 1
ATOM 5131 C CA . GLN B 1 318 ? -6.309 13.102 17.75 1 97.25 318 GLN B CA 1
ATOM 5132 C C . GLN B 1 318 ? -6.539 12.422 19.094 1 97.25 318 GLN B C 1
ATOM 5134 O O . GLN B 1 318 ? -7.668 12.375 19.594 1 97.25 318 GLN B O 1
ATOM 5139 N N . SER B 1 319 ? -5.48 11.867 19.672 1 96.75 319 SER B N 1
ATOM 5140 C CA . SER B 1 319 ? -5.574 11.273 21 1 96.75 319 SER B CA 1
ATOM 5141 C C . SER B 1 319 ? -6.043 12.289 22.031 1 96.75 319 SER B C 1
ATOM 5143 O O . SER B 1 319 ? -6.809 11.961 22.938 1 96.75 319 SER B O 1
ATOM 5145 N N . ALA B 1 320 ? -5.566 13.5 21.891 1 97.5 320 ALA B N 1
ATOM 5146 C CA . ALA B 1 320 ? -5.98 14.57 22.797 1 97.5 320 ALA B CA 1
ATOM 5147 C C . ALA B 1 320 ? -7.48 14.82 22.703 1 97.5 320 ALA B C 1
ATOM 5149 O O . ALA B 1 320 ? -8.164 14.938 23.719 1 97.5 320 ALA B O 1
ATOM 5150 N N . LEU B 1 321 ? -7.977 14.867 21.469 1 96.25 321 LEU B N 1
ATOM 5151 C CA . LEU B 1 321 ? -9.406 15.078 21.266 1 96.25 321 LEU B CA 1
ATOM 5152 C C . LEU B 1 321 ? -10.219 13.93 21.859 1 96.25 321 LEU B C 1
ATOM 5154 O O . LEU B 1 321 ? -11.195 14.156 22.578 1 96.25 321 LEU B O 1
ATOM 5158 N N . LEU B 1 322 ? -9.797 12.719 21.594 1 94.25 322 LEU B N 1
ATOM 5159 C CA . LEU B 1 322 ? -10.477 11.539 22.109 1 94.25 322 LEU B CA 1
ATOM 5160 C C . LEU B 1 322 ? -10.445 11.508 23.625 1 94.25 322 LEU B C 1
ATOM 5162 O O . LEU B 1 322 ? -11.453 11.18 24.266 1 94.25 322 LEU B O 1
ATOM 5166 N N . GLY B 1 323 ? -9.328 11.844 24.188 1 93.75 323 GLY B N 1
ATOM 5167 C CA . GLY B 1 323 ? -9.195 11.875 25.625 1 93.75 323 GLY B CA 1
ATOM 5168 C C . GLY B 1 323 ? -10.148 12.844 26.297 1 93.75 323 GLY B C 1
ATOM 5169 O O . GLY B 1 323 ? -10.812 12.5 27.281 1 93.75 323 GLY B O 1
ATOM 5170 N N . VAL B 1 324 ? -10.242 14.008 25.734 1 94.75 324 VAL B N 1
ATOM 5171 C CA . VAL B 1 324 ? -11.133 15.023 26.297 1 94.75 324 VAL B CA 1
ATOM 5172 C C . VAL B 1 324 ? -12.586 14.586 26.125 1 94.75 324 VAL B C 1
ATOM 5174 O O . VAL B 1 324 ? -13.406 14.781 27.016 1 94.75 324 VAL B O 1
ATOM 5177 N N . ALA B 1 325 ? -12.922 14 25 1 92.06 325 ALA B N 1
ATOM 5178 C CA . ALA B 1 325 ? -14.281 13.539 24.734 1 92.06 325 ALA B CA 1
ATOM 5179 C C . ALA B 1 325 ? -14.68 12.438 25.719 1 92.06 325 ALA B C 1
ATOM 5181 O O . ALA B 1 325 ? -15.773 12.477 26.297 1 92.06 325 ALA B O 1
ATOM 5182 N N . VAL B 1 326 ? -13.836 11.523 25.922 1 86.88 326 VAL B N 1
ATOM 5183 C CA . VAL B 1 326 ? -14.109 10.406 26.812 1 86.88 326 VAL B CA 1
ATOM 5184 C C . VAL B 1 326 ? -14.195 10.898 28.25 1 86.88 326 VAL B C 1
ATOM 5186 O O . VAL B 1 326 ? -15.078 10.492 29.016 1 86.88 326 VAL B O 1
ATOM 5189 N N . PHE B 1 327 ? -13.266 11.742 28.625 1 88.06 327 PHE B N 1
ATOM 5190 C CA . PHE B 1 327 ? -13.289 12.328 29.953 1 88.06 327 PHE B CA 1
ATOM 5191 C C . PHE B 1 327 ? -14.562 13.141 30.156 1 88.06 327 PHE B C 1
ATOM 5193 O O . PHE B 1 327 ? -15.188 13.07 31.219 1 88.06 327 PHE B O 1
ATOM 5200 N N . GLY B 1 328 ? -14.875 13.891 29.156 1 86.62 328 GLY B N 1
ATOM 5201 C CA . GLY B 1 328 ? -16.125 14.648 29.219 1 86.62 328 GLY B CA 1
ATOM 5202 C C . GLY B 1 328 ? -17.344 13.766 29.359 1 86.62 328 GLY B C 1
ATOM 5203 O O . GLY B 1 328 ? -18.266 14.086 30.125 1 86.62 328 GLY B O 1
ATOM 5204 N N . ARG B 1 329 ? -17.328 12.734 28.625 1 84.81 329 ARG B N 1
ATOM 5205 C CA . ARG B 1 329 ? -18.438 11.789 28.719 1 84.81 329 ARG B CA 1
ATOM 5206 C C . ARG B 1 329 ? -18.562 11.234 30.141 1 84.81 329 ARG B C 1
ATOM 5208 O O . ARG B 1 329 ? -19.672 11.094 30.656 1 84.81 329 ARG B O 1
ATOM 5215 N N . THR B 1 330 ? -17.5 10.953 30.703 1 84.06 330 THR B N 1
ATOM 5216 C CA . THR B 1 330 ? -17.484 10.391 32.062 1 84.06 330 THR B CA 1
ATOM 5217 C C . THR B 1 330 ? -17.984 11.414 33.062 1 84.06 330 THR B C 1
ATOM 5219 O O . THR B 1 330 ? -18.688 11.062 34 1 84.06 330 THR B O 1
ATOM 5222 N N . LEU B 1 331 ? -17.672 12.656 32.844 1 86.19 331 LEU B N 1
ATOM 5223 C CA . LEU B 1 331 ? -18 13.695 33.812 1 86.19 331 LEU B CA 1
ATOM 5224 C C . LEU B 1 331 ? -19.406 14.25 33.562 1 86.19 331 LEU B C 1
ATOM 5226 O O . LEU B 1 331 ? -20.125 14.57 34.531 1 86.19 331 LEU B O 1
ATOM 5230 N N . ALA B 1 332 ? -19.719 14.398 32.281 1 85 332 ALA B N 1
ATOM 5231 C CA . ALA B 1 332 ? -20.922 15.164 31.984 1 85 332 ALA B CA 1
ATOM 5232 C C . ALA B 1 332 ? -21.875 14.367 31.094 1 85 332 ALA B C 1
ATOM 5234 O O . ALA B 1 332 ? -22.922 14.875 30.688 1 85 332 ALA B O 1
ATOM 5235 N N . GLY B 1 333 ? -21.562 13.156 30.797 1 83.81 333 GLY B N 1
ATOM 5236 C CA . GLY B 1 333 ? -22.391 12.312 29.953 1 83.81 333 GLY B CA 1
ATOM 5237 C C . GLY B 1 333 ? -22.156 12.516 28.469 1 83.81 333 GLY B C 1
ATOM 5238 O O . GLY B 1 333 ? -21.375 11.797 27.859 1 83.81 333 GLY B O 1
ATOM 5239 N N . ALA B 1 334 ? -22.875 13.453 27.859 1 82.12 334 ALA B N 1
ATOM 5240 C CA . ALA B 1 334 ? -22.703 13.734 26.438 1 82.12 334 ALA B CA 1
ATOM 5241 C C . ALA B 1 334 ? -22.625 15.242 26.188 1 82.12 334 ALA B C 1
ATOM 5243 O O . ALA B 1 334 ? -23.547 15.828 25.609 1 82.12 334 ALA B O 1
ATOM 5244 N N . PRO B 1 335 ? -21.5 15.766 26.562 1 87.56 335 PRO B N 1
ATOM 5245 C CA . PRO B 1 335 ? -21.406 17.219 26.406 1 87.56 335 PRO B CA 1
ATOM 5246 C C . PRO B 1 335 ? -21.469 17.641 24.938 1 87.56 335 PRO B C 1
ATOM 5248 O O . PRO B 1 335 ? -20.766 17.062 24.094 1 87.56 335 PRO B O 1
ATOM 5251 N N . THR B 1 336 ? -22.219 18.656 24.719 1 88.12 336 THR B N 1
ATOM 5252 C CA . THR B 1 336 ? -22.344 19.188 23.375 1 88.12 336 THR B CA 1
ATOM 5253 C C . THR B 1 336 ? -20.984 19.656 22.859 1 88.12 336 THR B C 1
ATOM 5255 O O . THR B 1 336 ? -20.219 20.281 23.594 1 88.12 336 THR B O 1
ATOM 5258 N N . GLY B 1 337 ? -20.719 19.297 21.562 1 91.38 337 GLY B N 1
ATOM 5259 C CA . GLY B 1 337 ? -19.453 19.688 20.969 1 91.38 337 GLY B CA 1
ATOM 5260 C C . GLY B 1 337 ? -18.391 18.609 21.078 1 91.38 337 GLY B C 1
ATOM 5261 O O . GLY B 1 337 ? -17.375 18.656 20.391 1 91.38 337 GLY B O 1
ATOM 5262 N N . LEU B 1 338 ? -18.594 17.688 22.016 1 91.56 338 LEU B N 1
ATOM 5263 C CA . LEU B 1 338 ? -17.656 16.562 22.172 1 91.56 338 LEU B CA 1
ATOM 5264 C C . LEU B 1 338 ? -18.297 15.258 21.734 1 91.56 338 LEU B C 1
ATOM 5266 O O . LEU B 1 338 ? -17.734 14.523 20.922 1 91.56 338 LEU B O 1
ATOM 5270 N N . ILE B 1 339 ? -19.406 15.008 22.297 1 90.25 339 ILE B N 1
ATOM 5271 C CA . ILE B 1 339 ? -20.188 13.82 21.984 1 90.25 339 ILE B CA 1
ATOM 5272 C C . ILE B 1 339 ? -21.609 14.219 21.625 1 90.25 339 ILE B C 1
ATOM 5274 O O . ILE B 1 339 ? -22.234 15.008 22.328 1 90.25 339 ILE B O 1
ATOM 5278 N N . GLY B 1 340 ? -22.062 13.672 20.5 1 88.31 340 GLY B N 1
ATOM 5279 C CA . GLY B 1 340 ? -23.375 14.016 19.984 1 88.31 340 GLY B CA 1
ATOM 5280 C C . GLY B 1 340 ? -23.375 14.383 18.516 1 88.31 340 GLY B C 1
ATOM 5281 O O . GLY B 1 340 ? -22.312 14.633 17.938 1 88.31 340 GLY B O 1
ATOM 5282 N N . PRO B 1 341 ? -24.531 14.445 17.922 1 86.25 341 PRO B N 1
ATOM 5283 C CA . PRO B 1 341 ? -24.609 14.719 16.484 1 86.25 341 PRO B CA 1
ATOM 5284 C C . PRO B 1 341 ? -24.078 16.109 16.125 1 86.25 341 PRO B C 1
ATOM 5286 O O . PRO B 1 341 ? -24.578 17.109 16.625 1 86.25 341 PRO B O 1
ATOM 5289 N N . PRO B 1 342 ? -23.156 16.156 15.242 1 87.19 342 PRO B N 1
ATOM 5290 C CA . PRO B 1 342 ? -22.531 17.438 14.914 1 87.19 342 PRO B CA 1
ATOM 5291 C C . PRO B 1 342 ? -23.469 18.375 14.148 1 87.19 342 PRO B C 1
ATOM 5293 O O . PRO B 1 342 ? -23.141 19.547 13.938 1 87.19 342 PRO B O 1
ATOM 5296 N N . ASP B 1 343 ? -24.578 17.891 13.766 1 83.75 343 ASP B N 1
ATOM 5297 C CA . ASP B 1 343 ? -25.531 18.719 13.047 1 83.75 343 ASP B CA 1
ATOM 5298 C C . ASP B 1 343 ? -26.422 19.484 14.016 1 83.75 343 ASP B C 1
ATOM 5300 O O . ASP B 1 343 ? -27.203 20.344 13.602 1 83.75 343 ASP B O 1
ATOM 5304 N N . GLN B 1 344 ? -26.312 19.25 15.273 1 85.25 344 GLN B N 1
ATOM 5305 C CA . GLN B 1 344 ? -27.109 19.953 16.281 1 85.25 344 GLN B CA 1
ATOM 5306 C C . GLN B 1 344 ? -26.719 21.422 16.391 1 85.25 344 GLN B C 1
ATOM 5308 O O . GLN B 1 344 ? -25.547 21.766 16.188 1 85.25 344 GLN B O 1
ATOM 5313 N N . ALA B 1 345 ? -27.781 22.141 16.734 1 82.44 345 ALA B N 1
ATOM 5314 C CA . ALA B 1 345 ? -27.547 23.578 16.906 1 82.44 345 ALA B CA 1
ATOM 5315 C C . ALA B 1 345 ? -26.516 23.828 18 1 82.44 345 ALA B C 1
ATOM 5317 O O . ALA B 1 345 ? -26.578 23.219 19.078 1 82.44 345 ALA B O 1
ATOM 5318 N N . GLY B 1 346 ? -25.547 24.656 17.734 1 89.31 346 GLY B N 1
ATOM 5319 C CA . GLY B 1 346 ? -24.562 25.078 18.719 1 89.31 346 GLY B CA 1
ATOM 5320 C C . GLY B 1 346 ? -23.344 24.172 18.781 1 89.31 346 GLY B C 1
ATOM 5321 O O . GLY B 1 346 ? -22.391 24.469 19.5 1 89.31 346 GLY B O 1
ATOM 5322 N N . TRP B 1 347 ? -23.391 23.094 18.141 1 91.25 347 TRP B N 1
ATOM 5323 C CA . TRP B 1 347 ? -22.297 22.125 18.203 1 91.25 347 TRP B CA 1
ATOM 5324 C C . TRP B 1 347 ? -20.969 22.797 17.875 1 91.25 347 TRP B C 1
ATOM 5326 O O . TRP B 1 347 ? -19.984 22.609 18.594 1 91.25 347 TRP B O 1
ATOM 5336 N N . ILE B 1 348 ? -20.953 23.625 16.891 1 90.94 348 ILE B N 1
ATOM 5337 C CA . ILE B 1 348 ? -19.719 24.266 16.438 1 90.94 348 ILE B CA 1
ATOM 5338 C C . ILE B 1 348 ? -19.203 25.219 17.5 1 90.94 348 ILE B C 1
ATOM 5340 O O . ILE B 1 348 ? -18.016 25.234 17.828 1 90.94 348 ILE B O 1
ATOM 5344 N N . ALA B 1 349 ? -20.156 25.938 18.031 1 93.31 349 ALA B N 1
ATOM 5345 C CA . ALA B 1 349 ? -19.781 26.891 19.078 1 93.31 349 ALA B CA 1
ATOM 5346 C C . ALA B 1 349 ? -19.219 26.156 20.297 1 93.31 349 ALA B C 1
ATOM 5348 O O . ALA B 1 349 ? -18.203 26.578 20.859 1 93.31 349 ALA B O 1
ATOM 5349 N N . HIS B 1 350 ? -19.875 25.172 20.688 1 93.75 350 HIS B N 1
ATOM 5350 C CA . HIS B 1 350 ? -19.391 24.406 21.828 1 93.75 350 HIS B CA 1
ATOM 5351 C C . HIS B 1 350 ? -18.047 23.75 21.531 1 93.75 350 HIS B C 1
ATOM 5353 O O . HIS B 1 350 ? -17.172 23.703 22.406 1 93.75 350 HIS B O 1
ATOM 5359 N N . ARG B 1 351 ? -17.906 23.266 20.312 1 94.5 351 ARG B N 1
ATOM 5360 C CA . ARG B 1 351 ? -16.625 22.672 19.906 1 94.5 351 ARG B CA 1
ATOM 5361 C C . ARG B 1 351 ? -15.5 23.688 20.031 1 94.5 351 ARG B C 1
ATOM 5363 O O . ARG B 1 351 ? -14.438 23.391 20.578 1 94.5 351 ARG B O 1
ATOM 5370 N N . LEU B 1 352 ? -15.766 24.891 19.562 1 94.94 352 LEU B N 1
ATOM 5371 C CA . LEU B 1 352 ? -14.758 25.938 19.641 1 94.94 352 LEU B CA 1
ATOM 5372 C C . LEU B 1 352 ? -14.383 26.234 21.078 1 94.94 352 LEU B C 1
ATOM 5374 O O . LEU B 1 352 ? -13.211 26.484 21.391 1 94.94 352 LEU B O 1
ATOM 5378 N N . LEU B 1 353 ? -15.359 26.094 21.969 1 94.44 353 LEU B N 1
ATOM 5379 C CA . LEU B 1 353 ? -15.125 26.359 23.375 1 94.44 353 LEU B CA 1
ATOM 5380 C C . LEU B 1 353 ? -14.305 25.234 24.016 1 94.44 353 LEU B C 1
ATOM 5382 O O . LEU B 1 353 ? -13.617 25.453 25.016 1 94.44 353 LEU B O 1
ATOM 5386 N N . TRP B 1 354 ? -14.367 24.078 23.406 1 95.12 354 TRP B N 1
ATOM 5387 C CA . TRP B 1 354 ? -13.641 22.938 23.953 1 95.12 354 TRP B CA 1
ATOM 5388 C C . TRP B 1 354 ? -12.203 22.906 23.438 1 95.12 354 TRP B C 1
ATOM 5390 O O . TRP B 1 354 ? -11.359 22.188 23.969 1 95.12 354 TRP B O 1
ATOM 5400 N N . LEU B 1 355 ? -11.852 23.688 22.375 1 96.69 355 LEU B N 1
ATOM 5401 C CA . LEU B 1 355 ? -10.562 23.594 21.703 1 96.69 355 LEU B CA 1
ATOM 5402 C C . LEU B 1 355 ? -9.422 23.922 22.672 1 96.69 355 LEU B C 1
ATOM 5404 O O . LEU B 1 355 ? -8.375 23.281 22.641 1 96.69 355 LEU B O 1
ATOM 5408 N N . PRO B 1 356 ? -9.633 24.906 23.656 1 96.62 356 PRO B N 1
ATOM 5409 C CA . PRO B 1 356 ? -8.555 25.141 24.625 1 96.62 356 PRO B CA 1
ATOM 5410 C C . PRO B 1 356 ? -8.273 23.922 25.5 1 96.62 356 PRO B C 1
ATOM 5412 O O . PRO B 1 356 ? -7.121 23.656 25.828 1 96.62 356 PRO B O 1
ATOM 5415 N N . ALA B 1 357 ? -9.32 23.188 25.906 1 96.19 357 ALA B N 1
ATOM 5416 C CA . ALA B 1 357 ? -9.133 21.984 26.703 1 96.19 357 ALA B CA 1
ATOM 5417 C C . ALA B 1 357 ? -8.398 20.906 25.891 1 96.19 357 ALA B C 1
ATOM 5419 O O . ALA B 1 357 ? -7.527 20.219 26.422 1 96.19 357 ALA B O 1
ATOM 5420 N N . VAL B 1 358 ? -8.727 20.812 24.625 1 97.81 358 VAL B N 1
ATOM 5421 C CA . VAL B 1 358 ? -8.078 19.844 23.75 1 97.81 358 VAL B CA 1
ATOM 5422 C C . VAL B 1 358 ? -6.613 20.234 23.547 1 97.81 358 VAL B C 1
ATOM 5424 O O . VAL B 1 358 ? -5.723 19.375 23.609 1 97.81 358 VAL B O 1
ATOM 5427 N N . ALA B 1 359 ? -6.387 21.5 23.391 1 97.75 359 ALA B N 1
ATOM 5428 C CA . ALA B 1 35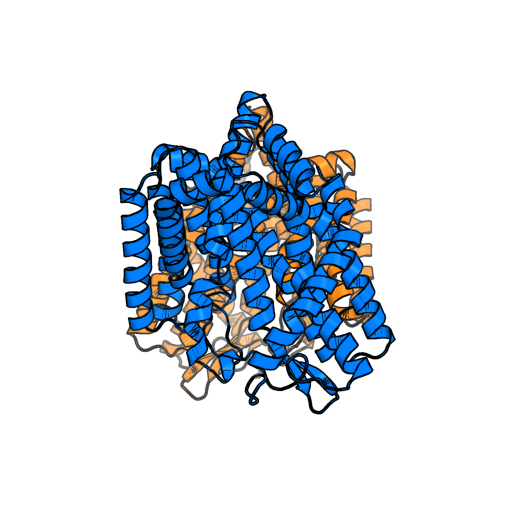9 ? -5.02 22 23.234 1 97.75 359 ALA B CA 1
ATOM 5429 C C . ALA B 1 359 ? -4.199 21.734 24.484 1 97.75 359 ALA B C 1
ATOM 5431 O O . ALA B 1 359 ? -3.021 21.375 24.406 1 97.75 359 ALA B O 1
ATOM 5432 N N . ALA B 1 360 ? -4.824 21.906 25.656 1 97.56 360 ALA B N 1
ATOM 5433 C CA . ALA B 1 360 ? -4.148 21.641 26.922 1 97.56 360 ALA B CA 1
ATOM 5434 C C . ALA B 1 360 ? -3.811 20.156 27.062 1 97.56 360 ALA B C 1
ATOM 5436 O O . ALA B 1 360 ? -2.721 19.797 27.516 1 97.56 360 ALA B O 1
ATOM 5437 N N . ALA B 1 361 ? -4.734 19.344 26.656 1 97.62 361 ALA B N 1
ATOM 5438 C CA . ALA B 1 361 ? -4.488 17.906 26.672 1 97.62 361 ALA B CA 1
ATOM 5439 C C . ALA B 1 361 ? -3.336 17.531 25.75 1 97.62 361 ALA B C 1
ATOM 5441 O O . ALA B 1 361 ? -2.492 16.703 26.109 1 97.62 361 ALA B O 1
ATOM 5442 N N . LEU B 1 362 ? -3.316 18.156 24.562 1 97.75 362 LEU B N 1
ATOM 5443 C CA . LEU B 1 362 ? -2.234 17.906 23.625 1 97.75 362 LEU B CA 1
ATOM 5444 C C . LEU B 1 362 ? -0.896 18.359 24.188 1 97.75 362 LEU B C 1
ATOM 5446 O O . LEU B 1 362 ? 0.11 17.672 24.062 1 97.75 362 LEU B O 1
ATOM 5450 N N . ALA B 1 363 ? -0.907 19.484 24.859 1 96.62 363 ALA B N 1
ATOM 5451 C CA . ALA B 1 363 ? 0.313 20 25.469 1 96.62 363 ALA B CA 1
ATOM 5452 C C . ALA B 1 363 ? 0.822 19.031 26.547 1 96.62 363 ALA B C 1
ATOM 5454 O O . ALA B 1 363 ? 2.025 18.797 26.656 1 96.62 363 ALA B O 1
ATOM 5455 N N . ALA B 1 364 ? -0.063 18.484 27.328 1 96.56 364 ALA B N 1
ATOM 5456 C CA . ALA B 1 364 ? 0.309 17.5 28.359 1 96.56 364 ALA B CA 1
ATOM 5457 C C . ALA B 1 364 ? 0.911 16.25 27.734 1 96.56 364 ALA B C 1
ATOM 5459 O O . ALA B 1 364 ? 1.918 15.727 28.219 1 96.56 364 ALA B O 1
ATOM 5460 N N . LEU B 1 365 ? 0.328 15.828 26.641 1 96.19 365 LEU B N 1
ATOM 5461 C CA . LEU B 1 365 ? 0.839 14.648 25.953 1 96.19 365 LEU B CA 1
ATOM 5462 C C . LEU B 1 365 ? 2.213 14.922 25.344 1 96.19 365 LEU B C 1
ATOM 5464 O O . LEU B 1 365 ? 3.088 14.055 25.359 1 96.19 365 LEU B O 1
ATOM 5468 N N . CYS B 1 366 ? 2.381 16.109 24.828 1 95.12 366 CYS B N 1
ATOM 5469 C CA . CYS B 1 366 ? 3.678 16.484 24.281 1 95.12 366 CYS B CA 1
ATOM 5470 C C . CYS B 1 366 ? 4.75 16.484 25.359 1 95.12 366 CYS B C 1
ATOM 5472 O O . CYS B 1 366 ? 5.871 16.031 25.141 1 95.12 366 CYS B O 1
ATOM 5474 N N . LEU B 1 367 ? 4.363 16.938 26.562 1 93.25 367 LEU B N 1
ATOM 5475 C CA . LEU B 1 367 ? 5.309 16.953 27.672 1 93.25 367 LEU B CA 1
ATOM 5476 C C . LEU B 1 367 ? 5.676 15.539 28.094 1 93.25 367 LEU B C 1
ATOM 5478 O O . LEU B 1 367 ? 6.828 15.266 28.438 1 93.25 367 LEU B O 1
ATOM 5482 N N . LEU B 1 368 ? 4.777 14.648 27.969 1 92.62 368 LEU B N 1
ATOM 5483 C CA . LEU B 1 368 ? 4.973 13.266 28.391 1 92.62 368 LEU B CA 1
ATOM 5484 C C . LEU B 1 368 ? 5.789 12.484 27.375 1 92.62 368 LEU B C 1
ATOM 5486 O O . LEU B 1 368 ? 6.605 11.641 27.734 1 92.62 368 LEU B O 1
ATOM 5490 N N . PHE B 1 369 ? 5.613 12.812 26.016 1 91.5 369 PHE B N 1
ATOM 5491 C CA . PHE B 1 369 ? 6.121 11.875 25.016 1 91.5 369 PHE B CA 1
ATOM 5492 C C . PHE B 1 369 ? 7.148 12.555 24.125 1 91.5 369 PHE B C 1
ATOM 5494 O O . PHE B 1 369 ? 7.707 11.922 23.219 1 91.5 369 PHE B O 1
ATOM 5501 N N . ARG B 1 370 ? 7.484 13.781 24.375 1 85.69 370 ARG B N 1
ATOM 5502 C CA . ARG B 1 370 ? 8.414 14.5 23.516 1 85.69 370 ARG B CA 1
ATOM 5503 C C . ARG B 1 370 ? 9.805 13.891 23.578 1 85.69 370 ARG B C 1
ATOM 5505 O O . ARG B 1 370 ? 10.586 14.023 22.625 1 85.69 370 ARG B O 1
ATOM 5512 N N . ARG B 1 371 ? 10.125 13.195 24.641 1 83.81 371 ARG B N 1
ATOM 5513 C CA . ARG B 1 371 ? 11.453 12.609 24.797 1 83.81 371 ARG B CA 1
ATOM 5514 C C . ARG B 1 371 ? 11.703 11.531 23.734 1 83.81 371 ARG B C 1
ATOM 5516 O O . ARG B 1 371 ? 12.836 11.32 23.312 1 83.81 371 ARG B O 1
ATOM 5523 N N . ALA B 1 372 ? 10.664 10.883 23.344 1 80.62 372 ALA B N 1
ATOM 5524 C CA . ALA B 1 372 ? 10.805 9.852 22.328 1 80.62 372 ALA B CA 1
ATOM 5525 C C . ALA B 1 372 ? 11.273 10.461 21 1 80.62 372 ALA B C 1
ATOM 5527 O O . ALA B 1 372 ? 12 9.812 20.234 1 80.62 372 ALA B O 1
ATOM 5528 N N . GLU B 1 373 ? 10.773 11.578 20.734 1 78.31 373 GLU B N 1
ATOM 5529 C CA . GLU B 1 373 ? 11.148 12.289 19.516 1 78.31 373 GLU B CA 1
ATOM 5530 C C . GLU B 1 373 ? 12.594 12.773 19.578 1 78.31 373 GLU B C 1
ATOM 5532 O O . GLU B 1 373 ? 13.289 12.82 18.562 1 78.31 373 GLU B O 1
ATOM 5537 N N . TRP B 1 374 ? 13.094 13.039 20.75 1 74.88 374 TRP B N 1
ATOM 5538 C CA . TRP B 1 374 ? 14.445 13.555 20.906 1 74.88 374 TRP B CA 1
ATOM 5539 C C . TRP B 1 374 ? 15.461 12.414 20.906 1 74.88 374 TRP B C 1
ATOM 5541 O O . TRP B 1 374 ? 16.594 12.594 20.453 1 74.88 374 TRP B O 1
ATOM 5551 N N . ARG B 1 375 ? 15.133 11.297 21.25 1 63.88 375 ARG B N 1
ATOM 5552 C CA . ARG B 1 375 ? 16.031 10.141 21.281 1 63.88 375 ARG B CA 1
ATOM 5553 C C . ARG B 1 375 ? 16.391 9.68 19.875 1 63.88 375 ARG B C 1
ATOM 5555 O O . ARG B 1 375 ? 17.453 9.109 19.656 1 63.88 375 ARG B O 1
ATOM 5562 N N . GLY B 1 376 ? 15.625 10 18.969 1 61.28 376 GLY B N 1
ATOM 5563 C CA . GLY B 1 376 ? 15.898 9.602 17.594 1 61.28 376 GLY B CA 1
ATOM 5564 C C . GLY B 1 376 ? 16.844 10.547 16.875 1 61.28 376 GLY B C 1
ATOM 5565 O O . GLY B 1 376 ? 17.297 10.258 15.766 1 61.28 376 GLY B O 1
ATOM 5566 N N . ARG B 1 377 ? 17.062 11.703 17.594 1 60.78 377 ARG B N 1
ATOM 5567 C CA . ARG B 1 377 ? 17.938 12.688 16.969 1 60.78 377 ARG B CA 1
ATOM 5568 C C . ARG B 1 377 ? 19.391 12.461 17.359 1 60.78 377 ARG B C 1
ATOM 5570 O O . ARG B 1 377 ? 19.672 11.961 18.453 1 60.78 377 ARG B O 1
#